Protein AF-0000000075216072 (afdb_homodimer)

pLDDT: mean 97.95, std 1.3, range [86.56, 98.94]

Structure (mmCIF, N/CA/C/O backbone):
data_AF-0000000075216072-model_v1
#
loop_
_entity.id
_entity.type
_entity.pdbx_description
1 polymer '3-hydroxyacyl-CoA dehydrogenase'
#
loop_
_atom_site.group_PDB
_atom_site.id
_atom_site.type_symbol
_atom_site.label_atom_id
_atom_site.label_alt_id
_atom_site.label_comp_id
_atom_site.label_asym_id
_atom_site.label_entity_id
_atom_site.label_seq_id
_atom_site.pdbx_PDB_ins_code
_atom_site.Cartn_x
_atom_site.Cartn_y
_atom_site.Cartn_z
_atom_site.occupancy
_atom_site.B_iso_or_equiv
_atom_site.auth_seq_id
_atom_site.auth_comp_id
_atom_site.auth_asym_id
_atom_site.auth_atom_id
_atom_site.pdbx_PDB_model_num
ATOM 1 N N . MET A 1 1 ? 6.387 24.781 24.609 1 92.75 1 MET A N 1
ATOM 2 C CA . MET A 1 1 ? 5.145 25.109 23.922 1 92.75 1 MET A CA 1
ATOM 3 C C . MET A 1 1 ? 3.943 24.516 24.641 1 92.75 1 MET A C 1
ATOM 5 O O . MET A 1 1 ? 3.855 23.297 24.797 1 92.75 1 MET A O 1
ATOM 9 N N . GLN A 1 2 ? 2.988 25.344 25.047 1 97.19 2 GLN A N 1
ATOM 10 C CA . GLN A 1 2 ? 1.9 24.891 25.891 1 97.19 2 GLN A CA 1
ATOM 11 C C . GLN A 1 2 ? 0.545 25.312 25.344 1 97.19 2 GLN A C 1
ATOM 13 O O . GLN A 1 2 ? -0.431 24.562 25.422 1 97.19 2 GLN A O 1
ATOM 18 N N . ILE A 1 3 ? 0.463 26.484 24.797 1 98.81 3 ILE A N 1
ATOM 19 C CA . ILE A 1 3 ? -0.798 27.016 24.281 1 98.81 3 ILE A CA 1
ATOM 20 C C . ILE A 1 3 ? -0.86 26.828 22.766 1 98.81 3 ILE A C 1
ATOM 22 O O . ILE A 1 3 ? 0.008 27.312 22.031 1 98.81 3 ILE A O 1
ATOM 26 N N . MET A 1 4 ? -1.911 26.141 22.297 1 98.88 4 MET A N 1
ATOM 27 C CA . MET A 1 4 ? -2.119 25.828 20.891 1 9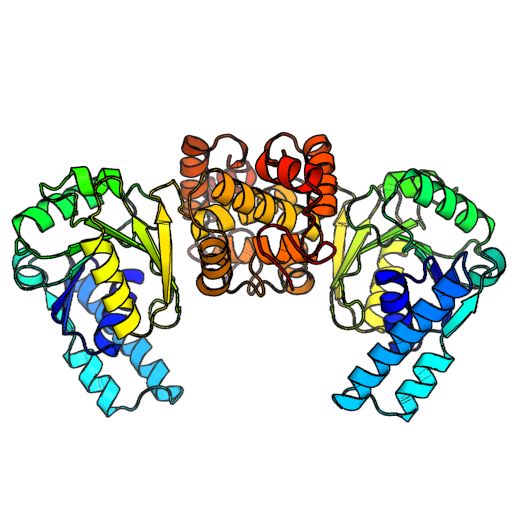8.88 4 MET A CA 1
ATOM 28 C C . MET A 1 4 ? -3.4 26.469 20.375 1 98.88 4 MET A C 1
ATOM 30 O O . MET A 1 4 ? -4.344 26.688 21.141 1 98.88 4 MET A O 1
ATOM 34 N N . ALA A 1 5 ? -3.387 26.781 19.156 1 98.94 5 ALA A N 1
ATOM 35 C CA . ALA A 1 5 ? -4.621 27.141 18.469 1 98.94 5 ALA A CA 1
ATOM 36 C C . ALA A 1 5 ? -4.84 26.25 17.234 1 98.94 5 ALA A C 1
ATOM 38 O O . ALA A 1 5 ? -3.891 25.938 16.516 1 98.94 5 ALA A O 1
ATOM 39 N N . VAL A 1 6 ? -6.039 25.781 17.031 1 98.94 6 VAL A N 1
ATOM 40 C CA . VAL A 1 6 ? -6.438 25.016 15.852 1 98.94 6 VAL A CA 1
ATOM 41 C C . VAL A 1 6 ? -7.5 25.797 15.062 1 98.94 6 VAL A C 1
ATOM 43 O O . VAL A 1 6 ? -8.539 26.156 15.617 1 98.94 6 VAL A O 1
ATOM 46 N N . ILE A 1 7 ? -7.191 26.078 13.82 1 98.94 7 ILE A N 1
ATOM 47 C CA . ILE A 1 7 ? -8.062 26.906 12.992 1 98.94 7 ILE A CA 1
ATOM 48 C C . ILE A 1 7 ? -8.883 26.016 12.055 1 98.94 7 ILE A C 1
ATOM 50 O O . ILE A 1 7 ? -8.359 25.469 11.078 1 98.94 7 ILE A O 1
ATOM 54 N N . GLY A 1 8 ? -10.172 25.953 12.242 1 98.69 8 GLY A N 1
ATOM 55 C CA . GLY A 1 8 ? -11.086 25.031 11.594 1 98.69 8 GLY A CA 1
ATOM 56 C C . GLY A 1 8 ? -11.531 23.891 12.492 1 98.69 8 GLY A C 1
ATOM 57 O O . GLY A 1 8 ? -10.703 23.125 12.992 1 98.69 8 GLY A O 1
ATOM 58 N N . ALA A 1 9 ? -12.852 23.766 12.688 1 98.62 9 ALA A N 1
ATOM 59 C CA . ALA A 1 9 ? -13.375 22.781 13.633 1 98.62 9 ALA A CA 1
ATOM 60 C C . ALA A 1 9 ? -14.016 21.609 12.914 1 98.62 9 ALA A C 1
ATOM 62 O O . ALA A 1 9 ? -14.898 20.938 13.453 1 98.62 9 ALA A O 1
ATOM 63 N N . GLY A 1 10 ? -13.602 21.406 11.656 1 97.19 10 GLY A N 1
ATOM 64 C CA . GLY A 1 10 ? -14.047 20.234 10.93 1 97.19 10 GLY A CA 1
ATOM 65 C C . GLY A 1 10 ? -13.453 18.938 11.453 1 97.19 10 GLY A C 1
ATOM 66 O O . GLY A 1 10 ? -12.984 18.891 12.594 1 97.19 10 GLY A O 1
ATOM 67 N N . LEU A 1 11 ? -13.484 17.922 10.641 1 95.38 11 LEU A N 1
ATOM 68 C CA . LEU A 1 11 ? -13.047 16.578 11.016 1 95.38 11 LEU A CA 1
ATOM 69 C C . LEU A 1 11 ? -11.602 16.594 11.484 1 95.38 11 LEU A C 1
ATOM 71 O O . LEU A 1 11 ? -11.297 16.125 12.594 1 95.38 11 LEU A O 1
ATOM 75 N N . MET A 1 12 ? -10.695 17.141 10.68 1 97.62 12 MET A N 1
ATOM 76 C CA . MET A 1 12 ? -9.281 17.141 11.039 1 97.62 12 MET A CA 1
ATOM 77 C C . MET A 1 12 ? -9.008 18.094 12.195 1 97.62 12 MET A C 1
ATOM 79 O O . MET A 1 12 ? -8.266 17.766 13.125 1 97.6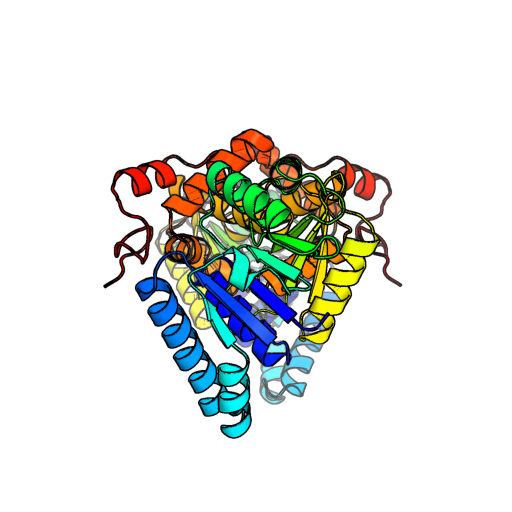2 12 MET A O 1
ATOM 83 N N . GLY A 1 13 ? -9.648 19.25 12.109 1 98.69 13 GLY A N 1
ATOM 84 C CA . GLY A 1 13 ? -9.422 20.234 13.164 1 98.69 13 GLY A CA 1
ATOM 85 C C . GLY A 1 13 ? -9.828 19.734 14.539 1 98.69 13 GLY A C 1
ATOM 86 O O . GLY A 1 13 ? -9.078 19.891 15.508 1 98.69 13 GLY A O 1
ATOM 87 N N . SER A 1 14 ? -11.016 19.141 14.633 1 98.75 14 SER A N 1
ATOM 88 C CA . SER A 1 14 ? -11.484 18.609 15.906 1 98.75 14 SER A CA 1
ATOM 89 C C . SER A 1 14 ? -10.586 17.469 16.406 1 98.75 14 SER A C 1
ATOM 91 O O . SER A 1 14 ? -10.289 17.375 17.594 1 98.75 14 SER A O 1
ATOM 93 N N . GLY A 1 15 ? -10.141 16.625 15.492 1 98.75 15 GLY A N 1
ATOM 94 C CA . GLY A 1 15 ? -9.234 15.547 15.859 1 98.75 15 GLY A CA 1
ATOM 95 C C . GLY A 1 15 ? -7.891 16.047 16.359 1 98.75 15 GLY A C 1
ATOM 96 O O . GLY A 1 15 ? -7.348 15.508 17.328 1 98.75 15 GLY A O 1
ATOM 97 N N . ILE A 1 16 ? -7.355 17.031 15.664 1 98.88 16 ILE A N 1
ATOM 98 C CA . ILE A 1 16 ? -6.082 17.625 16.062 1 98.88 16 ILE A CA 1
ATOM 99 C C . ILE A 1 16 ? -6.215 18.281 17.438 1 98.88 16 ILE A C 1
ATOM 101 O O . ILE A 1 16 ? -5.359 18.094 18.297 1 98.88 16 ILE A O 1
ATOM 105 N N . ALA A 1 17 ? -7.305 19 17.641 1 98.94 17 ALA A N 1
ATOM 106 C CA . ALA A 1 17 ? -7.562 19.641 18.922 1 98.94 17 ALA A CA 1
ATOM 107 C C . ALA A 1 17 ? -7.617 18.594 20.047 1 98.94 17 ALA A C 1
ATOM 109 O O . ALA A 1 17 ? -7.012 18.781 21.109 1 98.94 17 ALA A O 1
ATOM 110 N N . GLN A 1 18 ? -8.344 17.547 19.812 1 98.81 18 GLN A N 1
ATOM 111 C CA . GLN A 1 18 ? -8.43 16.469 20.797 1 98.81 18 GLN A CA 1
ATOM 112 C C . GLN A 1 18 ? -7.047 15.898 21.109 1 98.81 18 GLN A C 1
ATOM 114 O O . GLN A 1 18 ? -6.703 15.703 22.281 1 98.81 18 GLN A O 1
ATOM 119 N N . SER A 1 19 ? -6.262 15.617 20.062 1 98.75 19 SER A N 1
ATOM 120 C CA . SER A 1 19 ? -4.938 15.031 20.234 1 98.75 19 SER A CA 1
ATOM 121 C C . SER A 1 19 ? -4.043 15.914 21.094 1 98.75 19 SER A C 1
ATOM 123 O O . SER A 1 19 ? -3.348 15.422 21.984 1 98.75 19 SER A O 1
ATOM 125 N N . LEU A 1 20 ? -4.07 17.203 20.797 1 98.88 20 LEU A N 1
ATOM 126 C CA . LEU A 1 20 ? -3.277 18.172 21.547 1 98.88 20 LEU A CA 1
ATOM 127 C C . LEU A 1 20 ? -3.717 18.219 23 1 98.88 20 LEU A C 1
ATOM 129 O O . LEU A 1 20 ? -2.879 18.219 23.906 1 98.88 20 LEU A O 1
ATOM 133 N N . ALA A 1 21 ? -4.973 18.25 23.203 1 98.81 21 ALA A N 1
ATOM 134 C CA . ALA A 1 21 ? -5.512 18.281 24.562 1 98.81 21 ALA A CA 1
ATOM 135 C C . ALA A 1 21 ? -5.152 17.016 25.344 1 98.81 21 ALA A C 1
ATOM 137 O O . ALA A 1 21 ? -4.844 17.078 26.531 1 98.81 21 ALA A O 1
ATOM 138 N N . MET A 1 22 ? -5.254 15.906 24.688 1 98.44 22 MET A N 1
ATOM 139 C CA . MET A 1 22 ? -4.855 14.641 25.297 1 98.44 22 MET A CA 1
ATOM 140 C C . MET A 1 22 ? -3.389 14.672 25.703 1 98.44 22 MET A C 1
ATOM 142 O O . MET A 1 22 ? -3 14.023 26.672 1 98.44 22 MET A O 1
ATOM 146 N N . GLY A 1 23 ? -2.633 15.367 24.984 1 98 23 GLY A N 1
ATOM 147 C CA . GLY A 1 23 ? -1.221 15.531 25.297 1 98 23 GLY A CA 1
ATOM 148 C C . GLY A 1 23 ? -0.961 16.547 26.375 1 98 23 GLY A C 1
ATOM 149 O O . GLY A 1 23 ? 0.192 16.859 26.688 1 98 23 GLY A O 1
ATOM 150 N N . GLY A 1 24 ? -1.958 17.156 26.906 1 98.25 24 GLY A N 1
ATOM 151 C CA . GLY A 1 24 ? -1.834 18.062 28.031 1 98.25 24 GLY A CA 1
ATOM 152 C C . GLY A 1 24 ? -1.719 19.516 27.625 1 98.25 24 GLY A C 1
ATOM 153 O O . GLY A 1 24 ? -1.396 20.375 28.453 1 98.25 24 GLY A O 1
ATOM 154 N N . LYS A 1 25 ? -1.979 19.797 26.406 1 98.81 25 LYS A N 1
ATOM 155 C CA . LYS A 1 25 ? -1.862 21.172 25.922 1 98.81 25 LYS A CA 1
ATOM 156 C C . LYS A 1 25 ? -3.182 21.922 26.078 1 98.81 25 LYS A C 1
ATOM 158 O O . LYS A 1 25 ? -4.254 21.312 26.016 1 98.81 25 LYS A O 1
ATOM 163 N N . THR A 1 26 ? -3.074 23.219 26.312 1 98.88 26 THR A N 1
ATOM 164 C CA . THR A 1 26 ? -4.242 24.094 26.219 1 98.88 26 THR A CA 1
ATOM 165 C C . THR A 1 26 ? -4.555 24.438 24.781 1 98.88 26 THR A C 1
ATOM 167 O O . THR A 1 26 ? -3.678 24.891 24.031 1 98.88 26 THR A O 1
ATOM 170 N N . VAL A 1 27 ? -5.844 24.281 24.375 1 98.94 27 VAL A N 1
ATOM 171 C CA . VAL A 1 27 ? -6.164 24.422 22.969 1 98.94 27 VAL A CA 1
ATOM 172 C C . VAL A 1 27 ? -7.273 25.453 22.781 1 98.94 27 VAL A C 1
ATOM 174 O O . VAL A 1 27 ? -8.312 25.375 23.438 1 98.94 27 VAL A O 1
ATOM 177 N N . TYR A 1 28 ? -7.039 26.422 21.969 1 98.94 28 TYR A N 1
ATOM 178 C CA . TYR A 1 28 ? -8.094 27.266 21.422 1 98.94 28 TYR A CA 1
ATOM 179 C C . TYR A 1 28 ? -8.555 26.781 20.062 1 98.94 28 TYR A C 1
ATOM 181 O O . TYR A 1 28 ? -7.793 26.812 19.094 1 98.94 28 TYR A O 1
ATOM 189 N N . LEU A 1 29 ? -9.773 26.297 19.984 1 98.94 29 LEU A N 1
ATOM 190 C CA . LEU A 1 29 ? -10.375 25.828 18.75 1 98.94 29 LEU A CA 1
ATOM 191 C C . LEU A 1 29 ? -11.211 26.938 18.094 1 98.94 29 LEU A C 1
ATOM 193 O O . LEU A 1 29 ? -12.172 27.422 18.703 1 98.94 29 LEU A O 1
ATOM 197 N N . TYR A 1 30 ? -10.844 27.266 16.875 1 98.88 30 TYR A N 1
ATOM 198 C CA . TYR A 1 30 ? -11.492 28.375 16.188 1 98.88 30 TYR A CA 1
ATOM 199 C C . TYR A 1 30 ? -12.289 27.875 14.984 1 98.88 30 TYR A C 1
ATOM 201 O O . TYR A 1 30 ? -11.859 26.969 14.281 1 98.88 30 TYR A O 1
ATOM 209 N N . ASP A 1 31 ? -13.406 28.5 14.758 1 98.75 31 ASP A N 1
ATOM 210 C CA . ASP A 1 31 ? -14.164 28.453 13.516 1 98.75 31 ASP A CA 1
ATOM 211 C C . ASP A 1 31 ? -14.992 29.734 13.336 1 98.75 31 ASP A C 1
ATOM 213 O O . ASP A 1 31 ? -15.297 30.422 14.312 1 98.75 31 ASP A O 1
ATOM 217 N N . VAL A 1 32 ? -15.281 30.016 12.062 1 97.12 32 VAL A N 1
ATOM 218 C CA . VAL A 1 32 ? -16.062 31.203 11.773 1 97.12 32 VAL A CA 1
ATOM 219 C C . VAL A 1 32 ? -17.516 31 12.234 1 97.12 32 VAL A C 1
ATOM 221 O O . VAL A 1 32 ? -18.25 31.969 12.453 1 97.12 32 VAL A O 1
ATOM 224 N N . SER A 1 33 ? -17.875 29.75 12.453 1 96.81 33 SER A N 1
ATOM 225 C CA . SER A 1 33 ? -19.266 29.359 12.742 1 96.81 33 SER A CA 1
ATOM 226 C C . SER A 1 33 ? -19.391 28.734 14.117 1 96.81 33 SER A C 1
ATOM 228 O O . SER A 1 33 ? -18.734 27.719 14.406 1 96.81 33 SER A O 1
ATOM 230 N N . GLU A 1 34 ? -20.359 29.344 14.977 1 97.88 34 GLU A N 1
ATOM 231 C CA . GLU A 1 34 ? -20.641 28.703 16.25 1 97.88 34 GLU A CA 1
ATOM 232 C C . GLU A 1 34 ? -21.172 27.281 16.062 1 97.88 34 GLU A C 1
ATOM 234 O O . GLU A 1 34 ? -20.875 26.391 16.859 1 97.88 34 GLU A O 1
ATOM 239 N N . ALA A 1 35 ? -21.922 27.156 15.023 1 98.25 35 ALA A N 1
ATOM 240 C CA . ALA A 1 35 ? -22.469 25.844 14.719 1 98.25 35 ALA A CA 1
ATOM 241 C C . ALA A 1 35 ? -21.375 24.828 14.414 1 98.25 35 ALA A C 1
ATOM 243 O O . ALA A 1 35 ? -21.453 23.672 14.812 1 98.25 35 ALA A O 1
ATOM 244 N N . ALA A 1 36 ? -20.406 25.266 13.672 1 98.19 36 ALA A N 1
ATOM 245 C CA . ALA A 1 36 ? -19.266 24.406 13.352 1 98.19 36 ALA A CA 1
ATOM 246 C C . ALA A 1 36 ? -18.484 24.031 14.609 1 98.19 36 ALA A C 1
ATOM 248 O O . ALA A 1 36 ? -18.031 22.891 14.75 1 98.19 36 ALA A O 1
ATOM 249 N N . LEU A 1 37 ? -18.328 24.984 15.539 1 98.75 37 LEU A N 1
ATOM 250 C CA . LEU A 1 37 ? -17.641 24.719 16.797 1 98.75 37 LEU A CA 1
ATOM 251 C C . LEU A 1 37 ? -18.406 23.719 17.641 1 98.75 37 LEU A C 1
ATOM 253 O O . LEU A 1 37 ? -17.812 22.812 18.234 1 98.75 37 LEU A O 1
ATOM 257 N N . GLU A 1 38 ? -19.672 23.875 17.672 1 98.62 38 GLU A N 1
ATOM 258 C CA . GLU A 1 38 ? -20.5 22.938 18.438 1 98.62 38 GLU A CA 1
ATOM 259 C C . GLU A 1 38 ? -20.375 21.516 17.875 1 98.62 38 GLU A C 1
ATOM 261 O O . GLU A 1 38 ? -20.25 20.547 18.625 1 98.62 38 GLU A O 1
ATOM 266 N N . LYS A 1 39 ? -20.484 21.484 16.578 1 98.44 39 LYS A N 1
ATOM 267 C CA . LYS A 1 39 ? -20.344 20.188 15.914 1 98.44 39 LYS A CA 1
ATOM 268 C C . LYS A 1 39 ? -18.969 19.578 16.188 1 98.44 39 LYS A C 1
ATOM 270 O O . LYS A 1 39 ? -18.844 18.375 16.438 1 98.44 39 LYS A O 1
ATOM 275 N N . GLY A 1 40 ? -17.922 20.375 16.094 1 98.62 40 GLY A N 1
ATOM 276 C CA . GLY A 1 40 ? -16.562 19.922 16.375 1 98.62 40 GLY A CA 1
ATOM 277 C C . GLY A 1 40 ? -16.406 19.406 17.797 1 98.62 40 GLY A C 1
ATOM 278 O O . GLY A 1 40 ? -15.828 18.344 18.016 1 98.62 40 GLY A O 1
ATOM 279 N N . MET A 1 41 ? -16.953 20.141 18.75 1 98.75 41 MET A N 1
ATOM 280 C CA . MET A 1 41 ? -16.859 19.75 20.156 1 98.75 41 MET A CA 1
ATOM 281 C C . MET A 1 41 ? -17.625 18.469 20.422 1 98.75 41 MET A C 1
ATOM 283 O O . MET A 1 41 ? -17.203 17.625 21.219 1 98.75 41 MET A O 1
ATOM 287 N N . LYS A 1 42 ? -18.75 18.328 19.766 1 98.62 42 LYS A N 1
ATOM 288 C CA . LYS A 1 42 ? -19.516 17.094 19.875 1 98.62 42 LYS A CA 1
ATOM 289 C C . LYS A 1 42 ? -18.719 15.898 19.359 1 98.62 42 LYS A C 1
ATOM 291 O O . LYS A 1 42 ? -18.75 14.82 19.953 1 98.62 42 LYS A O 1
ATOM 296 N N . SER A 1 43 ? -18.078 16.141 18.266 1 98.5 43 SER A N 1
ATOM 297 C CA . SER A 1 43 ? -17.234 15.086 17.703 1 98.5 43 SER A CA 1
ATOM 298 C C . SER A 1 43 ? -16.125 14.695 18.672 1 98.5 43 SER A C 1
ATOM 300 O O . SER A 1 43 ? -15.82 13.508 18.844 1 98.5 43 SER A O 1
ATOM 302 N N . ILE A 1 44 ? -15.508 15.656 19.312 1 98.81 44 ILE A N 1
ATOM 303 C CA . ILE A 1 44 ? -14.445 15.414 20.281 1 98.81 44 ILE A CA 1
ATOM 304 C C . ILE A 1 44 ? -14.992 14.633 21.469 1 98.81 44 ILE A C 1
ATOM 306 O O . ILE A 1 44 ? -14.383 13.656 21.922 1 98.81 44 ILE A O 1
ATOM 310 N N . GLN A 1 45 ? -16.125 15.086 21.938 1 98.5 45 GLN A N 1
ATOM 311 C CA . GLN A 1 45 ? -16.75 14.422 23.062 1 98.5 45 GLN A CA 1
ATOM 312 C C . GLN A 1 45 ? -17.031 12.953 22.766 1 98.5 45 GLN A C 1
ATOM 314 O O . GLN A 1 45 ? -16.781 12.078 23.594 1 98.5 45 GLN A O 1
ATOM 319 N N . LYS A 1 46 ? -17.609 12.766 21.641 1 98.25 46 LYS A N 1
ATOM 320 C CA . LYS A 1 46 ? -17.906 11.398 21.219 1 98.25 46 LYS A CA 1
ATOM 321 C C . LYS A 1 46 ? -16.625 10.562 21.141 1 98.25 46 LYS A C 1
ATOM 323 O O . LYS A 1 46 ? -16.609 9.406 21.562 1 98.25 46 LYS A O 1
ATOM 328 N N . SER A 1 47 ? -15.594 11.094 20.547 1 98.31 47 SER A N 1
ATOM 329 C CA . SER A 1 47 ? -14.312 10.406 20.422 1 98.31 47 SER A CA 1
ATOM 330 C C . SER A 1 47 ? -13.719 10.078 21.781 1 98.31 47 SER A C 1
ATOM 332 O O . SER A 1 47 ? -13.297 8.945 22.031 1 98.31 47 SER A O 1
ATOM 334 N N . VAL A 1 48 ? -13.633 11.039 22.672 1 98.25 48 VAL A N 1
ATOM 335 C CA . VAL A 1 48 ? -13.078 10.867 24.016 1 98.25 48 VAL A CA 1
ATOM 336 C C . VAL A 1 48 ? -13.852 9.773 24.75 1 98.25 48 VAL A C 1
ATOM 338 O O . VAL A 1 48 ? -13.258 8.953 25.453 1 98.25 48 VAL A O 1
ATOM 341 N N . SER A 1 49 ? -15.148 9.766 24.594 1 97.81 49 SER A N 1
ATOM 342 C CA . SER A 1 49 ? -15.992 8.758 25.219 1 97.81 49 SER A CA 1
ATOM 343 C C . SER A 1 49 ? -15.633 7.355 24.734 1 97.81 49 SER A C 1
ATOM 345 O O . SER A 1 49 ? -15.672 6.395 25.5 1 97.81 49 SER A O 1
ATOM 347 N N . ARG A 1 50 ? -15.359 7.262 23.5 1 96.69 50 ARG A N 1
ATOM 348 C CA . ARG A 1 50 ? -14.961 5.98 22.922 1 96.69 50 ARG A CA 1
ATOM 349 C C . ARG A 1 50 ? -13.656 5.488 23.547 1 96.69 50 ARG A C 1
ATOM 351 O O . ARG A 1 50 ? -13.477 4.285 23.75 1 96.69 50 ARG A O 1
ATOM 358 N N . PHE A 1 51 ? -12.727 6.395 23.766 1 97.75 51 PHE A N 1
ATOM 359 C CA . PHE A 1 51 ? -11.469 6.043 24.422 1 97.75 51 PHE A CA 1
ATOM 360 C C . PHE A 1 51 ? -11.711 5.535 25.828 1 97.75 51 PHE A C 1
ATOM 362 O O . PHE A 1 51 ? -11.047 4.602 26.281 1 97.75 51 PHE A O 1
ATOM 369 N N . VAL A 1 52 ? -12.633 6.164 26.531 1 97.31 52 VAL A N 1
ATOM 370 C CA . VAL A 1 52 ? -12.969 5.746 27.891 1 97.31 52 VAL A CA 1
ATOM 371 C C . VAL A 1 52 ? -13.578 4.348 27.859 1 97.31 52 VAL A C 1
ATOM 373 O O . VAL A 1 52 ? -13.18 3.477 28.641 1 97.31 52 VAL A O 1
ATOM 376 N N . LYS A 1 53 ? -14.555 4.129 27.016 1 97 53 LYS A N 1
ATOM 377 C CA . LYS A 1 53 ? -15.227 2.838 26.891 1 97 53 LYS A CA 1
ATOM 378 C C . LYS A 1 53 ? -14.234 1.729 26.562 1 97 53 LYS A C 1
ATOM 380 O O . LYS A 1 53 ? -14.398 0.587 26.984 1 97 53 LYS A O 1
ATOM 385 N N . ALA A 1 54 ? -13.188 2.061 25.812 1 96.19 54 ALA A N 1
ATOM 386 C CA . ALA A 1 54 ? -12.164 1.103 25.391 1 96.19 54 ALA A CA 1
ATOM 387 C C . ALA A 1 54 ? -11.133 0.892 26.5 1 96.19 54 ALA A C 1
ATOM 389 O O . ALA A 1 54 ? -10.195 0.099 26.344 1 96.19 54 ALA A O 1
ATOM 390 N N . GLY A 1 55 ? -11.203 1.635 27.547 1 96.19 55 GLY A N 1
ATOM 391 C CA . GLY A 1 55 ? -10.297 1.495 28.672 1 96.19 55 GLY A CA 1
ATOM 392 C C . GLY A 1 55 ? -8.977 2.205 28.469 1 96.19 55 GLY A C 1
ATOM 393 O O . GLY A 1 55 ? -8.023 1.992 29.219 1 96.19 55 GLY A O 1
ATOM 394 N N . LYS A 1 56 ? -8.914 3.133 27.484 1 94.44 56 LYS A N 1
ATOM 395 C CA . LYS A 1 56 ? -7.676 3.83 27.156 1 94.44 56 LYS A CA 1
ATOM 396 C C . LYS A 1 56 ? -7.559 5.137 27.938 1 94.44 56 LYS A C 1
ATOM 398 O O . LYS A 1 56 ? -6.477 5.715 28.031 1 94.44 56 LYS A O 1
ATOM 403 N N . LEU A 1 57 ? -8.688 5.641 28.375 1 95.25 57 LEU A N 1
ATOM 404 C CA . LEU A 1 57 ? -8.766 6.859 29.172 1 95.25 57 LEU A CA 1
ATOM 405 C C . LEU A 1 57 ? -9.672 6.656 30.375 1 95.25 57 LEU A C 1
ATOM 407 O O . LEU A 1 57 ? -10.695 5.973 30.281 1 95.25 57 LEU A O 1
ATOM 411 N N . GLN A 1 58 ? -9.32 7.234 31.438 1 96.19 58 GLN A N 1
ATOM 412 C CA . GLN A 1 58 ? -10.219 7.297 32.594 1 96.19 58 GLN A CA 1
ATOM 413 C C . GLN A 1 58 ? -11.188 8.469 32.469 1 96.19 58 GLN A C 1
ATOM 415 O O . GLN A 1 58 ? -10.906 9.445 31.766 1 96.19 58 GLN A O 1
ATOM 420 N N . GLU A 1 59 ? -12.289 8.383 33.156 1 95.62 59 GLU A N 1
ATOM 421 C CA . GLU A 1 59 ? -13.328 9.406 33.094 1 95.62 59 GLU A CA 1
ATOM 422 C C . GLU A 1 59 ? -12.797 10.766 33.531 1 95.62 59 GLU A C 1
ATOM 424 O O . GLU A 1 59 ? -13.133 11.789 32.938 1 95.62 59 GLU A O 1
ATOM 429 N N . GLN A 1 60 ? -12.047 10.727 34.562 1 96.19 60 GLN A N 1
ATOM 430 C CA . GLN A 1 60 ? -11.477 11.977 35.062 1 96.19 60 GLN A CA 1
ATOM 431 C C . GLN A 1 60 ? -10.562 12.617 34 1 96.19 60 GLN A C 1
ATOM 433 O O . GLN A 1 60 ? -10.555 13.836 33.844 1 96.19 60 GLN A O 1
ATOM 438 N N . GLU A 1 61 ? -9.789 11.812 33.344 1 96.5 61 GLU A N 1
ATOM 439 C CA . GLU A 1 61 ? -8.914 12.297 32.281 1 96.5 61 GLU A CA 1
ATOM 440 C C . GLU A 1 61 ? -9.727 12.875 31.125 1 96.5 61 GLU A C 1
ATOM 442 O O . GLU A 1 61 ? -9.344 13.883 30.531 1 96.5 61 GLU A O 1
ATOM 447 N N . ALA A 1 62 ? -10.828 12.227 30.844 1 97.12 62 ALA A N 1
ATOM 448 C CA . ALA A 1 62 ? -11.711 12.695 29.781 1 97.12 62 ALA A CA 1
ATOM 449 C C . ALA A 1 62 ? -12.219 14.102 30.078 1 97.12 62 ALA A C 1
ATOM 451 O O . ALA A 1 62 ? -12.234 14.961 29.188 1 97.12 62 ALA A O 1
ATOM 452 N N . THR A 1 63 ? -12.633 14.273 31.266 1 97.5 63 THR A N 1
ATOM 453 C CA . THR A 1 63 ? -13.125 15.578 31.672 1 97.5 63 THR A CA 1
ATOM 454 C C . THR A 1 63 ? -12.023 16.625 31.562 1 97.5 63 THR A C 1
ATOM 456 O O . THR A 1 63 ? -12.273 17.75 31.094 1 97.5 63 THR A O 1
ATOM 459 N N . ALA A 1 64 ? -10.852 16.297 32 1 98.12 64 ALA A N 1
ATOM 460 C CA . ALA A 1 64 ? -9.719 17.203 31.953 1 98.12 64 ALA A CA 1
ATOM 461 C C . ALA A 1 64 ? -9.375 17.578 30.5 1 98.12 64 ALA A C 1
ATOM 463 O O . ALA A 1 64 ? -9.023 18.719 30.219 1 98.12 64 ALA A O 1
ATOM 464 N N . ILE A 1 65 ? -9.445 16.609 29.625 1 98.44 65 ILE A N 1
ATOM 465 C CA . ILE A 1 65 ? -9.148 16.812 28.219 1 98.44 65 ILE A CA 1
ATOM 466 C C . ILE A 1 65 ? -10.109 17.844 27.625 1 98.44 65 ILE A C 1
ATOM 468 O O . ILE A 1 65 ? -9.688 18.797 26.969 1 98.44 65 ILE A O 1
ATOM 472 N N . LEU A 1 66 ? -11.383 17.656 27.859 1 98.56 66 LEU A N 1
ATOM 473 C CA . LEU A 1 66 ? -12.398 18.562 27.312 1 98.56 66 LEU A CA 1
ATOM 474 C C . LEU A 1 66 ? -12.242 19.969 27.891 1 98.56 66 LEU A C 1
ATOM 476 O O . LEU A 1 66 ? -12.469 20.953 27.188 1 98.56 66 LEU A O 1
ATOM 480 N N . ALA A 1 67 ? -11.828 20.016 29.125 1 98.44 67 ALA A N 1
ATOM 481 C CA . ALA A 1 67 ? -11.672 21.297 29.812 1 98.44 67 ALA A CA 1
ATOM 482 C C . ALA A 1 67 ? -10.484 22.078 29.25 1 98.44 67 ALA A C 1
ATOM 484 O O . ALA A 1 67 ? -10.398 23.297 29.422 1 98.44 67 ALA A O 1
ATOM 485 N N . ARG A 1 68 ? -9.555 21.438 28.609 1 98.75 68 ARG A N 1
ATOM 486 C CA . ARG A 1 68 ? -8.375 22.062 28.047 1 98.75 68 ARG A CA 1
ATOM 487 C C . ARG A 1 68 ? -8.688 22.734 26.703 1 98.75 68 ARG A C 1
ATOM 489 O O . ARG A 1 68 ? -7.863 23.469 26.172 1 98.75 68 ARG A O 1
ATOM 496 N N . ILE A 1 69 ? -9.883 22.516 26.156 1 98.88 69 ILE A N 1
ATOM 497 C CA . ILE A 1 69 ? -10.25 23.047 24.844 1 98.88 69 ILE A CA 1
ATOM 498 C C . ILE A 1 69 ? -11.242 24.203 25.016 1 98.88 69 ILE A C 1
ATOM 500 O O . ILE A 1 69 ? -12.312 24.031 25.609 1 98.88 69 ILE A O 1
ATOM 504 N N . GLN A 1 70 ? -10.875 25.328 24.562 1 98.69 70 GLN A N 1
ATOM 505 C CA . GLN A 1 70 ? -11.742 26.5 24.547 1 98.69 70 GLN A CA 1
ATOM 506 C C . GLN A 1 70 ? -12.094 26.891 23.109 1 98.69 70 GLN A C 1
ATOM 508 O O . GLN A 1 70 ? -11.219 26.938 22.234 1 98.69 70 GLN A O 1
ATOM 513 N N . THR A 1 71 ? -13.375 27.156 22.859 1 98.75 71 THR A N 1
ATOM 514 C CA . THR A 1 71 ? -13.812 27.516 21.516 1 98.75 71 THR A CA 1
ATOM 515 C C . THR A 1 71 ? -13.836 29.047 21.344 1 98.75 71 THR A C 1
ATOM 517 O O . THR A 1 71 ? -14.07 29.766 22.312 1 98.75 71 THR A O 1
ATOM 520 N N . GLU A 1 72 ? -13.508 29.484 20.219 1 98.38 72 GLU A N 1
ATOM 521 C CA . GLU A 1 72 ? -13.484 30.906 19.891 1 98.38 72 GLU A CA 1
ATOM 522 C C . GLU A 1 72 ? -13.953 31.172 18.469 1 98.38 72 GLU A C 1
ATOM 524 O O . GLU A 1 72 ? -13.633 30.406 17.562 1 98.38 72 GLU A O 1
ATOM 529 N N . THR A 1 73 ? -14.75 32.25 18.219 1 98.5 73 THR A N 1
ATOM 530 C CA . THR A 1 73 ? -15.141 32.625 16.875 1 98.5 73 THR A CA 1
ATOM 531 C C . THR A 1 73 ? -14.367 33.875 16.422 1 98.5 73 THR A C 1
ATOM 533 O O . THR A 1 73 ? -14.438 34.25 15.258 1 98.5 73 THR A O 1
ATOM 536 N N . ASN A 1 74 ? -13.719 34.469 17.344 1 98.56 74 ASN A N 1
ATOM 537 C CA . ASN A 1 74 ? -12.82 35.562 17.031 1 98.56 74 ASN A CA 1
ATOM 538 C C . ASN A 1 74 ? -11.383 35.094 16.828 1 98.56 74 ASN A C 1
ATOM 540 O O . ASN A 1 74 ? -10.734 34.656 17.781 1 98.56 74 ASN A O 1
ATOM 544 N N . LEU A 1 75 ? -10.891 35.219 15.609 1 98.69 75 LEU A N 1
ATOM 545 C CA . LEU A 1 75 ? -9.602 34.656 15.242 1 98.69 75 LEU A CA 1
ATOM 546 C C . LEU A 1 75 ? -8.477 35.281 16.062 1 98.69 75 LEU A C 1
ATOM 548 O O . LEU A 1 75 ? -7.594 34.594 16.547 1 98.69 75 LEU A O 1
ATOM 552 N N . GLN A 1 76 ? -8.477 36.562 16.234 1 98.69 76 GLN A N 1
ATOM 553 C CA . GLN A 1 76 ? -7.43 37.25 16.984 1 98.69 76 GLN A CA 1
ATOM 554 C C . GLN A 1 76 ? -7.355 36.75 18.422 1 98.69 76 GLN A C 1
ATOM 556 O O . GLN A 1 76 ? -6.266 36.531 18.938 1 98.69 76 GLN A O 1
ATOM 561 N N . GLU A 1 77 ? -8.477 36.594 19.016 1 98.56 77 GLU A N 1
ATOM 562 C CA . GLU A 1 77 ? -8.531 36.094 20.375 1 98.56 77 GLU A CA 1
ATOM 563 C C . GLU A 1 77 ? -8.031 34.656 20.469 1 98.56 77 GLU A C 1
ATOM 565 O O . GLU A 1 77 ? -7.387 34.281 21.453 1 98.56 77 GLU A O 1
ATOM 570 N N . ALA A 1 78 ? -8.328 33.875 19.484 1 98.69 78 ALA A N 1
ATOM 571 C CA . ALA A 1 78 ? -7.961 32.469 19.469 1 98.69 78 ALA A CA 1
ATOM 572 C C . ALA A 1 78 ? -6.449 32.312 19.391 1 98.69 78 ALA A C 1
ATOM 574 O O . ALA A 1 78 ? -5.898 31.344 19.938 1 98.69 78 ALA A O 1
ATOM 575 N N . VAL A 1 79 ? -5.742 33.281 18.719 1 98.75 79 VAL A N 1
ATOM 576 C CA . VAL A 1 79 ? -4.367 32.969 18.359 1 98.75 79 VAL A CA 1
ATOM 577 C C . VAL A 1 79 ? -3.402 33.875 19.125 1 98.75 79 VAL A C 1
ATOM 579 O O . VAL A 1 79 ? -2.195 33.625 19.141 1 98.75 79 VAL A O 1
ATOM 582 N N . LYS A 1 80 ? -3.842 34.844 19.766 1 98.12 80 LYS A N 1
ATOM 583 C CA . LYS A 1 80 ? -3.002 35.938 20.297 1 98.12 80 LYS A CA 1
ATOM 584 C C . LYS A 1 80 ? -1.971 35.375 21.281 1 98.12 80 LYS A C 1
ATOM 586 O O . LYS A 1 80 ? -0.863 35.906 21.391 1 98.12 80 LYS A O 1
ATOM 591 N N . GLU A 1 81 ? -2.291 34.312 22 1 98.12 81 GLU A N 1
ATOM 592 C CA . GLU A 1 81 ? -1.372 33.781 23 1 98.12 81 GLU A CA 1
ATOM 593 C C . GLU A 1 81 ? -0.789 32.438 22.578 1 98.12 81 GLU A C 1
ATOM 595 O O . GLU A 1 81 ? -0.024 31.828 23.312 1 98.12 81 GLU A O 1
ATOM 600 N N . ALA A 1 82 ? -1.115 31.984 21.438 1 98.81 82 ALA A N 1
ATOM 601 C CA . ALA A 1 82 ? -0.756 30.625 21.016 1 98.81 82 ALA A CA 1
ATOM 602 C C . ALA A 1 82 ? 0.736 30.531 20.719 1 98.81 82 ALA A C 1
ATOM 604 O O . ALA A 1 82 ? 1.316 31.438 20.109 1 98.81 82 ALA A O 1
ATOM 605 N N . ASP A 1 83 ? 1.349 29.438 21.172 1 98.88 83 ASP A N 1
ATOM 606 C CA . ASP A 1 83 ? 2.729 29.109 20.812 1 98.88 83 ASP A CA 1
ATOM 607 C C . ASP A 1 83 ? 2.809 28.531 19.406 1 98.88 83 ASP A C 1
ATOM 609 O O . ASP A 1 83 ? 3.773 28.781 18.672 1 98.88 83 ASP A O 1
ATOM 613 N N . VAL A 1 84 ? 1.897 27.719 19.062 1 98.94 84 VAL A N 1
ATOM 614 C CA . VAL A 1 84 ? 1.761 27.094 17.75 1 98.94 84 VAL A CA 1
ATOM 615 C C . VAL A 1 84 ? 0.309 27.188 17.297 1 98.94 84 VAL A C 1
ATOM 617 O O . VAL A 1 84 ? -0.616 26.953 18.078 1 98.94 84 VAL A O 1
ATOM 620 N N . VAL A 1 85 ? 0.136 27.594 16.078 1 98.94 85 VAL A N 1
ATOM 621 C CA . VAL A 1 85 ? -1.163 27.609 15.406 1 98.94 85 VAL A CA 1
ATOM 622 C C . VAL A 1 85 ? -1.194 26.562 14.305 1 98.94 85 VAL A C 1
ATOM 624 O O . VAL A 1 85 ? -0.286 26.5 13.477 1 98.94 85 VAL A O 1
ATOM 627 N N . ILE A 1 86 ? -2.229 25.688 14.305 1 98.94 86 ILE A N 1
ATOM 628 C CA . ILE A 1 86 ? -2.383 24.656 13.289 1 98.94 86 ILE A CA 1
ATOM 629 C C . ILE A 1 86 ? -3.654 24.906 12.477 1 98.94 86 ILE A C 1
ATOM 631 O O . ILE A 1 86 ? -4.762 24.812 13.008 1 98.94 86 ILE A O 1
ATOM 635 N N . GLU A 1 87 ? -3.443 25.25 11.266 1 98.94 87 GLU A N 1
ATOM 636 C CA . GLU A 1 87 ? -4.555 25.531 10.367 1 98.94 87 GLU A CA 1
ATOM 637 C C . GLU A 1 87 ? -5.082 24.266 9.719 1 98.94 87 GLU A C 1
ATOM 639 O O . GLU A 1 87 ? -4.305 23.453 9.203 1 98.94 87 GLU A O 1
ATOM 644 N N . ALA A 1 88 ? -6.391 24.031 9.773 1 98.56 88 ALA A N 1
ATOM 645 C CA . ALA A 1 88 ? -7.055 22.859 9.211 1 98.56 88 ALA A CA 1
ATOM 646 C C . ALA A 1 88 ? -8.32 23.25 8.461 1 98.56 88 ALA A C 1
ATOM 648 O O . ALA A 1 88 ? -9.328 22.547 8.516 1 98.56 88 ALA A O 1
ATOM 649 N N . VAL A 1 89 ? -8.336 24.422 7.824 1 97.81 89 VAL A N 1
ATOM 650 C CA . VAL A 1 89 ? -9.469 24.859 7.008 1 97.81 89 VAL A CA 1
ATOM 651 C C . VAL A 1 89 ? -9.477 24.094 5.684 1 97.81 89 VAL A C 1
ATOM 653 O O . VAL A 1 89 ? -8.555 23.312 5.41 1 97.81 89 VAL A O 1
ATOM 656 N N . PRO A 1 90 ? -10.508 24.203 4.852 1 94.94 90 PRO A N 1
ATOM 657 C CA . PRO A 1 90 ? -10.609 23.438 3.604 1 94.94 90 PRO A CA 1
ATOM 658 C C . PRO A 1 90 ? -9.367 23.578 2.725 1 94.94 90 PRO A C 1
ATOM 660 O O . PRO A 1 90 ? -8.703 24.625 2.752 1 94.94 90 PRO A O 1
ATOM 663 N N . GLU A 1 91 ? -9.141 22.547 1.892 1 94.75 91 GLU A N 1
ATOM 664 C CA . GLU A 1 91 ? -7.949 22.422 1.055 1 94.75 91 GLU A CA 1
ATOM 665 C C . GLU A 1 91 ? -8.047 23.297 -0.184 1 94.75 91 GLU A C 1
ATOM 667 O O . GLU A 1 91 ? -8.164 22.797 -1.305 1 94.75 91 GLU A O 1
ATOM 672 N N . HIS A 1 92 ? -7.938 24.547 0.044 1 95.25 92 HIS A N 1
ATOM 673 C CA . HIS A 1 92 ? -8.031 25.594 -0.966 1 95.25 92 HIS A CA 1
ATOM 674 C C . HIS A 1 92 ? -6.953 26.656 -0.758 1 95.25 92 HIS A C 1
ATOM 676 O O . HIS A 1 92 ? -7.008 27.422 0.206 1 95.25 92 HIS A O 1
ATOM 682 N N . LEU A 1 93 ? -6.051 26.781 -1.712 1 96.06 93 LEU A N 1
ATOM 683 C CA . LEU A 1 93 ? -4.82 27.531 -1.515 1 96.06 93 LEU A CA 1
ATOM 684 C C . LEU A 1 93 ? -5.129 29 -1.251 1 96.06 93 LEU A C 1
ATOM 686 O O . LEU A 1 93 ? -4.609 29.594 -0.297 1 96.06 93 LEU A O 1
ATOM 690 N N . PRO A 1 94 ? -6 29.641 -2.057 1 97.56 94 PRO A N 1
ATOM 691 C CA . PRO A 1 94 ? -6.301 31.047 -1.773 1 97.56 94 PRO A CA 1
ATOM 692 C C . PRO A 1 94 ? -6.871 31.266 -0.373 1 97.56 94 PRO A C 1
ATOM 694 O O . PRO A 1 94 ? -6.523 32.25 0.3 1 97.56 94 PRO A O 1
ATOM 697 N N . LEU A 1 95 ? -7.703 30.359 0.009 1 97.94 95 LEU A N 1
ATOM 698 C CA . LEU A 1 95 ? -8.273 30.453 1.349 1 97.94 95 LEU A CA 1
ATOM 699 C C . LEU A 1 95 ? -7.191 30.312 2.412 1 97.94 95 LEU A C 1
ATOM 701 O O . LEU A 1 95 ? -7.152 31.094 3.369 1 97.94 95 LEU A O 1
ATOM 705 N N . LYS A 1 96 ? -6.316 29.406 2.277 1 98.31 96 LYS A N 1
ATOM 706 C CA . LYS A 1 96 ? -5.25 29.188 3.25 1 98.31 96 LYS A CA 1
ATOM 707 C C . LYS A 1 96 ? -4.301 30.391 3.301 1 98.31 96 LYS A C 1
ATOM 709 O O . LYS A 1 96 ? -3.873 30.797 4.383 1 98.31 96 LYS A O 1
ATOM 714 N N . LYS A 1 97 ? -4.012 30.953 2.189 1 98.62 97 LYS A N 1
ATOM 715 C CA . LYS A 1 97 ? -3.16 32.125 2.158 1 98.62 97 LYS A CA 1
ATOM 716 C C . LYS A 1 97 ? -3.801 33.281 2.92 1 98.62 97 LYS A C 1
ATOM 718 O O . LYS A 1 97 ? -3.123 34 3.672 1 98.62 97 LYS A O 1
ATOM 723 N N . GLN A 1 98 ? -5.074 33.438 2.66 1 98.56 98 GLN A N 1
ATOM 724 C CA . GLN A 1 98 ? -5.797 34.469 3.375 1 98.56 98 GLN A CA 1
ATOM 725 C C . GLN A 1 98 ? -5.738 34.25 4.883 1 98.56 98 GLN A C 1
ATOM 727 O O . GLN A 1 98 ? -5.508 35.188 5.645 1 98.56 98 GLN A O 1
ATOM 732 N N . VAL A 1 99 ? -5.938 33.031 5.281 1 98.75 99 VAL A N 1
ATOM 733 C CA . VAL A 1 99 ? -5.898 32.688 6.699 1 98.75 99 VAL A CA 1
ATOM 734 C C . VAL A 1 99 ? -4.508 32.969 7.262 1 98.75 99 VAL A C 1
ATOM 736 O O . VAL A 1 99 ? -4.379 33.562 8.336 1 98.75 99 VAL A O 1
ATOM 739 N N . PHE A 1 100 ? -3.457 32.656 6.594 1 98.88 100 PHE A N 1
ATOM 740 C CA . PHE A 1 100 ? -2.094 32.781 7.094 1 98.88 100 PHE A CA 1
ATOM 741 C C . PHE A 1 100 ? -1.693 34.25 7.145 1 98.88 100 PHE A C 1
ATOM 743 O O . PHE A 1 100 ? -0.897 34.656 7.996 1 98.88 100 PHE A O 1
ATOM 750 N N . GLU A 1 101 ? -2.24 35.062 6.227 1 98.75 101 GLU A N 1
ATOM 751 C CA . GLU A 1 101 ? -2.039 36.5 6.32 1 98.75 101 GLU A CA 1
ATOM 752 C C . GLU A 1 101 ? -2.6 37.031 7.629 1 98.75 101 GLU A C 1
ATOM 754 O O . GLU A 1 101 ? -1.961 37.875 8.289 1 98.75 101 GLU A O 1
ATOM 759 N N . GLN A 1 102 ? -3.756 36.562 7.953 1 98.81 102 GLN A N 1
ATOM 760 C CA . GLN A 1 102 ? -4.391 37 9.195 1 98.81 102 GLN A CA 1
ATOM 761 C C . GLN A 1 102 ? -3.627 36.469 10.414 1 98.81 102 GLN A C 1
ATOM 763 O O . GLN A 1 102 ? -3.428 37.219 11.383 1 98.81 102 GLN A O 1
ATOM 768 N N . LEU A 1 103 ? -3.211 35.25 10.359 1 98.88 103 LEU A N 1
ATOM 769 C CA . LEU A 1 103 ? -2.445 34.656 11.453 1 98.88 103 LEU A CA 1
ATOM 770 C C . LEU A 1 103 ? -1.153 35.438 11.688 1 98.88 103 LEU A C 1
ATOM 772 O O . LEU A 1 103 ? -0.748 35.656 12.828 1 98.88 103 LEU A O 1
ATOM 776 N N . ASP A 1 104 ? -0.518 35.781 10.602 1 98.62 104 ASP A N 1
ATOM 777 C CA . ASP A 1 104 ? 0.715 36.562 10.68 1 98.62 104 ASP A CA 1
ATOM 778 C C . ASP A 1 104 ? 0.489 37.875 11.422 1 98.62 104 ASP A C 1
ATOM 780 O O . ASP A 1 104 ? 1.36 38.344 12.164 1 98.62 104 ASP A O 1
ATOM 784 N N . ARG A 1 105 ? -0.676 38.438 11.227 1 98.19 105 ARG A N 1
ATOM 785 C CA . ARG A 1 105 ? -1.022 39.719 11.828 1 98.19 105 ARG A CA 1
ATOM 786 C C . ARG A 1 105 ? -1.396 39.562 13.297 1 98.19 105 ARG A C 1
ATOM 788 O O . ARG A 1 105 ? -1.037 40.406 14.133 1 98.19 105 ARG A O 1
ATOM 795 N N . TYR A 1 106 ? -2.084 38.469 13.625 1 98.69 106 TYR A N 1
ATOM 796 C CA . TYR A 1 106 ? -2.768 38.406 14.906 1 98.69 106 TYR A CA 1
ATOM 797 C C . TYR A 1 106 ? -1.943 37.594 15.914 1 98.69 106 TYR A C 1
ATOM 799 O O . TYR A 1 106 ? -2.043 37.844 17.125 1 98.69 106 TYR A O 1
ATOM 807 N N . ALA A 1 107 ? -1.184 36.625 15.516 1 98.62 107 ALA A N 1
ATOM 808 C CA . ALA A 1 107 ? -0.413 35.781 16.422 1 98.62 107 ALA A CA 1
ATOM 809 C C . ALA A 1 107 ? 0.826 36.531 16.938 1 98.62 107 ALA A C 1
ATOM 811 O O . ALA A 1 107 ? 1.306 37.469 16.297 1 98.62 107 ALA A O 1
ATOM 812 N N . LYS A 1 108 ? 1.318 36.125 18.094 1 97.88 108 LYS A N 1
ATOM 813 C CA . LYS A 1 108 ? 2.553 36.75 18.594 1 97.88 108 LYS A CA 1
ATOM 814 C C . LYS A 1 108 ? 3.727 36.438 17.672 1 97.88 108 LYS A C 1
ATOM 816 O O . LYS A 1 108 ? 3.682 35.469 16.906 1 97.88 108 LYS A O 1
ATOM 821 N N . GLN A 1 109 ? 4.707 37.156 17.734 1 96.94 109 GLN A N 1
ATOM 822 C CA . GLN A 1 109 ? 5.812 37.156 16.781 1 96.94 109 GLN A CA 1
ATOM 823 C C . GLN A 1 109 ? 6.547 35.812 16.812 1 96.94 109 GLN A C 1
ATOM 825 O O . GLN A 1 109 ? 7.035 35.344 15.789 1 96.94 109 GLN A O 1
ATOM 830 N N . GLU A 1 110 ? 6.586 35.188 17.922 1 97.12 110 GLU A N 1
ATOM 831 C CA . GLU A 1 110 ? 7.383 33.969 18.078 1 97.12 110 GLU A CA 1
ATOM 832 C C . GLU A 1 110 ? 6.555 32.75 17.781 1 97.12 110 GLU A C 1
ATOM 834 O O . GLU A 1 110 ? 7.078 31.625 17.781 1 97.12 110 GLU A O 1
ATOM 839 N N . ALA A 1 111 ? 5.277 32.906 17.5 1 98.69 111 ALA A N 1
ATOM 840 C CA . ALA A 1 111 ? 4.406 31.766 17.266 1 98.69 111 ALA A CA 1
ATOM 841 C C . ALA A 1 111 ? 4.793 31.047 15.984 1 98.69 111 ALA A C 1
ATOM 843 O O . ALA A 1 111 ? 5.137 31.672 14.984 1 98.69 111 ALA A O 1
ATOM 844 N N . ILE A 1 112 ? 4.762 29.734 16 1 98.88 112 ILE A N 1
ATOM 845 C CA . ILE A 1 112 ? 4.906 28.922 14.805 1 98.88 112 ILE A CA 1
ATOM 846 C C . ILE A 1 112 ? 3.545 28.75 14.133 1 98.88 112 ILE A C 1
ATOM 848 O O . ILE A 1 112 ? 2.541 28.5 14.805 1 98.88 112 ILE A O 1
ATOM 852 N N . LEU A 1 113 ? 3.51 28.969 12.844 1 98.94 113 LEU A N 1
ATOM 853 C CA . LEU A 1 113 ? 2.291 28.812 12.055 1 98.94 113 LEU A CA 1
ATOM 854 C C . LEU A 1 113 ? 2.365 27.562 11.188 1 98.94 113 LEU A C 1
ATOM 856 O O . LEU A 1 113 ? 3.158 27.5 10.25 1 98.94 113 LEU A O 1
ATOM 860 N N . ALA A 1 114 ? 1.502 26.594 11.484 1 98.94 114 ALA A N 1
ATOM 861 C CA . ALA A 1 114 ? 1.527 25.297 10.797 1 98.94 114 ALA A CA 1
ATOM 862 C C . ALA A 1 114 ? 0.26 25.094 9.969 1 98.94 114 ALA A C 1
ATOM 864 O O . ALA A 1 114 ? -0.799 25.641 10.305 1 98.94 114 ALA A O 1
ATOM 865 N N . THR A 1 115 ? 0.375 24.406 8.883 1 98.88 115 THR A N 1
ATOM 866 C CA . THR A 1 115 ? -0.772 24 8.078 1 98.88 115 THR A CA 1
ATOM 867 C C . THR A 1 115 ? -0.891 22.484 8.016 1 98.88 115 THR A C 1
ATOM 869 O O . THR A 1 115 ? 0.115 21.781 7.898 1 98.88 115 THR A O 1
ATOM 872 N N . ASN A 1 116 ? -2.137 21.969 8.094 1 98.56 116 ASN A N 1
ATOM 873 C CA . ASN A 1 116 ? -2.422 20.547 8 1 98.56 116 ASN A CA 1
ATOM 874 C C . ASN A 1 116 ? -2.703 20.125 6.562 1 98.56 116 ASN A C 1
ATOM 876 O O . ASN A 1 116 ? -3.35 19.094 6.328 1 98.56 116 ASN A O 1
ATOM 880 N N . THR A 1 117 ? -2.207 20.875 5.602 1 97.5 117 THR A N 1
ATOM 881 C CA . THR A 1 117 ? -2.412 20.531 4.199 1 97.5 117 THR A CA 1
ATOM 882 C C . THR A 1 117 ? -1.818 19.172 3.883 1 97.5 117 THR A C 1
ATOM 884 O O . THR A 1 117 ? -0.782 18.797 4.438 1 97.5 117 THR A O 1
ATOM 887 N N . SER A 1 118 ? -2.545 18.469 2.963 1 95.12 118 SER A N 1
ATOM 888 C CA . SER A 1 118 ? -2.074 17.141 2.572 1 95.12 118 SER A CA 1
ATOM 889 C C . SER A 1 118 ? -1.328 17.188 1.244 1 95.12 118 SER A C 1
ATOM 891 O O . SER A 1 118 ? -0.685 16.203 0.854 1 95.12 118 SER A O 1
ATOM 893 N N . GLU A 1 119 ? -1.379 18.328 0.546 1 92.62 119 GLU A N 1
ATOM 894 C CA . GLU A 1 119 ? -0.722 18.281 -0.756 1 92.62 119 GLU A CA 1
ATOM 895 C C . GLU A 1 119 ? -0.329 19.688 -1.223 1 92.62 119 GLU A C 1
ATOM 897 O O . GLU A 1 119 ? 0.471 19.828 -2.148 1 92.62 119 GLU A O 1
ATOM 902 N N . LEU A 1 120 ? -0.891 20.734 -0.614 1 94.19 120 LEU A N 1
ATOM 903 C CA . LEU A 1 120 ? -0.648 22.094 -1.094 1 94.19 120 LEU A CA 1
ATOM 904 C C . LEU A 1 120 ? 0.747 22.578 -0.7 1 94.19 120 LEU A C 1
ATOM 906 O O . LEU A 1 120 ? 1.312 22.094 0.289 1 94.19 120 LEU A O 1
ATOM 910 N N . SER A 1 121 ? 1.279 23.516 -1.406 1 96.94 121 SER A N 1
ATOM 911 C CA . SER A 1 121 ? 2.625 24.047 -1.21 1 96.94 121 SER A CA 1
ATOM 912 C C . SER A 1 121 ? 2.727 24.828 0.091 1 96.94 121 SER A C 1
ATOM 914 O O . SER A 1 121 ? 2.119 25.906 0.227 1 96.94 121 SER A O 1
ATOM 916 N N . VAL A 1 122 ? 3.527 24.359 0.942 1 98.56 122 VAL A N 1
ATOM 917 C CA . VAL A 1 122 ? 3.803 25.047 2.195 1 98.56 122 VAL A CA 1
ATOM 918 C C . VAL A 1 122 ? 4.551 26.344 1.909 1 98.56 122 VAL A C 1
ATOM 920 O O . VAL A 1 122 ? 4.305 27.375 2.559 1 98.56 122 VAL A O 1
ATOM 923 N N . THR A 1 123 ? 5.422 26.312 0.949 1 98.62 123 THR A N 1
ATOM 924 C CA . THR A 1 123 ? 6.18 27.484 0.511 1 98.62 123 THR A CA 1
ATOM 925 C C . THR A 1 123 ? 5.242 28.594 0.037 1 98.62 123 THR A C 1
ATOM 927 O O . THR A 1 123 ? 5.426 29.766 0.385 1 98.62 123 THR A O 1
ATOM 930 N N . ALA A 1 124 ? 4.211 28.156 -0.743 1 98.19 124 ALA A N 1
ATOM 931 C CA . ALA A 1 124 ? 3.242 29.141 -1.232 1 98.19 124 ALA A CA 1
ATOM 932 C C . ALA A 1 124 ? 2.453 29.75 -0.079 1 98.19 124 ALA A C 1
ATOM 934 O O . ALA A 1 124 ? 2.203 30.969 -0.066 1 98.19 124 ALA A O 1
ATOM 935 N N . ILE A 1 125 ? 2.113 28.969 0.869 1 98.62 125 ILE A N 1
ATOM 936 C CA . ILE A 1 125 ? 1.378 29.438 2.041 1 98.62 125 ILE A CA 1
ATOM 937 C C . ILE A 1 125 ? 2.258 30.375 2.863 1 98.62 125 ILE A C 1
ATOM 939 O O . ILE A 1 125 ? 1.811 31.438 3.287 1 98.62 125 ILE A O 1
ATOM 943 N N . ALA A 1 126 ? 3.486 30.031 3.045 1 98.75 126 ALA A N 1
ATOM 944 C CA . ALA A 1 126 ? 4.441 30.828 3.818 1 98.75 126 ALA A CA 1
ATOM 945 C C . ALA A 1 126 ? 4.652 32.188 3.189 1 98.75 126 ALA A C 1
ATOM 947 O O . ALA A 1 126 ? 4.867 33.188 3.896 1 98.75 126 ALA A O 1
ATOM 948 N N . ALA A 1 127 ? 4.562 32.281 1.903 1 98.44 127 ALA A N 1
ATOM 949 C CA . ALA A 1 127 ? 4.809 33.5 1.169 1 98.44 127 ALA A CA 1
ATOM 950 C C . ALA A 1 127 ? 3.748 34.562 1.489 1 98.44 127 ALA A C 1
ATOM 952 O O . ALA A 1 127 ? 3.945 35.75 1.23 1 98.44 127 ALA A O 1
ATOM 953 N N . ALA A 1 128 ? 2.676 34.125 2.041 1 98.38 128 ALA A N 1
ATOM 954 C CA . ALA A 1 128 ? 1.604 35.031 2.414 1 98.38 128 ALA A CA 1
ATOM 955 C C . ALA A 1 128 ? 1.899 35.719 3.748 1 98.38 128 ALA A C 1
ATOM 957 O O . ALA A 1 128 ? 1.146 36.594 4.191 1 98.38 128 ALA A O 1
ATOM 958 N N . THR A 1 129 ? 2.963 35.3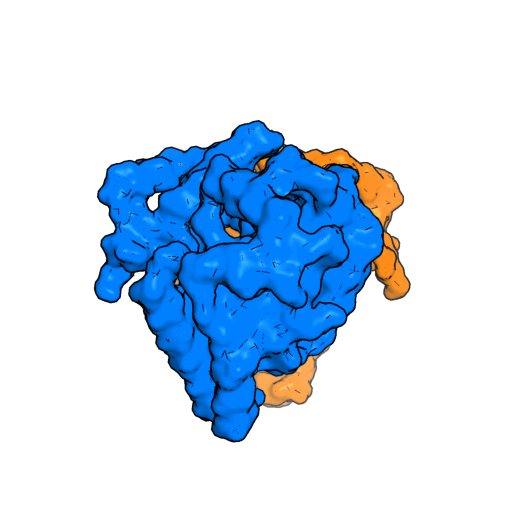44 4.426 1 98.69 129 THR A N 1
ATOM 959 C CA . THR A 1 129 ? 3.33 35.906 5.73 1 98.69 129 THR A CA 1
ATOM 960 C C . THR A 1 129 ? 4.625 36.688 5.637 1 98.69 129 THR A C 1
ATOM 962 O O . THR A 1 129 ? 5.324 36.656 4.625 1 98.69 129 THR A O 1
ATOM 965 N N . LYS A 1 130 ? 4.91 37.406 6.703 1 98.38 130 LYS A N 1
ATOM 966 C CA . LYS A 1 130 ? 6.172 38.125 6.824 1 98.38 130 LYS A CA 1
ATOM 967 C C . LYS A 1 130 ? 7.18 37.344 7.66 1 98.38 130 LYS A C 1
ATOM 969 O O . LYS A 1 130 ? 8.25 37.844 7.992 1 98.38 130 LYS A O 1
ATOM 974 N N . ARG A 1 131 ? 6.887 36.125 8 1 98.38 131 ARG A N 1
ATOM 975 C CA . ARG A 1 131 ? 7.746 35.25 8.82 1 98.38 131 ARG A CA 1
ATOM 976 C C . ARG A 1 131 ? 7.832 33.844 8.242 1 98.38 131 ARG A C 1
ATOM 978 O O . ARG A 1 131 ? 7.57 32.875 8.938 1 98.38 131 ARG A O 1
ATOM 985 N N . PRO A 1 132 ? 8.234 33.688 6.984 1 98.5 132 PRO A N 1
ATOM 986 C CA . PRO A 1 132 ? 8.211 32.375 6.324 1 98.5 132 PRO A CA 1
ATOM 987 C C . PRO A 1 132 ? 9.062 31.344 7.051 1 98.5 132 PRO A C 1
ATOM 989 O O . PRO A 1 132 ? 8.797 30.141 6.945 1 98.5 132 PRO A O 1
ATOM 992 N N . SER A 1 133 ? 10.07 31.719 7.812 1 98.69 133 SER A N 1
ATOM 993 C CA . SER A 1 133 ? 10.93 30.781 8.531 1 98.69 133 SER A CA 1
ATOM 994 C C . SER A 1 133 ? 10.18 30.094 9.672 1 98.69 133 SER A C 1
ATOM 996 O O . SER A 1 133 ? 10.617 29.062 10.18 1 98.69 133 SER A O 1
ATOM 998 N N . GLN A 1 134 ? 9.008 30.672 10.117 1 98.81 134 GLN A N 1
ATOM 999 C CA . GLN A 1 134 ? 8.203 30.125 11.211 1 98.81 134 GLN A CA 1
ATOM 1000 C C . GLN A 1 134 ? 6.953 29.438 10.672 1 98.81 134 GLN A C 1
ATOM 1002 O O . GLN A 1 134 ? 6.031 29.125 11.438 1 98.81 134 GLN A O 1
ATOM 1007 N N . VAL A 1 135 ? 6.848 29.234 9.312 1 98.94 135 VAL A N 1
ATOM 1008 C CA . VAL A 1 135 ? 5.742 28.531 8.68 1 98.94 135 VAL A CA 1
ATOM 1009 C C . VAL A 1 135 ? 6.176 27.109 8.32 1 98.94 135 VAL A C 1
ATOM 1011 O O . VAL A 1 135 ? 7.277 26.906 7.805 1 98.94 135 VAL A O 1
ATOM 1014 N N . ILE A 1 136 ? 5.293 26.141 8.617 1 98.88 136 ILE A N 1
ATOM 1015 C CA . ILE A 1 136 ? 5.68 24.75 8.445 1 98.88 136 ILE A CA 1
ATOM 1016 C C . ILE A 1 136 ? 4.453 23.906 8.102 1 98.88 136 ILE A C 1
ATOM 1018 O O . ILE A 1 136 ? 3.322 24.297 8.398 1 98.88 136 ILE A O 1
ATOM 1022 N N . GLY A 1 137 ? 4.688 22.875 7.309 1 98.81 137 GLY A N 1
ATOM 1023 C CA . GLY A 1 137 ? 3.645 21.875 7.164 1 98.81 137 GLY A CA 1
ATOM 1024 C C . GLY A 1 137 ? 3.605 20.891 8.305 1 98.81 137 GLY A C 1
ATOM 1025 O O . GLY A 1 137 ? 4.648 20.391 8.742 1 98.81 137 GLY A O 1
ATOM 1026 N N . MET A 1 138 ? 2.465 20.609 8.797 1 98.81 138 MET A N 1
ATOM 1027 C CA . MET A 1 138 ? 2.164 19.594 9.789 1 98.81 138 MET A CA 1
ATOM 1028 C C . MET A 1 138 ? 0.992 18.719 9.344 1 98.81 138 MET A C 1
ATOM 1030 O O . MET A 1 138 ? -0.15 18.969 9.734 1 98.81 138 MET A O 1
ATOM 1034 N N . HIS A 1 139 ? 1.324 17.672 8.555 1 98.69 139 HIS A N 1
ATOM 1035 C CA . HIS A 1 139 ? 0.299 16.828 7.941 1 98.69 139 HIS A CA 1
ATOM 1036 C C . HIS A 1 139 ? -0.097 15.688 8.867 1 98.69 139 HIS A C 1
ATOM 1038 O O . HIS A 1 139 ? 0.682 14.75 9.078 1 98.69 139 HIS A O 1
ATOM 1044 N N . TRP A 1 140 ? -1.304 15.836 9.414 1 98.56 140 TRP A N 1
ATOM 1045 C CA . TRP A 1 140 ? -1.889 14.828 10.297 1 98.56 140 TRP A CA 1
ATOM 1046 C C . TRP A 1 140 ? -2.672 13.789 9.5 1 98.56 140 TRP A C 1
ATOM 1048 O O . TRP A 1 140 ? -2.994 14.016 8.328 1 98.56 140 TRP A O 1
ATOM 1058 N N . PHE A 1 141 ? -2.922 12.672 10.094 1 97.69 141 PHE A N 1
ATOM 1059 C CA . PHE A 1 141 ? -3.629 11.594 9.422 1 97.69 141 PHE A CA 1
ATOM 1060 C C . PHE A 1 141 ? -4.902 11.227 10.172 1 97.69 141 PHE A C 1
ATOM 1062 O O . PHE A 1 141 ? -4.91 11.156 11.398 1 97.69 141 PHE A O 1
ATOM 1069 N N . ASN A 1 142 ? -5.988 11.047 9.57 1 95.25 142 ASN A N 1
ATOM 1070 C CA . ASN A 1 142 ? -7.293 10.703 10.133 1 95.25 142 ASN A CA 1
ATOM 1071 C C . ASN A 1 142 ? -7.375 9.219 10.477 1 95.25 142 ASN A C 1
ATOM 1073 O O . ASN A 1 142 ? -7.027 8.359 9.656 1 95.25 142 ASN A O 1
ATOM 1077 N N . PRO A 1 143 ? -7.855 8.945 11.688 1 96.75 143 PRO A N 1
ATOM 1078 C CA . PRO A 1 143 ? -8.273 9.828 12.781 1 96.75 143 PRO A CA 1
ATOM 1079 C C . PRO A 1 143 ? -7.094 10.375 13.586 1 96.75 143 PRO A C 1
ATOM 1081 O O . PRO A 1 143 ? -6.293 9.602 14.109 1 96.75 143 PRO A O 1
ATOM 1084 N N . ALA A 1 144 ? -7.055 11.586 13.727 1 98.06 144 ALA A N 1
ATOM 1085 C CA . ALA A 1 144 ? -5.887 12.273 14.273 1 98.06 144 ALA A CA 1
ATOM 1086 C C . ALA A 1 144 ? -5.535 11.742 15.656 1 98.06 144 ALA A C 1
ATOM 1088 O O . ALA A 1 144 ? -4.359 11.562 15.977 1 98.06 144 ALA A O 1
ATOM 1089 N N . PRO A 1 145 ? -6.555 11.414 16.531 1 97.94 145 PRO A N 1
ATOM 1090 C CA . PRO A 1 145 ? -6.176 10.953 17.859 1 97.94 145 PRO A CA 1
ATOM 1091 C C . PRO A 1 145 ? -5.605 9.539 17.859 1 97.94 145 PRO A C 1
ATOM 1093 O O . PRO A 1 145 ? -4.996 9.117 18.844 1 97.94 145 PRO A O 1
ATOM 1096 N N . VAL A 1 146 ? -5.754 8.828 16.812 1 97.31 146 VAL A N 1
ATOM 1097 C CA . VAL A 1 146 ? -5.375 7.418 16.766 1 97.31 146 VAL A CA 1
ATOM 1098 C C . VAL A 1 146 ? -4.086 7.25 15.969 1 97.31 146 VAL A C 1
ATOM 1100 O O . VAL A 1 146 ? -3.195 6.492 16.359 1 97.31 146 VAL A O 1
ATOM 1103 N N . MET A 1 147 ? -3.975 7.91 14.883 1 97.62 147 MET A N 1
ATOM 1104 C CA . MET A 1 147 ? -2.826 7.754 14 1 97.62 147 MET A CA 1
ATOM 1105 C C . MET A 1 147 ? -1.565 8.328 14.633 1 97.62 147 MET A C 1
ATOM 1107 O O . MET A 1 147 ? -1.614 9.383 15.281 1 97.62 147 MET A O 1
ATOM 1111 N N . LYS A 1 148 ? -0.479 7.727 14.414 1 97.69 148 LYS A N 1
ATOM 1112 C CA . LYS A 1 148 ? 0.75 8.062 15.125 1 97.69 148 LYS A CA 1
ATOM 1113 C C . LYS A 1 148 ? 1.58 9.07 14.336 1 97.69 148 LYS A C 1
ATOM 1115 O O . LYS A 1 148 ? 2.342 9.852 14.922 1 97.69 148 LYS A O 1
ATOM 1120 N N . LEU A 1 149 ? 1.383 9.156 13.078 1 98.56 149 LEU A N 1
ATOM 1121 C CA . LEU A 1 149 ? 2.338 9.859 12.227 1 98.56 149 LEU A CA 1
ATOM 1122 C C . LEU A 1 149 ? 1.928 11.312 12.047 1 98.56 149 LEU A C 1
ATOM 1124 O O . LEU A 1 149 ? 0.75 11.609 11.828 1 98.56 149 LEU A O 1
ATOM 1128 N N . ILE A 1 150 ? 2.859 12.141 12.094 1 98.75 150 ILE A N 1
ATOM 1129 C CA . ILE A 1 150 ? 2.793 13.484 11.539 1 98.75 150 ILE A CA 1
ATOM 1130 C C . ILE A 1 150 ? 3.896 13.672 10.5 1 98.75 150 ILE A C 1
ATOM 1132 O O . ILE A 1 150 ? 5.078 13.469 10.797 1 98.75 150 ILE A O 1
ATOM 1136 N N . GLU A 1 151 ? 3.559 14.023 9.281 1 98.62 151 GLU A N 1
ATOM 1137 C CA . GLU A 1 151 ? 4.531 14.422 8.273 1 98.62 151 GLU A CA 1
ATOM 1138 C C . GLU A 1 151 ? 4.902 15.891 8.406 1 98.62 151 GLU A C 1
ATOM 1140 O O . GLU A 1 151 ? 4.078 16.781 8.148 1 98.62 151 GLU A O 1
ATOM 1145 N N . ILE A 1 152 ? 6.094 16.125 8.875 1 98.88 152 ILE A N 1
ATOM 1146 C CA . ILE A 1 152 ? 6.602 17.484 8.945 1 98.88 152 ILE A CA 1
ATOM 1147 C C . ILE A 1 152 ? 7.141 17.906 7.582 1 98.88 152 ILE A C 1
ATOM 1149 O O . ILE A 1 152 ? 8.086 17.312 7.07 1 98.88 152 ILE A O 1
ATOM 1153 N N . VAL A 1 153 ? 6.539 18.969 6.984 1 98.81 153 VAL A N 1
ATOM 1154 C CA . VAL A 1 153 ? 6.875 19.391 5.633 1 98.81 153 VAL A CA 1
ATOM 1155 C C . VAL A 1 153 ? 7.66 20.703 5.691 1 98.81 153 VAL A C 1
ATOM 1157 O O . VAL A 1 153 ? 7.141 21.734 6.137 1 98.81 153 VAL A O 1
ATOM 1160 N N . LYS A 1 154 ? 8.867 20.688 5.305 1 98.25 154 LYS A N 1
ATOM 1161 C CA . LYS A 1 154 ? 9.734 21.859 5.34 1 98.25 154 LYS A CA 1
ATOM 1162 C C . LYS A 1 154 ? 9.594 22.688 4.07 1 98.25 154 LYS A C 1
ATOM 1164 O O . LYS A 1 154 ? 9.93 22.219 2.977 1 98.25 154 LYS A O 1
ATOM 1169 N N . GLY A 1 155 ? 9.062 23.859 4.195 1 98.19 155 GLY A N 1
ATOM 1170 C CA . GLY A 1 155 ? 9.102 24.797 3.096 1 98.19 155 GLY A CA 1
ATOM 1171 C C . GLY A 1 155 ? 10.492 25.344 2.822 1 98.19 155 GLY A C 1
ATOM 1172 O O . GLY A 1 155 ? 11.43 25.062 3.572 1 98.19 155 GLY A O 1
ATOM 1173 N N . VAL A 1 156 ? 10.633 26.109 1.8 1 98 156 VAL A N 1
ATOM 1174 C CA . VAL A 1 156 ? 11.93 26.578 1.336 1 98 156 VAL A CA 1
ATOM 1175 C C . VAL A 1 156 ? 12.578 27.453 2.408 1 98 156 VAL A C 1
ATOM 1177 O O . VAL A 1 156 ? 13.805 27.422 2.582 1 98 156 VAL A O 1
ATOM 1180 N N . ALA A 1 157 ? 11.766 28.156 3.205 1 98.19 157 ALA A N 1
ATOM 1181 C CA . ALA A 1 157 ? 12.32 29.125 4.148 1 98.19 157 ALA A CA 1
ATOM 1182 C C . ALA A 1 157 ? 12.156 28.656 5.586 1 98.19 157 ALA A C 1
ATOM 1184 O O . ALA A 1 157 ? 12.602 29.328 6.523 1 98.19 157 ALA A O 1
ATOM 1185 N N . THR A 1 158 ? 11.492 27.5 5.773 1 98.75 158 THR A N 1
ATOM 1186 C CA . THR A 1 158 ? 11.273 27.016 7.129 1 98.75 158 THR A CA 1
ATOM 1187 C C . THR A 1 158 ? 12.602 26.828 7.855 1 98.75 158 THR A C 1
ATOM 1189 O O . THR A 1 158 ? 13.531 26.219 7.316 1 98.75 158 THR A O 1
ATOM 1192 N N . SER A 1 159 ? 12.734 27.328 9.055 1 98.75 159 SER A N 1
ATOM 1193 C CA . SER A 1 159 ? 13.992 27.25 9.781 1 98.75 159 SER A CA 1
ATOM 1194 C C . SER A 1 159 ? 14.156 25.906 10.461 1 98.75 159 SER A C 1
ATOM 1196 O O . SER A 1 159 ? 13.172 25.203 10.727 1 98.75 159 SER A O 1
ATOM 1198 N N . GLU A 1 160 ? 15.406 25.562 10.727 1 98.62 160 GLU A N 1
ATOM 1199 C CA . GLU A 1 160 ? 15.695 24.359 11.5 1 98.62 160 GLU A CA 1
ATOM 1200 C C . GLU A 1 160 ? 15.086 24.422 12.891 1 98.62 160 GLU A C 1
ATOM 1202 O O . GLU A 1 160 ? 14.648 23.406 13.445 1 98.62 160 GLU A O 1
ATOM 1207 N N . GLN A 1 161 ? 15.102 25.578 13.438 1 98.62 161 GLN A N 1
ATOM 1208 C CA . GLN A 1 161 ? 14.516 25.797 14.766 1 98.62 161 GLN A CA 1
ATOM 1209 C C . GLN A 1 161 ? 13.031 25.469 14.766 1 98.62 161 GLN A C 1
ATOM 1211 O O . GLN A 1 161 ? 12.523 24.844 15.711 1 98.62 161 GLN A O 1
ATOM 1216 N N . THR A 1 162 ? 12.359 25.922 13.734 1 98.81 162 THR A N 1
ATOM 1217 C CA . THR A 1 162 ? 10.938 25.641 13.594 1 98.81 162 THR A CA 1
ATOM 1218 C C . THR A 1 162 ? 10.703 24.141 13.477 1 98.81 162 THR A C 1
ATOM 1220 O O . THR A 1 162 ? 9.812 23.594 14.133 1 98.81 162 THR A O 1
ATOM 1223 N N . ILE A 1 163 ? 11.492 23.484 12.688 1 98.88 163 ILE A N 1
ATOM 1224 C CA . ILE A 1 163 ? 11.398 22.031 12.492 1 98.88 163 ILE A CA 1
ATOM 1225 C C . ILE A 1 163 ? 11.586 21.312 13.82 1 98.88 163 ILE A C 1
ATOM 1227 O O . ILE A 1 163 ? 10.773 20.469 14.203 1 98.88 163 ILE A O 1
ATOM 1231 N N . GLU A 1 164 ? 12.57 21.656 14.547 1 98.75 164 GLU A N 1
ATOM 1232 C CA . GLU A 1 164 ? 12.883 21.016 15.82 1 98.75 164 GLU A CA 1
ATOM 1233 C C . GLU A 1 164 ? 11.758 21.234 16.828 1 98.75 164 GLU A C 1
ATOM 1235 O O . GLU A 1 164 ? 11.414 20.312 17.594 1 98.75 164 GLU A O 1
ATOM 1240 N N . ALA A 1 165 ? 11.289 22.438 16.859 1 98.75 165 ALA A N 1
ATOM 1241 C CA . ALA A 1 165 ? 10.203 22.766 17.781 1 98.75 165 ALA A CA 1
ATOM 1242 C C . ALA A 1 165 ? 8.977 21.891 17.516 1 98.75 165 ALA A C 1
ATOM 1244 O O . ALA A 1 165 ? 8.359 21.375 18.453 1 98.75 165 ALA A O 1
ATOM 1245 N N . ILE A 1 166 ? 8.648 21.734 16.266 1 98.81 166 ILE A N 1
ATOM 1246 C CA . ILE A 1 166 ? 7.465 20.953 15.914 1 98.81 166 ILE A CA 1
ATOM 1247 C C . ILE A 1 166 ? 7.719 19.469 16.172 1 98.81 166 ILE A C 1
ATOM 1249 O O . ILE A 1 166 ? 6.812 18.75 16.594 1 98.81 166 ILE A O 1
ATOM 1253 N N . GLN A 1 167 ? 8.914 19 15.906 1 98.75 167 GLN A N 1
ATOM 1254 C CA . GLN A 1 167 ? 9.273 17.625 16.25 1 98.75 167 GLN A CA 1
ATOM 1255 C C . GLN A 1 167 ? 9.102 17.375 17.75 1 98.75 167 GLN A C 1
ATOM 1257 O O . GLN A 1 167 ? 8.516 16.359 18.141 1 98.75 167 GLN A O 1
ATOM 1262 N N . GLN A 1 168 ? 9.602 18.281 18.531 1 98.69 168 GLN A N 1
ATOM 1263 C CA . GLN A 1 168 ? 9.5 18.156 19.984 1 98.69 168 GLN A CA 1
ATOM 1264 C C . GLN A 1 168 ? 8.047 18.188 20.438 1 98.69 168 GLN A C 1
ATOM 1266 O O . GLN A 1 168 ? 7.645 17.406 21.297 1 98.69 168 GLN A O 1
ATOM 1271 N N . LEU A 1 169 ? 7.324 19.109 19.906 1 98.75 169 LEU A N 1
ATOM 1272 C CA . LEU A 1 169 ? 5.902 19.172 20.219 1 98.75 169 LEU A CA 1
ATOM 1273 C C . LEU A 1 169 ? 5.211 17.859 19.891 1 98.75 169 LEU A C 1
ATOM 1275 O O . LEU A 1 169 ? 4.457 17.328 20.703 1 98.75 169 LEU A O 1
ATOM 1279 N N . SER A 1 170 ? 5.438 17.359 18.703 1 98.81 170 SER A N 1
ATOM 1280 C CA . SER A 1 170 ? 4.816 16.109 18.25 1 98.81 170 SER A CA 1
ATOM 1281 C C . SER A 1 170 ? 5.156 14.953 19.188 1 98.81 170 SER A C 1
ATOM 1283 O O . SER A 1 170 ? 4.273 14.188 19.578 1 98.81 170 SER A O 1
ATOM 1285 N N . GLU A 1 171 ? 6.387 14.875 19.516 1 98.38 171 GLU A N 1
ATOM 1286 C CA . GLU A 1 171 ? 6.828 13.828 20.438 1 98.38 171 GLU A CA 1
ATOM 1287 C C . GLU A 1 171 ? 6.148 13.961 21.797 1 98.38 171 GLU A C 1
ATOM 1289 O O . GLU A 1 171 ? 5.781 12.961 22.406 1 98.38 171 GLU A O 1
ATOM 1294 N N . SER A 1 172 ? 6.035 15.141 22.297 1 98.25 172 SER A N 1
ATOM 1295 C CA . SER A 1 172 ? 5.473 15.398 23.609 1 98.25 172 SER A CA 1
ATOM 1296 C C . SER A 1 172 ? 4.016 14.953 23.688 1 98.25 172 SER A C 1
ATOM 1298 O O . SER A 1 172 ? 3.484 14.727 24.781 1 98.25 172 SER A O 1
ATOM 1300 N N . ILE A 1 173 ? 3.377 14.805 22.547 1 98.12 173 ILE A N 1
ATOM 1301 C CA . ILE A 1 173 ? 1.977 14.398 22.562 1 98.12 173 ILE A CA 1
ATOM 1302 C C . ILE A 1 173 ? 1.842 12.984 22.016 1 98.12 173 ILE A C 1
ATOM 1304 O O . ILE A 1 173 ? 0.763 12.586 21.562 1 98.12 173 ILE A O 1
ATOM 1308 N N . GLY A 1 174 ? 2.898 12.281 21.891 1 97.94 174 GLY A N 1
ATOM 1309 C CA . GLY A 1 174 ? 2.879 10.852 21.609 1 97.94 174 GLY A CA 1
ATOM 1310 C C . GLY A 1 174 ? 2.893 10.539 20.125 1 97.94 174 GLY A C 1
ATOM 1311 O O . GLY A 1 174 ? 2.527 9.438 19.703 1 97.94 174 GLY A O 1
ATOM 1312 N N . LYS A 1 175 ? 3.238 11.508 19.312 1 98.69 175 LYS A N 1
ATOM 1313 C CA . LYS A 1 175 ? 3.293 11.297 17.875 1 98.69 175 LYS A CA 1
ATOM 1314 C C . LYS A 1 175 ? 4.719 11.008 17.406 1 98.69 175 LYS A C 1
ATOM 1316 O O . LYS A 1 175 ? 5.68 11.312 18.125 1 98.69 175 LYS A O 1
ATOM 1321 N N . GLU A 1 176 ? 4.816 10.344 16.297 1 98.69 176 GLU A N 1
ATOM 1322 C CA . GLU A 1 176 ? 6.062 10.18 15.555 1 98.69 176 GLU A CA 1
ATOM 1323 C C . GLU A 1 176 ? 6.094 11.078 14.328 1 98.69 176 GLU A C 1
ATOM 1325 O O . GLU A 1 176 ? 5.047 11.43 13.781 1 98.69 176 GLU A O 1
ATOM 1330 N N . THR A 1 177 ? 7.316 11.438 13.992 1 98.75 177 THR A N 1
ATOM 1331 C CA . THR A 1 177 ? 7.391 12.391 12.891 1 98.75 177 THR A CA 1
ATOM 1332 C C . THR A 1 177 ? 8.344 11.891 11.805 1 98.75 177 THR A C 1
ATOM 1334 O O . THR A 1 177 ? 9.203 11.055 12.07 1 98.75 177 THR A O 1
ATOM 1337 N N . VAL A 1 178 ? 8.125 12.25 10.602 1 98.75 178 VAL A N 1
ATOM 1338 C CA . VAL A 1 178 ? 9.07 12.172 9.492 1 98.75 178 VAL A CA 1
ATOM 1339 C C . VAL A 1 178 ? 9.273 13.562 8.891 1 98.75 178 VAL A C 1
ATOM 1341 O O . VAL A 1 178 ? 8.398 14.43 8.992 1 98.75 178 VAL A O 1
ATOM 1344 N N . LEU A 1 179 ? 10.43 13.805 8.375 1 98.75 179 LEU A N 1
ATOM 1345 C CA . LEU A 1 179 ? 10.75 15.078 7.73 1 98.75 179 LEU A CA 1
ATOM 1346 C C . LEU A 1 179 ? 10.742 14.93 6.211 1 98.75 179 LEU A C 1
ATOM 1348 O O . LEU A 1 179 ? 11.422 14.055 5.668 1 98.75 179 LEU A O 1
ATOM 1352 N N . VAL A 1 180 ? 9.969 15.766 5.516 1 98.44 180 VAL A N 1
ATOM 1353 C CA . VAL A 1 180 ? 9.82 15.695 4.066 1 98.44 180 VAL A CA 1
ATOM 1354 C C . VAL A 1 180 ? 9.953 17.094 3.459 1 98.44 180 VAL A C 1
ATOM 1356 O O . VAL A 1 180 ? 9.609 18.078 4.102 1 98.44 180 VAL A O 1
ATOM 1359 N N . LYS A 1 181 ? 10.391 17.188 2.234 1 98.06 181 LYS A N 1
ATOM 1360 C CA . LYS A 1 181 ? 10.453 18.453 1.517 1 98.06 181 LYS A CA 1
ATOM 1361 C C . LYS A 1 181 ? 9.078 18.844 0.979 1 98.06 181 LYS A C 1
ATOM 1363 O O . LYS A 1 181 ? 8.227 18 0.739 1 98.06 181 LYS A O 1
ATOM 1368 N N . ASP A 1 182 ? 8.961 20.156 0.848 1 98.06 182 ASP A N 1
ATOM 1369 C CA . ASP A 1 182 ? 7.738 20.703 0.27 1 98.06 182 ASP A CA 1
ATOM 1370 C C . ASP A 1 182 ? 7.656 20.406 -1.226 1 98.06 182 ASP A C 1
ATOM 1372 O O . ASP A 1 182 ? 7.945 21.266 -2.053 1 98.06 182 ASP A O 1
ATOM 1376 N N . MET A 1 183 ? 7.301 19.172 -1.545 1 97.06 183 MET A N 1
ATOM 1377 C CA . MET A 1 183 ? 7 18.719 -2.898 1 97.06 183 MET A CA 1
ATOM 1378 C C . MET A 1 183 ? 5.551 18.266 -3.008 1 97.06 183 MET A C 1
ATOM 1380 O O . MET A 1 183 ? 4.953 17.844 -2.018 1 97.06 183 MET A O 1
ATOM 1384 N N . GLN A 1 184 ? 4.992 18.359 -4.16 1 95.94 184 GLN A N 1
ATOM 1385 C CA . GLN A 1 184 ? 3.574 18.062 -4.344 1 95.94 184 GLN A CA 1
ATOM 1386 C C . GLN A 1 184 ? 3.225 16.672 -3.812 1 95.94 184 GLN A C 1
ATOM 1388 O O . GLN A 1 184 ? 3.777 15.672 -4.27 1 95.94 184 GLN A O 1
ATOM 1393 N N . GLY A 1 185 ? 2.355 16.641 -2.855 1 95.88 185 GLY A N 1
ATOM 1394 C CA . GLY A 1 185 ? 1.857 15.398 -2.303 1 95.88 185 GLY A CA 1
ATOM 1395 C C . GLY A 1 185 ? 2.754 14.82 -1.222 1 95.88 185 GLY A C 1
ATOM 1396 O O . GLY A 1 185 ? 2.447 13.781 -0.641 1 95.88 185 GLY A O 1
ATOM 1397 N N . PHE A 1 186 ? 3.881 15.438 -0.997 1 97.88 186 PHE A N 1
ATOM 1398 C CA . PHE A 1 186 ? 4.816 15 0.03 1 97.88 186 PHE A CA 1
ATOM 1399 C C . PHE A 1 186 ? 5.215 13.539 -0.188 1 97.88 186 PHE A C 1
ATOM 1401 O O . PHE A 1 186 ? 5.664 13.172 -1.275 1 97.88 186 PHE A O 1
ATOM 1408 N N . VAL A 1 187 ? 5.105 12.727 0.891 1 98.38 187 VAL A N 1
ATOM 1409 C CA . VAL A 1 187 ? 5.461 11.32 0.695 1 98.38 187 VAL A CA 1
ATOM 1410 C C . VAL A 1 187 ? 4.199 10.469 0.657 1 98.38 187 VAL A C 1
ATOM 1412 O O . VAL A 1 187 ? 3.943 9.766 -0.327 1 98.38 187 VAL A O 1
ATOM 1415 N N . THR A 1 188 ? 3.348 10.555 1.651 1 98.31 188 THR A N 1
ATOM 1416 C CA . THR A 1 188 ? 2.248 9.609 1.831 1 98.31 188 THR A CA 1
ATOM 1417 C C . THR A 1 188 ? 1.182 9.812 0.76 1 98.31 188 THR A C 1
ATOM 1419 O O . THR A 1 188 ? 0.737 8.852 0.129 1 98.31 188 THR A O 1
ATOM 1422 N N . THR A 1 189 ? 0.813 11.094 0.528 1 98 189 THR A N 1
ATOM 1423 C CA . THR A 1 189 ? -0.236 11.359 -0.449 1 98 189 THR A CA 1
ATOM 1424 C C . THR A 1 189 ? 0.235 11.008 -1.857 1 98 189 THR A C 1
ATOM 1426 O O . THR A 1 189 ? -0.526 10.453 -2.652 1 98 189 THR A O 1
ATOM 1429 N N . ARG A 1 190 ? 1.468 11.367 -2.145 1 98.06 190 ARG A N 1
ATOM 1430 C CA . ARG A 1 190 ? 2.031 11.023 -3.447 1 98.06 190 ARG A CA 1
ATOM 1431 C C . ARG A 1 190 ? 2.078 9.516 -3.643 1 98.06 190 ARG A C 1
ATOM 1433 O O . ARG A 1 190 ? 1.664 9.008 -4.688 1 98.06 190 ARG A O 1
ATOM 1440 N N . ALA A 1 191 ? 2.52 8.789 -2.66 1 98.44 191 ALA A N 1
ATOM 1441 C CA . ALA A 1 191 ? 2.641 7.336 -2.73 1 98.44 191 ALA A CA 1
ATOM 1442 C C . ALA A 1 191 ? 1.273 6.68 -2.914 1 98.44 191 ALA A C 1
ATOM 1444 O O . ALA A 1 191 ? 1.102 5.824 -3.785 1 98.44 191 ALA A O 1
ATOM 1445 N N . ILE A 1 192 ? 0.323 7.059 -2.098 1 98.25 192 ILE A N 1
ATOM 1446 C CA . ILE A 1 192 ? -0.985 6.414 -2.119 1 98.25 192 ILE A CA 1
ATOM 1447 C C . ILE A 1 192 ? -1.718 6.773 -3.41 1 98.25 192 ILE A C 1
ATOM 1449 O O . ILE A 1 192 ? -2.467 5.957 -3.953 1 98.25 192 ILE A O 1
ATOM 1453 N N . ALA A 1 193 ? -1.519 7.992 -3.926 1 98 193 ALA A N 1
ATOM 1454 C CA . ALA A 1 193 ? -2.143 8.398 -5.18 1 98 193 ALA A CA 1
ATOM 1455 C C . ALA A 1 193 ? -1.656 7.535 -6.34 1 98 193 ALA A C 1
ATOM 1457 O O . ALA A 1 193 ? -2.459 7.062 -7.148 1 98 193 ALA A O 1
ATOM 1458 N N . ALA A 1 194 ? -0.325 7.32 -6.418 1 98.12 194 ALA A N 1
ATOM 1459 C CA . ALA A 1 194 ? 0.235 6.484 -7.477 1 98.12 194 ALA A CA 1
ATOM 1460 C C . ALA A 1 194 ? -0.385 5.09 -7.461 1 98.12 194 ALA A C 1
ATOM 1462 O O . ALA A 1 194 ? -0.769 4.562 -8.508 1 98.12 194 ALA A O 1
ATOM 1463 N N . HIS A 1 195 ? -0.491 4.551 -6.301 1 98.38 195 HIS A N 1
ATOM 1464 C CA . HIS A 1 195 ? -1.05 3.219 -6.102 1 98.38 195 HIS A CA 1
ATOM 1465 C C . HIS A 1 195 ? -2.523 3.176 -6.492 1 98.38 195 HIS A C 1
ATOM 1467 O O . HIS A 1 195 ? -2.934 2.324 -7.285 1 98.38 195 HIS A O 1
ATOM 1473 N N . MET A 1 196 ? -3.342 4.098 -6.004 1 98.5 196 MET A N 1
ATOM 1474 C CA . MET A 1 196 ? -4.789 4.094 -6.203 1 98.5 196 MET A CA 1
ATOM 1475 C C . MET A 1 196 ? -5.137 4.383 -7.66 1 98.5 196 MET A C 1
ATOM 1477 O O . MET A 1 196 ? -6.02 3.734 -8.234 1 98.5 196 MET A O 1
ATOM 1481 N N . ILE A 1 197 ? -4.445 5.336 -8.281 1 98.5 197 ILE A N 1
ATOM 1482 C CA . ILE A 1 197 ? -4.707 5.684 -9.672 1 98.5 197 ILE A CA 1
ATOM 1483 C C . ILE A 1 197 ? -4.445 4.473 -10.562 1 98.5 197 ILE A C 1
ATOM 1485 O O . ILE A 1 197 ? -5.227 4.18 -11.469 1 98.5 197 ILE A O 1
ATOM 1489 N N . GLU A 1 198 ? -3.355 3.748 -10.258 1 98.62 198 GLU A N 1
ATOM 1490 C CA . GLU A 1 198 ? -3.043 2.566 -11.055 1 98.62 198 GLU A CA 1
ATOM 1491 C C . GLU A 1 198 ? -4.109 1.488 -10.891 1 98.62 198 GLU A C 1
ATOM 1493 O O . GLU A 1 198 ? -4.48 0.818 -11.859 1 98.62 198 GLU A O 1
ATOM 1498 N N . CYS A 1 199 ? -4.621 1.322 -9.727 1 98.81 199 CYS A N 1
ATOM 1499 C CA . CYS A 1 199 ? -5.668 0.339 -9.477 1 98.81 199 CYS A CA 1
ATOM 1500 C C . CYS A 1 199 ? -6.957 0.726 -10.195 1 98.81 199 CYS A C 1
ATOM 1502 O O . CYS A 1 199 ? -7.668 -0.137 -10.719 1 98.81 199 CYS A O 1
ATOM 1504 N N . ILE A 1 200 ? -7.266 2.012 -10.258 1 98.75 200 ILE A N 1
ATOM 1505 C CA . ILE A 1 200 ? -8.438 2.471 -11 1 98.75 200 ILE A CA 1
ATOM 1506 C C . ILE A 1 200 ? -8.242 2.203 -12.484 1 98.75 200 ILE A C 1
ATOM 1508 O O . ILE A 1 200 ? -9.188 1.844 -13.188 1 98.75 200 ILE A O 1
ATOM 1512 N N . ARG A 1 201 ? -6.988 2.381 -12.992 1 98.5 201 ARG A N 1
ATOM 1513 C CA . ARG A 1 201 ? -6.691 2.057 -14.383 1 98.5 201 ARG A CA 1
ATOM 1514 C C . ARG A 1 201 ? -6.949 0.58 -14.672 1 98.5 201 ARG A C 1
ATOM 1516 O O . ARG A 1 201 ? -7.484 0.23 -15.727 1 98.5 201 ARG A O 1
ATOM 1523 N N . MET A 1 202 ? -6.543 -0.297 -13.75 1 98.56 202 MET A N 1
ATOM 1524 C CA . MET A 1 202 ? -6.777 -1.729 -13.914 1 98.56 202 MET A CA 1
ATOM 1525 C C . MET A 1 202 ? -8.266 -2.025 -14.039 1 98.56 202 MET A C 1
ATOM 1527 O O . MET A 1 202 ? -8.672 -2.838 -14.867 1 98.56 202 MET A O 1
ATOM 1531 N N . TYR A 1 203 ? -9.055 -1.361 -13.195 1 98.81 203 TYR A N 1
ATOM 1532 C CA . TYR A 1 203 ? -10.5 -1.505 -13.258 1 98.81 203 TYR A CA 1
ATOM 1533 C C . TYR A 1 203 ? -11.039 -1.043 -14.609 1 98.81 203 TYR A C 1
ATOM 1535 O O . TYR A 1 203 ? -11.836 -1.738 -15.234 1 98.81 203 TYR A O 1
ATOM 1543 N N . GLU A 1 204 ? -10.602 0.128 -15 1 98.56 204 GLU A N 1
ATOM 1544 C CA . GLU A 1 204 ? -11.023 0.712 -16.266 1 98.56 204 GLU A CA 1
ATOM 1545 C C . GLU A 1 204 ? -10.688 -0.206 -17.438 1 98.56 204 GLU A C 1
ATOM 1547 O O . GLU A 1 204 ? -11.477 -0.336 -18.375 1 98.56 204 GLU A O 1
ATOM 1552 N N . GLU A 1 205 ? -9.531 -0.859 -17.359 1 97.88 205 GLU A N 1
ATOM 1553 C CA . GLU A 1 205 ? -9.047 -1.73 -18.438 1 97.88 205 GLU A CA 1
ATOM 1554 C C . GLU A 1 205 ? -9.727 -3.094 -18.391 1 97.88 205 GLU A C 1
ATOM 1556 O O . GLU A 1 205 ? -9.539 -3.92 -19.281 1 97.88 205 GLU A O 1
ATOM 1561 N N . GLY A 1 206 ? -10.5 -3.344 -17.297 1 98.06 206 GLY A N 1
ATOM 1562 C CA . GLY A 1 206 ? -11.203 -4.605 -17.156 1 98.06 206 GLY A CA 1
ATOM 1563 C C . GLY A 1 206 ? -10.305 -5.75 -16.734 1 98.06 206 GLY A C 1
ATOM 1564 O O . GLY A 1 206 ? -10.594 -6.914 -17.031 1 98.06 206 GLY A O 1
ATOM 1565 N N . VAL A 1 207 ? -9.203 -5.418 -16.125 1 98.12 207 VAL A N 1
ATOM 1566 C CA . VAL A 1 207 ? -8.273 -6.445 -15.672 1 98.12 207 VAL A CA 1
ATOM 1567 C C . VAL A 1 207 ? -8.953 -7.348 -14.648 1 98.12 207 VAL A C 1
ATOM 1569 O O . VAL A 1 207 ? -8.766 -8.562 -14.664 1 98.12 207 VAL A O 1
ATOM 1572 N N . ALA A 1 208 ? -9.703 -6.805 -13.773 1 98.56 208 ALA A N 1
ATOM 1573 C CA . ALA A 1 208 ? -10.477 -7.496 -12.742 1 98.56 208 ALA A CA 1
ATOM 1574 C C . ALA A 1 208 ? -11.617 -6.625 -12.234 1 98.56 208 ALA A C 1
ATOM 1576 O O . ALA A 1 208 ? -11.656 -5.422 -12.5 1 98.56 208 ALA A O 1
ATOM 1577 N N . SER A 1 209 ? -12.578 -7.277 -11.555 1 98.5 209 SER A N 1
ATOM 1578 C CA . SER A 1 209 ? -13.656 -6.52 -10.922 1 98.5 209 SER A CA 1
ATOM 1579 C C . SER A 1 209 ? -13.133 -5.703 -9.742 1 98.5 209 SER A C 1
ATOM 1581 O O . SER A 1 209 ? -12.023 -5.934 -9.266 1 98.5 209 SER A O 1
ATOM 1583 N N . ALA A 1 210 ? -13.961 -4.684 -9.312 1 98.62 210 ALA A N 1
ATOM 1584 C CA . ALA A 1 210 ? -13.594 -3.889 -8.148 1 98.62 210 ALA A CA 1
ATOM 1585 C C . ALA A 1 210 ? -13.352 -4.781 -6.934 1 98.62 210 ALA A C 1
ATOM 1587 O O . ALA A 1 210 ? -12.367 -4.598 -6.211 1 98.62 210 ALA A O 1
ATOM 1588 N N . GLU A 1 211 ? -14.195 -5.75 -6.734 1 98.62 211 GLU A N 1
ATOM 1589 C CA . GLU A 1 211 ? -14.102 -6.676 -5.609 1 98.62 211 GLU A CA 1
ATOM 1590 C C . GLU A 1 211 ? -12.812 -7.492 -5.676 1 98.62 211 GLU A C 1
ATOM 1592 O O . GLU A 1 211 ? -12.133 -7.672 -4.66 1 98.62 211 GLU A O 1
ATOM 1597 N N . HIS A 1 212 ? -12.469 -7.953 -6.848 1 98.81 212 HIS A N 1
ATOM 1598 C CA . HIS A 1 212 ? -11.281 -8.789 -7 1 98.81 212 HIS A CA 1
ATOM 1599 C C . HIS A 1 212 ? -10.008 -7.973 -6.848 1 98.81 212 HIS A C 1
ATOM 1601 O O . HIS A 1 212 ? -9.023 -8.445 -6.27 1 98.81 212 HIS A O 1
ATOM 1607 N N . ILE A 1 213 ? -10.016 -6.727 -7.355 1 98.88 213 ILE A N 1
ATOM 1608 C CA . ILE A 1 213 ? -8.867 -5.852 -7.18 1 98.88 213 ILE A CA 1
ATOM 1609 C C . ILE A 1 213 ? -8.641 -5.586 -5.695 1 98.88 213 ILE A C 1
ATOM 1611 O O . ILE A 1 213 ? -7.527 -5.766 -5.188 1 98.88 213 ILE A O 1
ATOM 1615 N N . ASP A 1 214 ? -9.68 -5.203 -5.004 1 98.88 214 ASP A N 1
ATOM 1616 C CA . ASP A 1 214 ? -9.562 -4.863 -3.588 1 98.88 214 ASP A CA 1
ATOM 1617 C C . ASP A 1 214 ? -9.172 -6.082 -2.76 1 98.88 214 ASP A C 1
ATOM 1619 O O . ASP A 1 214 ? -8.32 -5.984 -1.868 1 98.88 214 ASP A O 1
ATOM 1623 N N . LYS A 1 215 ? -9.773 -7.188 -3.064 1 98.75 215 LYS A N 1
ATOM 1624 C CA . LYS A 1 215 ? -9.445 -8.422 -2.361 1 98.75 215 LYS A CA 1
ATOM 1625 C C . LYS A 1 215 ? -7.988 -8.82 -2.598 1 98.75 215 LYS A C 1
ATOM 1627 O O . LYS A 1 215 ? -7.293 -9.242 -1.669 1 98.75 215 LYS A O 1
ATOM 1632 N N . ALA A 1 216 ? -7.496 -8.711 -3.83 1 98.69 216 ALA A N 1
ATOM 1633 C CA . ALA A 1 216 ? -6.117 -9.0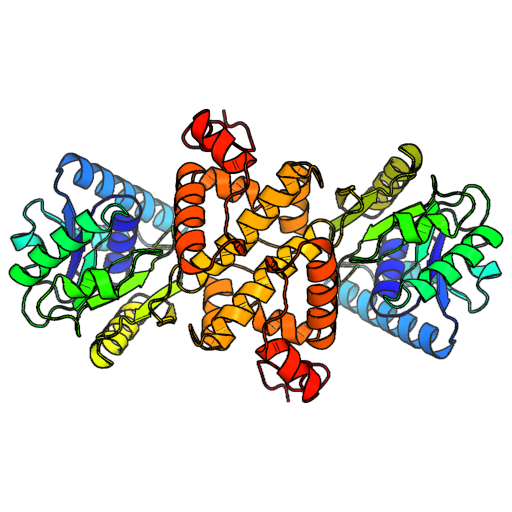47 -4.176 1 98.69 216 ALA A CA 1
ATOM 1634 C C . ALA A 1 216 ? -5.129 -8.211 -3.367 1 98.69 216 ALA A C 1
ATOM 1636 O O . ALA A 1 216 ? -4.137 -8.734 -2.857 1 98.69 216 ALA A O 1
ATOM 1637 N N . ILE A 1 217 ? -5.465 -6.945 -3.215 1 98.62 217 ILE A N 1
ATOM 1638 C CA . ILE A 1 217 ? -4.57 -6.027 -2.521 1 98.62 217 ILE A CA 1
ATOM 1639 C C . ILE A 1 217 ? -4.586 -6.324 -1.024 1 98.62 217 ILE A C 1
ATOM 1641 O O . ILE A 1 217 ? -3.531 -6.359 -0.384 1 98.62 217 ILE A O 1
ATOM 1645 N N . ARG A 1 218 ? -5.754 -6.527 -0.427 1 98.12 218 ARG A N 1
ATOM 1646 C CA . ARG A 1 218 ? -5.871 -6.805 1 1 98.12 218 ARG A CA 1
ATOM 1647 C C . ARG A 1 218 ? -5.168 -8.109 1.362 1 98.12 218 ARG A C 1
ATOM 1649 O O . ARG A 1 218 ? -4.371 -8.156 2.301 1 98.12 218 ARG A O 1
ATOM 1656 N N . LEU A 1 219 ? -5.355 -9.133 0.578 1 97.94 219 LEU A N 1
ATOM 1657 C CA . LEU A 1 219 ? -4.863 -10.461 0.944 1 97.94 219 LEU A CA 1
ATOM 1658 C C . LEU A 1 219 ? -3.445 -10.68 0.426 1 97.94 219 LEU A C 1
ATOM 1660 O O . LEU A 1 219 ? -2.637 -11.344 1.076 1 97.94 219 LEU A O 1
ATOM 1664 N N . GLY A 1 220 ? -3.162 -10.148 -0.772 1 97.38 220 GLY A N 1
ATOM 1665 C CA . GLY A 1 220 ? -1.863 -10.359 -1.39 1 97.38 220 GLY A CA 1
ATOM 1666 C C . GLY A 1 220 ? -0.779 -9.461 -0.827 1 97.38 220 GLY A C 1
ATOM 1667 O O . GLY A 1 220 ? 0.375 -9.875 -0.699 1 97.38 220 GLY A O 1
ATOM 1668 N N . LEU A 1 221 ? -1.21 -8.25 -0.449 1 97.12 221 LEU A N 1
ATOM 1669 C CA . LEU A 1 221 ? -0.232 -7.273 0.018 1 97.12 221 LEU A CA 1
ATOM 1670 C C . LEU A 1 221 ? -0.455 -6.941 1.489 1 97.12 221 LEU A C 1
ATOM 1672 O O . LEU A 1 221 ? 0.33 -6.203 2.09 1 97.12 221 LEU A O 1
ATOM 1676 N N . ASN A 1 222 ? -1.515 -7.445 2.045 1 97.31 222 ASN A N 1
ATOM 1677 C CA . ASN A 1 222 ? -1.88 -7.246 3.443 1 97.31 222 ASN A CA 1
ATOM 1678 C C . ASN A 1 222 ? -2.127 -5.77 3.752 1 97.31 222 ASN A C 1
ATOM 1680 O O . ASN A 1 222 ? -1.765 -5.289 4.824 1 97.31 222 ASN A O 1
ATOM 1684 N N . TYR A 1 223 ? -2.6 -5.008 2.75 1 97.5 223 TYR A N 1
ATOM 1685 C CA . TYR A 1 223 ? -3.01 -3.631 3.012 1 97.5 223 TYR A CA 1
ATOM 1686 C C . TYR A 1 223 ? -4.324 -3.592 3.781 1 97.5 223 TYR A C 1
ATOM 1688 O O . TYR A 1 223 ? -5.168 -4.48 3.629 1 97.5 223 TYR A O 1
ATOM 1696 N N . PRO A 1 224 ? -4.5 -2.658 4.652 1 97.31 224 PRO A N 1
ATOM 1697 C CA . PRO A 1 224 ? -5.633 -2.652 5.582 1 97.31 224 PRO A CA 1
ATOM 1698 C C . PRO A 1 224 ? -6.977 -2.506 4.871 1 97.31 224 PRO A C 1
ATOM 1700 O O . PRO A 1 224 ? -8.008 -2.947 5.395 1 97.31 224 PRO A O 1
ATOM 1703 N N . MET A 1 225 ? -6.992 -1.889 3.686 1 97.44 225 MET A N 1
ATOM 1704 C CA . MET A 1 225 ? -8.211 -1.669 2.92 1 97.44 225 MET A CA 1
ATOM 1705 C C . MET A 1 225 ? -7.938 -1.725 1.421 1 97.44 225 MET A C 1
ATOM 1707 O O . MET A 1 225 ? -6.844 -1.371 0.975 1 97.44 225 MET A O 1
ATOM 1711 N N . GLY A 1 226 ? -8.914 -2.186 0.667 1 98.31 226 GLY A N 1
ATOM 1712 C CA . GLY A 1 226 ? -8.781 -2.164 -0.781 1 98.31 226 GLY A CA 1
ATOM 1713 C C . GLY A 1 226 ? -8.711 -0.76 -1.353 1 98.31 226 GLY A C 1
ATOM 1714 O O . GLY A 1 226 ? -9.367 0.155 -0.848 1 98.31 226 GLY A O 1
ATOM 1715 N N . PRO A 1 227 ? -7.988 -0.558 -2.416 1 98.69 227 PRO A N 1
ATOM 1716 C CA . PRO A 1 227 ? -7.766 0.783 -2.963 1 98.69 227 PRO A CA 1
ATOM 1717 C C . PRO A 1 227 ? -9.047 1.426 -3.49 1 98.69 227 PRO A C 1
ATOM 1719 O O . PRO A 1 227 ? -9.211 2.645 -3.396 1 98.69 227 PRO A O 1
ATOM 1722 N N . LEU A 1 228 ? -9.938 0.614 -4.109 1 98.81 228 LEU A N 1
ATOM 1723 C CA . LEU A 1 228 ? -11.164 1.185 -4.664 1 98.81 228 LEU A CA 1
ATOM 1724 C C . LEU A 1 228 ? -12.164 1.507 -3.557 1 98.81 228 LEU A C 1
ATOM 1726 O O . LEU A 1 228 ? -12.867 2.514 -3.627 1 98.81 228 LEU A O 1
ATOM 1730 N N . GLU A 1 229 ? -12.188 0.652 -2.6 1 98.5 229 GLU A N 1
ATOM 1731 C CA . GLU A 1 229 ? -12.977 0.953 -1.406 1 98.5 229 GLU A CA 1
ATOM 1732 C C . GLU A 1 229 ? -12.453 2.203 -0.705 1 98.5 229 GLU A C 1
ATOM 1734 O O . GLU A 1 229 ? -13.234 3.041 -0.254 1 98.5 229 GLU A O 1
ATOM 1739 N N . LEU A 1 230 ? -11.18 2.314 -0.59 1 98.06 230 LEU A N 1
ATOM 1740 C CA . LEU A 1 230 ? -10.555 3.482 0.025 1 98.06 230 LEU A CA 1
ATOM 1741 C C . LEU A 1 230 ? -10.875 4.746 -0.763 1 98.06 230 LEU A C 1
ATOM 1743 O O . LEU A 1 230 ? -11.156 5.797 -0.176 1 98.06 230 LEU A O 1
ATOM 1747 N N . ALA A 1 231 ? -10.781 4.645 -2.039 1 98.31 231 ALA A N 1
ATOM 1748 C CA . ALA A 1 231 ? -11.125 5.781 -2.891 1 98.31 231 ALA A CA 1
ATOM 1749 C C . ALA A 1 231 ? -12.555 6.246 -2.633 1 98.31 231 ALA A C 1
ATOM 1751 O O . ALA A 1 231 ? -12.82 7.449 -2.555 1 98.31 231 ALA A O 1
ATOM 1752 N N . ASP A 1 232 ? -13.477 5.27 -2.496 1 98.44 232 ASP A N 1
ATOM 1753 C CA . ASP A 1 232 ? -14.867 5.586 -2.188 1 98.44 232 ASP A CA 1
ATOM 1754 C C . ASP A 1 232 ? -14.984 6.246 -0.815 1 98.44 232 ASP A C 1
ATOM 1756 O O . ASP A 1 232 ? -15.844 7.105 -0.608 1 98.44 232 ASP A O 1
ATOM 1760 N N . LEU A 1 233 ? -14.188 5.824 0.101 1 97.19 233 LEU A N 1
ATOM 1761 C CA . LEU A 1 233 ? -14.211 6.379 1.451 1 97.19 233 LEU A CA 1
ATOM 1762 C C . LEU A 1 233 ? -13.695 7.812 1.46 1 97.19 233 LEU A C 1
ATOM 1764 O O . LEU A 1 233 ? -14.289 8.68 2.107 1 97.19 233 LEU A O 1
ATOM 1768 N N . VAL A 1 234 ? -12.594 8.102 0.769 1 95.38 234 VAL A N 1
ATOM 1769 C CA . VAL A 1 234 ? -11.969 9.422 0.697 1 95.38 234 VAL A CA 1
ATOM 1770 C C . VAL A 1 234 ? -12.859 10.367 -0.108 1 95.38 234 VAL A C 1
ATOM 1772 O O . VAL A 1 234 ? -12.969 11.555 0.219 1 95.38 234 VAL A O 1
ATOM 1775 N N . GLY A 1 235 ? -13.555 9.852 -1.07 1 97.5 235 GLY A N 1
ATOM 1776 C CA . GLY A 1 235 ? -14.328 10.633 -2.023 1 97.5 235 GLY A CA 1
ATOM 1777 C C . GLY A 1 235 ? -13.664 10.734 -3.385 1 97.5 235 GLY A C 1
ATOM 1778 O O . GLY A 1 235 ? -12.531 11.203 -3.496 1 97.5 235 GLY A O 1
ATOM 1779 N N . LEU A 1 236 ? -14.398 10.383 -4.406 1 98.62 236 LEU A N 1
ATOM 1780 C CA . LEU A 1 236 ? -13.828 10.305 -5.746 1 98.62 236 LEU A CA 1
ATOM 1781 C C . LEU A 1 236 ? -13.555 11.703 -6.301 1 98.62 236 LEU A C 1
ATOM 1783 O O . LEU A 1 236 ? -12.664 11.883 -7.133 1 98.62 236 LEU A O 1
ATOM 1787 N N . ASP A 1 237 ? -14.312 12.664 -5.836 1 97.75 237 ASP A N 1
ATOM 1788 C CA . ASP A 1 237 ? -14.008 14.047 -6.199 1 97.75 237 ASP A CA 1
ATOM 1789 C C . ASP A 1 237 ? -12.664 14.484 -5.609 1 97.75 237 ASP A C 1
ATOM 1791 O O . ASP A 1 237 ? -11.891 15.18 -6.266 1 97.75 237 ASP A O 1
ATOM 1795 N N . THR A 1 238 ? -12.383 14.125 -4.41 1 95.94 238 THR A N 1
ATOM 1796 C CA . THR A 1 238 ? -11.094 14.398 -3.783 1 95.94 238 THR A CA 1
ATOM 1797 C C . THR A 1 238 ? -9.969 13.703 -4.539 1 95.94 238 THR A C 1
ATOM 1799 O O . THR A 1 238 ? -8.922 14.312 -4.805 1 95.94 238 THR A O 1
ATOM 1802 N N . MET A 1 239 ? -10.188 12.422 -4.938 1 97.56 239 MET A N 1
ATOM 1803 C CA . MET A 1 239 ? -9.188 11.672 -5.695 1 97.56 239 MET A CA 1
ATOM 1804 C C . MET A 1 239 ? -8.906 12.344 -7.035 1 97.56 239 MET A C 1
ATOM 1806 O O . MET A 1 239 ? -7.758 12.414 -7.473 1 97.56 239 MET A O 1
ATOM 1810 N N . LEU A 1 240 ? -9.977 12.781 -7.648 1 98.06 240 LEU A N 1
ATOM 1811 C CA . LEU A 1 240 ? -9.812 13.484 -8.914 1 98.06 240 LEU A CA 1
ATOM 1812 C C . LEU A 1 240 ? -8.992 14.758 -8.727 1 98.06 240 LEU A C 1
ATOM 1814 O O . LEU A 1 240 ? -8.078 15.039 -9.508 1 98.06 240 LEU A O 1
ATOM 1818 N N . PHE A 1 241 ? -9.328 15.516 -7.742 1 95.88 241 PHE A N 1
ATOM 1819 C CA . PHE A 1 241 ? -8.625 16.75 -7.418 1 95.88 241 PHE A CA 1
ATOM 1820 C C . PHE A 1 241 ? -7.141 16.484 -7.195 1 95.88 241 PHE A C 1
ATOM 1822 O O . PHE A 1 241 ? -6.293 17.172 -7.762 1 95.88 241 PHE A O 1
ATOM 1829 N N . VAL A 1 242 ? -6.812 15.5 -6.406 1 96.38 242 VAL A N 1
ATOM 1830 C CA . VAL A 1 242 ? -5.434 15.125 -6.113 1 96.38 242 VAL A CA 1
ATOM 1831 C C . VAL A 1 242 ? -4.727 14.703 -7.398 1 96.38 242 VAL A C 1
ATOM 1833 O O . VAL A 1 242 ? -3.604 15.141 -7.668 1 96.38 242 VAL A O 1
ATOM 1836 N N . SER A 1 243 ? -5.363 13.844 -8.18 1 97.88 243 SER A N 1
ATOM 1837 C CA . SER A 1 243 ? -4.789 13.328 -9.422 1 97.88 243 SER A CA 1
ATOM 1838 C C . SER A 1 243 ? -4.461 14.461 -10.391 1 97.88 243 SER A C 1
ATOM 1840 O O . SER A 1 243 ? -3.387 14.477 -10.992 1 97.88 243 SER A O 1
ATOM 1842 N N . GLU A 1 244 ? -5.363 15.383 -10.508 1 97.06 244 GLU A N 1
ATOM 1843 C CA . GLU A 1 244 ? -5.16 16.516 -11.406 1 97.06 244 GLU A CA 1
ATOM 1844 C C . GLU A 1 244 ? -3.994 17.375 -10.945 1 97.06 244 GLU A C 1
ATOM 1846 O O . GLU A 1 244 ? -3.158 17.797 -11.75 1 97.06 244 GLU A O 1
ATOM 1851 N N . ASN A 1 245 ? -3.945 17.672 -9.68 1 95.25 245 ASN A N 1
ATOM 1852 C CA . ASN A 1 245 ? -2.844 18.469 -9.148 1 95.25 245 ASN A CA 1
ATOM 1853 C C . ASN A 1 245 ? -1.507 17.75 -9.297 1 95.25 245 ASN A C 1
ATOM 1855 O O . ASN A 1 245 ? -0.493 18.375 -9.617 1 95.25 245 ASN A O 1
ATOM 1859 N N . MET A 1 246 ? -1.496 16.469 -9.094 1 96.88 246 MET A N 1
ATOM 1860 C CA . MET A 1 246 ? -0.283 15.664 -9.266 1 96.88 246 MET A CA 1
ATOM 1861 C C . MET A 1 246 ? 0.143 15.641 -10.734 1 96.88 246 MET A C 1
ATOM 1863 O O . MET A 1 246 ? 1.337 15.609 -11.039 1 96.88 246 MET A O 1
ATOM 1867 N N . THR A 1 247 ? -0.832 15.57 -11.648 1 97.69 247 THR A N 1
ATOM 1868 C CA . THR A 1 247 ? -0.539 15.602 -13.078 1 97.69 247 THR A CA 1
ATOM 1869 C C . THR A 1 247 ? 0.187 16.891 -13.453 1 97.69 247 THR A C 1
ATOM 1871 O O . THR A 1 247 ? 1.143 16.859 -14.234 1 97.69 247 THR A O 1
ATOM 1874 N N . GLU A 1 248 ? -0.29 17.922 -12.898 1 96.12 248 GLU A N 1
ATOM 1875 C CA . GLU A 1 248 ? 0.359 19.203 -13.156 1 96.12 248 GLU A CA 1
ATOM 1876 C C . GLU A 1 248 ? 1.811 19.188 -12.688 1 96.12 248 GLU A C 1
ATOM 1878 O O . GLU A 1 248 ? 2.689 19.734 -13.352 1 96.12 248 GLU A O 1
ATOM 1883 N N . ALA A 1 249 ? 2.061 18.578 -11.586 1 95.62 249 ALA A N 1
ATOM 1884 C CA . ALA A 1 249 ? 3.383 18.578 -10.969 1 95.62 249 ALA A CA 1
ATOM 1885 C C . ALA A 1 249 ? 4.293 17.531 -11.594 1 95.62 249 ALA A C 1
ATOM 1887 O O . ALA A 1 249 ? 5.488 17.766 -11.781 1 95.62 249 ALA A O 1
ATOM 1888 N N . TYR A 1 250 ? 3.76 16.312 -11.875 1 96.44 250 TYR A N 1
ATOM 1889 C CA . TYR A 1 250 ? 4.625 15.18 -12.18 1 96.44 250 TYR A CA 1
ATOM 1890 C C . TYR A 1 250 ? 4.297 14.602 -13.555 1 96.44 250 TYR A C 1
ATOM 1892 O O . TYR A 1 250 ? 4.961 13.664 -14.008 1 96.44 250 TYR A O 1
ATOM 1900 N N . GLY A 1 251 ? 3.26 15.039 -14.172 1 96 251 GLY A N 1
ATOM 1901 C CA . GLY A 1 251 ? 2.955 14.641 -15.531 1 96 251 GLY A CA 1
ATOM 1902 C C . GLY A 1 251 ? 1.99 13.469 -15.609 1 96 251 GLY A C 1
ATOM 1903 O O . GLY A 1 251 ? 1.214 13.242 -14.68 1 96 251 GLY A O 1
ATOM 1904 N N . ASP A 1 252 ? 2.025 12.758 -16.641 1 94.25 252 ASP A N 1
ATOM 1905 C CA . ASP A 1 252 ? 0.961 11.867 -17.094 1 94.25 252 ASP A CA 1
ATOM 1906 C C . ASP A 1 252 ? 0.878 10.625 -16.203 1 94.25 252 ASP A C 1
ATOM 1908 O O . ASP A 1 252 ? -0.135 9.93 -16.203 1 94.25 252 ASP A O 1
ATOM 1912 N N . ARG A 1 253 ? 1.898 10.359 -15.555 1 94.69 253 ARG A N 1
ATOM 1913 C CA . ARG A 1 253 ? 1.845 9.148 -14.742 1 94.69 253 ARG A CA 1
ATOM 1914 C C . ARG A 1 253 ? 0.761 9.258 -13.672 1 94.69 253 ARG A C 1
ATOM 1916 O O . ARG A 1 253 ? 0.265 8.25 -13.172 1 94.69 253 ARG A O 1
ATOM 1923 N N . PHE A 1 254 ? 0.282 10.531 -13.398 1 97.94 254 PHE A N 1
ATOM 1924 C CA . PHE A 1 254 ? -0.764 10.727 -12.406 1 97.94 254 PHE A CA 1
ATOM 1925 C C . PHE A 1 254 ? -2.078 11.117 -13.07 1 97.94 254 PHE A C 1
ATOM 1927 O O . PHE A 1 254 ? -3.061 11.414 -12.383 1 97.94 254 PHE A O 1
ATOM 1934 N N . ARG A 1 255 ? -2.119 11.172 -14.398 1 97.75 255 ARG A N 1
ATOM 1935 C CA . ARG A 1 255 ? -3.334 11.578 -15.094 1 97.75 255 ARG A CA 1
ATOM 1936 C C . ARG A 1 255 ? -4.512 10.695 -14.711 1 97.75 255 ARG A C 1
ATOM 1938 O O . ARG A 1 255 ? -4.41 9.469 -14.766 1 97.75 255 ARG A O 1
ATOM 1945 N N . PRO A 1 256 ? -5.594 11.312 -14.297 1 98.25 256 PRO A N 1
ATOM 1946 C CA . PRO A 1 256 ? -6.734 10.5 -13.867 1 98.25 256 PRO A CA 1
ATOM 1947 C C . PRO A 1 256 ? -7.312 9.648 -15 1 98.25 256 PRO A C 1
ATOM 1949 O O . PRO A 1 256 ? -7.465 10.133 -16.125 1 98.25 256 PRO A O 1
ATOM 1952 N N . PRO A 1 257 ? -7.594 8.391 -14.727 1 98.25 257 PRO A N 1
ATOM 1953 C CA . PRO A 1 257 ? -8.328 7.582 -15.703 1 98.25 257 PRO A CA 1
ATOM 1954 C C . PRO A 1 257 ? -9.695 8.172 -16.047 1 98.25 257 PRO A C 1
ATOM 1956 O O . PRO A 1 257 ? -10.273 8.906 -15.25 1 98.25 257 PRO A O 1
ATOM 1959 N N . GLN A 1 258 ? -10.234 7.824 -17.203 1 98.31 258 GLN A N 1
ATOM 1960 C CA . GLN A 1 258 ? -11.523 8.344 -17.641 1 98.31 258 GLN A CA 1
ATOM 1961 C C . GLN A 1 258 ? -12.648 7.91 -16.703 1 98.31 258 GLN A C 1
ATOM 1963 O O . GLN A 1 258 ? -13.57 8.68 -16.438 1 98.31 258 GLN A O 1
ATOM 1968 N N . THR A 1 259 ? -12.523 6.738 -16.219 1 98.56 259 THR A N 1
ATOM 1969 C CA . THR A 1 259 ? -13.539 6.195 -15.328 1 98.56 259 THR A CA 1
ATOM 1970 C C . THR A 1 259 ? -13.695 7.07 -14.094 1 98.56 259 THR A C 1
ATOM 1972 O O . THR A 1 259 ? -14.812 7.316 -13.633 1 98.56 259 THR A O 1
ATOM 1975 N N . LEU A 1 260 ? -12.609 7.516 -13.5 1 98.69 260 LEU A N 1
ATOM 1976 C CA . LEU A 1 260 ? -12.656 8.391 -12.328 1 98.69 260 LEU A CA 1
ATOM 1977 C C . LEU A 1 260 ? -13.398 9.688 -12.656 1 98.69 260 LEU A C 1
ATOM 1979 O O . LEU A 1 260 ? -14.289 10.102 -11.906 1 98.69 260 LEU A O 1
ATOM 1983 N N . ARG A 1 261 ? -13.094 10.305 -13.781 1 98.5 261 ARG A N 1
ATOM 1984 C CA . ARG A 1 261 ? -13.742 11.539 -14.219 1 98.5 261 ARG A CA 1
ATOM 1985 C C . ARG A 1 261 ? -15.242 11.328 -14.422 1 98.5 261 ARG A C 1
ATOM 1987 O O . ARG A 1 261 ? -16.047 12.156 -14.008 1 98.5 261 ARG A O 1
ATOM 1994 N N . LYS A 1 262 ? -15.562 10.258 -15.07 1 98.56 262 LYS A N 1
ATOM 1995 C CA . LYS A 1 262 ? -16.953 9.977 -15.406 1 98.56 262 LYS A CA 1
ATOM 1996 C C . LYS A 1 262 ? -17.781 9.727 -14.148 1 98.56 262 LYS A C 1
ATOM 1998 O O . LYS A 1 262 ? -18.938 10.141 -14.07 1 98.56 262 LYS A O 1
ATOM 2003 N N . LEU A 1 263 ? -17.234 8.961 -13.211 1 98.62 263 LEU A N 1
ATOM 2004 C CA . LEU A 1 263 ? -17.938 8.734 -11.953 1 98.62 263 LEU A CA 1
ATOM 2005 C C . LEU A 1 263 ? -18.203 10.055 -11.234 1 98.62 263 LEU A C 1
ATOM 2007 O O . LEU A 1 263 ? -19.312 10.281 -10.734 1 98.62 263 LEU A O 1
ATOM 2011 N N . VAL A 1 264 ? -17.219 10.961 -11.18 1 98.56 264 VAL A N 1
ATOM 2012 C CA . VAL A 1 264 ? -17.359 12.258 -10.531 1 98.56 264 VAL A CA 1
ATOM 2013 C C . VAL A 1 264 ? -18.406 13.086 -11.266 1 98.56 264 VAL A C 1
ATOM 2015 O O . VAL A 1 264 ? -19.266 13.719 -10.633 1 98.56 264 VAL A O 1
ATOM 2018 N N . GLU A 1 265 ? -18.406 13.07 -12.586 1 98.25 265 GLU A N 1
ATOM 2019 C CA . GLU A 1 265 ? -19.375 13.789 -13.406 1 98.25 265 GLU A CA 1
ATOM 2020 C C . GLU A 1 265 ? -20.797 13.312 -13.117 1 98.25 265 GLU A C 1
ATOM 2022 O O . GLU A 1 265 ? -21.734 14.109 -13.109 1 98.25 265 GLU A O 1
ATOM 2027 N N . ALA A 1 266 ? -20.938 12.055 -12.852 1 98.38 266 ALA A N 1
ATOM 2028 C CA . ALA A 1 266 ? -22.234 11.438 -12.625 1 98.38 266 ALA A CA 1
ATOM 2029 C C . ALA A 1 266 ? -22.719 11.68 -11.195 1 98.38 266 ALA A C 1
ATOM 2031 O O . ALA A 1 266 ? -23.844 11.32 -10.844 1 98.38 266 ALA A O 1
ATOM 2032 N N . GLY A 1 267 ? -21.844 12.234 -10.406 1 98.06 267 GLY A N 1
ATOM 2033 C CA . GLY A 1 267 ? -22.188 12.477 -9.016 1 98.06 267 GLY A CA 1
ATOM 2034 C C . GLY A 1 267 ? -22.016 11.258 -8.133 1 98.06 267 GLY A C 1
ATOM 2035 O O . GLY A 1 267 ? -22.547 11.211 -7.02 1 98.06 267 GLY A O 1
ATOM 2036 N N . HIS A 1 268 ? -21.391 10.188 -8.625 1 98.38 268 HIS A N 1
ATOM 2037 C CA . HIS A 1 268 ? -21.031 9.016 -7.844 1 98.38 268 HIS A CA 1
ATOM 2038 C C . HIS A 1 268 ? -19.688 9.211 -7.137 1 98.38 268 HIS A C 1
ATOM 2040 O O . HIS A 1 268 ? -18.656 8.781 -7.637 1 98.38 268 HIS A O 1
ATOM 2046 N N . LEU A 1 269 ? -19.719 9.719 -5.965 1 98.38 269 LEU A N 1
ATOM 2047 C CA . LEU A 1 269 ? -18.516 10.211 -5.301 1 98.38 269 LEU A CA 1
ATOM 2048 C C . LEU A 1 269 ? -18.047 9.227 -4.227 1 98.38 269 LEU A C 1
ATOM 2050 O O . LEU A 1 269 ? -17.062 9.492 -3.533 1 98.38 269 LEU A O 1
ATOM 2054 N N . GLY A 1 270 ? -18.688 8.086 -4.07 1 98.38 270 GLY A N 1
ATOM 2055 C CA . GLY A 1 270 ? -18.344 7.094 -3.068 1 98.38 270 GLY A CA 1
ATOM 2056 C C . GLY A 1 270 ? -19.344 7.02 -1.928 1 98.38 270 GLY A C 1
ATOM 2057 O O . GLY A 1 270 ? -20.547 7.129 -2.145 1 98.38 270 GLY A O 1
ATOM 2058 N N . ARG A 1 271 ? -18.953 6.82 -0.783 1 97.81 271 ARG A N 1
ATOM 2059 C CA . ARG A 1 271 ? -19.812 6.609 0.383 1 97.81 271 ARG A CA 1
ATOM 2060 C C . ARG A 1 271 ? -20.688 7.828 0.648 1 97.81 271 ARG A C 1
ATOM 2062 O O . ARG A 1 271 ? -21.859 7.688 0.993 1 97.81 271 ARG A O 1
ATOM 2069 N N . LYS A 1 272 ? -20.125 9.055 0.473 1 96 272 LYS A N 1
ATOM 2070 C CA . LYS A 1 272 ? -20.812 10.281 0.85 1 96 272 LYS A CA 1
ATOM 2071 C C . LYS A 1 272 ? -22.047 10.508 -0.031 1 96 272 LYS A C 1
ATOM 2073 O O . LYS A 1 272 ? -22.953 11.242 0.348 1 96 272 LYS A O 1
ATOM 2078 N N . THR A 1 273 ? -22.094 9.867 -1.214 1 97.81 273 THR A N 1
ATOM 2079 C CA . THR A 1 273 ? -23.25 9.992 -2.09 1 97.81 273 THR A CA 1
ATOM 2080 C C . THR A 1 273 ? -23.953 8.648 -2.254 1 97.81 273 THR A C 1
ATOM 2082 O O . THR A 1 273 ? -24.875 8.516 -3.051 1 97.81 273 THR A O 1
ATOM 2085 N N . GLY A 1 274 ? -23.438 7.637 -1.603 1 98 274 GLY A N 1
ATOM 2086 C CA . GLY A 1 274 ? -24.062 6.324 -1.597 1 98 274 GLY A CA 1
ATOM 2087 C C . GLY A 1 274 ? -23.641 5.453 -2.764 1 98 274 GLY A C 1
ATOM 2088 O O . GLY A 1 274 ? -24.094 4.316 -2.893 1 98 274 GLY A O 1
ATOM 2089 N N . LYS A 1 275 ? -22.828 6.023 -3.65 1 98.12 275 LYS A N 1
ATOM 2090 C CA . LYS A 1 275 ? -22.422 5.227 -4.805 1 98.12 275 LYS A CA 1
ATOM 2091 C C . LYS A 1 275 ? -21.062 5.684 -5.344 1 98.12 275 LYS A C 1
ATOM 2093 O O . LYS A 1 275 ? -20.781 6.883 -5.402 1 98.12 275 LYS A O 1
ATOM 2098 N N . GLY A 1 276 ? -20.203 4.816 -5.742 1 98.38 276 GLY A N 1
ATOM 2099 C CA . GLY A 1 276 ? -18.938 4.953 -6.441 1 98.38 276 GLY A CA 1
ATOM 2100 C C . GLY A 1 276 ? -18.516 3.697 -7.18 1 98.38 276 GLY A C 1
ATOM 2101 O O . GLY A 1 276 ? -19.25 3.195 -8.031 1 98.38 276 GLY A O 1
ATOM 2102 N N . PHE A 1 277 ? -17.406 3.09 -6.746 1 98.69 277 PHE A N 1
ATOM 2103 C CA . PHE A 1 277 ? -17.047 1.772 -7.27 1 98.69 277 PHE A CA 1
ATOM 2104 C C . PHE A 1 277 ? -17.969 0.701 -6.684 1 98.69 277 PHE A C 1
ATOM 2106 O O . PHE A 1 277 ? -18.188 -0.34 -7.305 1 98.69 277 PHE A O 1
ATOM 2113 N N . TYR A 1 278 ? -18.422 1.05 -5.496 1 98.38 278 TYR A N 1
ATOM 2114 C CA . TYR A 1 278 ? -19.391 0.208 -4.805 1 98.38 278 TYR A CA 1
ATOM 2115 C C . TYR A 1 278 ? -20.688 0.968 -4.547 1 98.38 278 TYR A C 1
ATOM 2117 O O . TYR A 1 278 ? -20.766 2.176 -4.785 1 98.38 278 TYR A O 1
ATOM 2125 N N . THR A 1 279 ? -21.703 0.255 -4.148 1 97.94 279 THR A N 1
ATOM 2126 C CA . THR A 1 279 ? -22.953 0.868 -3.719 1 97.94 279 THR A CA 1
ATOM 2127 C C . THR A 1 279 ? -23.109 0.789 -2.201 1 97.94 279 THR A C 1
ATOM 2129 O O . THR A 1 279 ? -22.844 -0.256 -1.601 1 97.94 279 THR A O 1
ATOM 2132 N N . TYR A 1 280 ? -23.5 1.94 -1.704 1 96.12 280 TYR A N 1
ATOM 2133 C CA . TYR A 1 280 ? -23.625 2.041 -0.254 1 96.12 280 TYR A CA 1
ATOM 2134 C C . TYR A 1 280 ? -25.047 2.373 0.153 1 96.12 280 TYR A C 1
ATOM 2136 O O . TYR A 1 280 ? -25.719 3.172 -0.506 1 96.12 280 TYR A O 1
ATOM 2144 N N . GLU A 1 281 ? -25.688 1.487 0.976 1 87.56 281 GLU A N 1
ATOM 2145 C CA . GLU A 1 281 ? -27.031 1.741 1.477 1 87.56 281 GLU A CA 1
ATOM 2146 C C . GLU A 1 281 ? -27 2.666 2.689 1 87.56 281 GLU A C 1
ATOM 2148 O O . GLU A 1 281 ? -26.031 2.67 3.453 1 87.56 281 GLU A O 1
ATOM 2153 N N . MET B 1 1 ? -9.766 -33.5 -7.789 1 92.75 1 MET B N 1
ATOM 2154 C CA . MET B 1 1 ? -8.328 -33.375 -8.008 1 92.75 1 MET B CA 1
ATOM 2155 C C . MET B 1 1 ? -7.547 -33.75 -6.758 1 92.75 1 MET B C 1
ATOM 2157 O O . MET B 1 1 ? -7.723 -33.156 -5.699 1 92.75 1 MET B O 1
ATOM 2161 N N . GLN B 1 2 ? -6.652 -34.719 -6.875 1 97.06 2 GLN B N 1
ATOM 2162 C CA . GLN B 1 2 ? -5.996 -35.281 -5.691 1 97.06 2 GLN B CA 1
ATOM 2163 C C . GLN B 1 2 ? -4.484 -35.344 -5.879 1 97.06 2 GLN B C 1
ATOM 2165 O O . GLN B 1 2 ? -3.725 -35.094 -4.938 1 97.06 2 GLN B O 1
ATOM 2170 N N . ILE B 1 3 ? -4.035 -35.656 -7.062 1 98.81 3 ILE B N 1
ATOM 2171 C CA . ILE B 1 3 ? -2.607 -35.781 -7.332 1 98.81 3 ILE B CA 1
ATOM 2172 C C . ILE B 1 3 ? -2.084 -34.5 -7.996 1 98.81 3 ILE B C 1
ATOM 2174 O O . ILE B 1 3 ? -2.574 -34.094 -9.055 1 98.81 3 ILE B O 1
ATOM 2178 N N . MET B 1 4 ? -1.062 -33.906 -7.375 1 98.88 4 MET B N 1
ATOM 2179 C CA . MET B 1 4 ? -0.458 -32.656 -7.844 1 98.88 4 MET B CA 1
ATOM 2180 C C . MET B 1 4 ? 1.009 -32.875 -8.203 1 98.88 4 MET B C 1
ATOM 2182 O O . MET B 1 4 ? 1.675 -33.75 -7.637 1 98.88 4 MET B O 1
ATOM 2186 N N . ALA B 1 5 ? 1.443 -32.125 -9.109 1 98.94 5 ALA B N 1
ATOM 2187 C CA . ALA B 1 5 ? 2.879 -32 -9.359 1 98.94 5 ALA B CA 1
ATOM 2188 C C . ALA B 1 5 ? 3.336 -30.562 -9.281 1 98.94 5 ALA B C 1
ATOM 2190 O O . ALA B 1 5 ? 2.641 -29.656 -9.75 1 98.94 5 ALA B O 1
ATOM 2191 N N . VAL B 1 6 ? 4.453 -30.297 -8.648 1 98.94 6 VAL B N 1
ATOM 2192 C CA . VAL B 1 6 ? 5.082 -28.984 -8.57 1 98.94 6 VAL B CA 1
ATOM 2193 C C . VAL B 1 6 ? 6.453 -29.031 -9.242 1 98.94 6 VAL B C 1
ATOM 2195 O O . VAL B 1 6 ? 7.301 -29.844 -8.883 1 98.94 6 VAL B O 1
ATOM 2198 N N . ILE B 1 7 ? 6.621 -28.188 -10.242 1 98.94 7 ILE B N 1
ATOM 2199 C CA . ILE B 1 7 ? 7.836 -28.203 -11.055 1 98.94 7 ILE B CA 1
ATOM 2200 C C . ILE B 1 7 ? 8.758 -27.078 -10.609 1 98.94 7 ILE B C 1
ATOM 2202 O O . ILE B 1 7 ? 8.5 -25.906 -10.898 1 98.94 7 ILE B O 1
ATOM 2206 N N . GLY B 1 8 ? 9.898 -27.391 -10.055 1 98.69 8 GLY B N 1
ATOM 2207 C CA . GLY B 1 8 ? 10.805 -26.469 -9.398 1 98.69 8 GLY B CA 1
ATOM 2208 C C . GLY B 1 8 ? 10.742 -26.531 -7.887 1 98.69 8 GLY B C 1
ATOM 2209 O O . GLY B 1 8 ? 9.688 -26.297 -7.293 1 98.69 8 GLY B O 1
ATOM 2210 N N . ALA B 1 9 ? 11.875 -26.828 -7.242 1 98.62 9 ALA B N 1
ATOM 2211 C CA . ALA B 1 9 ? 11.891 -27.031 -5.797 1 98.62 9 ALA B CA 1
ATOM 2212 C C . ALA B 1 9 ? 12.531 -25.859 -5.074 1 98.62 9 ALA B C 1
ATOM 2214 O O . ALA B 1 9 ? 13.07 -26.016 -3.975 1 98.62 9 ALA B O 1
ATOM 2215 N N . GLY B 1 10 ? 12.523 -24.703 -5.746 1 97.19 10 GLY B N 1
ATOM 2216 C CA . GLY B 1 10 ? 12.992 -23.484 -5.098 1 97.19 10 GLY B CA 1
ATOM 2217 C C . GLY B 1 10 ? 12.062 -23 -4.008 1 97.19 10 GLY B C 1
ATOM 2218 O O . GLY B 1 10 ? 11.242 -23.766 -3.494 1 97.19 10 GLY B O 1
ATOM 2219 N N . LEU B 1 11 ? 12.188 -21.734 -3.654 1 95.31 11 LEU B N 1
ATOM 2220 C CA . LEU B 1 11 ? 11.445 -21.125 -2.561 1 95.31 11 LEU B CA 1
ATOM 2221 C C . LEU B 1 11 ? 9.945 -21.266 -2.781 1 95.31 11 LEU B C 1
ATOM 2223 O O . LEU B 1 11 ? 9.227 -21.781 -1.92 1 95.31 11 LEU B O 1
ATOM 2227 N N . MET B 1 12 ? 9.453 -20.828 -3.939 1 97.56 12 MET B N 1
ATOM 2228 C CA . MET B 1 12 ? 8.016 -20.875 -4.207 1 97.56 12 MET B CA 1
ATOM 2229 C C . MET B 1 12 ? 7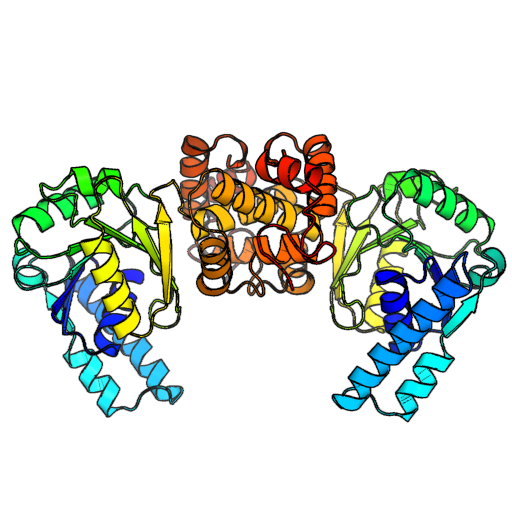.547 -22.312 -4.395 1 97.56 12 MET B C 1
ATOM 2231 O O . MET B 1 12 ? 6.5 -22.703 -3.867 1 97.56 12 MET B O 1
ATOM 2235 N N . GLY B 1 13 ? 8.359 -23.078 -5.137 1 98.69 13 GLY B N 1
ATOM 2236 C CA . GLY B 1 13 ? 7.961 -24.453 -5.387 1 98.69 13 GLY B CA 1
ATOM 2237 C C . GLY B 1 13 ? 7.809 -25.266 -4.113 1 98.69 13 GLY B C 1
ATOM 2238 O O . GLY B 1 13 ? 6.824 -25.984 -3.947 1 98.69 13 GLY B O 1
ATOM 2239 N N . SER B 1 14 ? 8.781 -25.156 -3.217 1 98.75 14 SER B N 1
ATOM 2240 C CA . SER B 1 14 ? 8.711 -25.891 -1.953 1 98.75 14 SER B CA 1
ATOM 2241 C C . SER B 1 14 ? 7.531 -25.422 -1.107 1 98.75 14 SER B C 1
ATOM 2243 O O . SER B 1 14 ? 6.848 -26.234 -0.484 1 98.75 14 SER B O 1
ATOM 2245 N N . GLY B 1 15 ? 7.281 -24.125 -1.087 1 98.75 15 GLY B N 1
ATOM 2246 C CA . GLY B 1 15 ? 6.141 -23.609 -0.353 1 98.75 15 GLY B CA 1
ATOM 2247 C C . GLY B 1 15 ? 4.809 -24.078 -0.899 1 98.75 15 GLY B C 1
ATOM 2248 O O . GLY B 1 15 ? 3.898 -24.406 -0.134 1 98.75 15 GLY B O 1
ATOM 2249 N N . ILE B 1 16 ? 4.699 -24.062 -2.227 1 98.88 16 ILE B N 1
ATOM 2250 C CA . ILE B 1 16 ? 3.48 -24.516 -2.885 1 98.88 16 ILE B CA 1
ATOM 2251 C C . ILE B 1 16 ? 3.26 -26 -2.59 1 98.88 16 ILE B C 1
ATOM 2253 O O . ILE B 1 16 ? 2.148 -26.422 -2.246 1 98.88 16 ILE B O 1
ATOM 2257 N N . ALA B 1 17 ? 4.324 -26.781 -2.68 1 98.94 17 ALA B N 1
ATOM 2258 C CA . ALA B 1 17 ? 4.242 -28.203 -2.377 1 98.94 17 ALA B CA 1
ATOM 2259 C C . ALA B 1 17 ? 3.758 -28.438 -0.949 1 98.94 17 ALA B C 1
ATOM 2261 O O . ALA B 1 17 ? 2.879 -29.266 -0.713 1 98.94 17 ALA B O 1
ATOM 2262 N N . GLN B 1 18 ? 4.344 -27.734 -0.023 1 98.81 18 GLN B N 1
ATOM 2263 C CA . GLN B 1 18 ? 3.926 -27.828 1.372 1 98.81 18 GLN B CA 1
ATOM 2264 C C . GLN B 1 18 ? 2.443 -27.5 1.528 1 98.81 18 GLN B C 1
ATOM 2266 O O . GLN B 1 18 ? 1.712 -28.219 2.211 1 98.81 18 GLN B O 1
ATOM 2271 N N . SER B 1 19 ? 2.006 -26.391 0.917 1 98.75 19 SER B N 1
ATOM 2272 C CA . SER B 1 19 ? 0.621 -25.938 1.029 1 98.75 19 SER B CA 1
ATOM 2273 C C . SER B 1 19 ? -0.347 -27.016 0.525 1 98.75 19 SER B C 1
ATOM 2275 O O . SER B 1 19 ? -1.363 -27.281 1.167 1 98.75 19 SER B O 1
ATOM 2277 N N . LEU B 1 20 ? -0.014 -27.578 -0.629 1 98.88 20 LEU B N 1
ATOM 2278 C CA . LEU B 1 20 ? -0.845 -28.625 -1.216 1 98.88 20 LEU B CA 1
ATOM 2279 C C . LEU B 1 20 ? -0.904 -29.844 -0.306 1 98.88 20 LEU B C 1
ATOM 2281 O O . LEU B 1 20 ? -1.979 -30.406 -0.081 1 98.88 20 LEU B O 1
ATOM 2285 N N . ALA B 1 21 ? 0.204 -30.219 0.201 1 98.81 21 ALA B N 1
ATOM 2286 C CA . ALA B 1 21 ? 0.271 -31.375 1.091 1 98.81 21 ALA B CA 1
ATOM 2287 C C . ALA B 1 21 ? -0.521 -31.125 2.371 1 98.81 21 ALA B C 1
ATOM 2289 O O . ALA B 1 21 ? -1.193 -32.031 2.877 1 98.81 21 ALA B O 1
ATOM 2290 N N . MET B 1 22 ? -0.392 -29.969 2.9 1 98.44 22 MET B N 1
ATOM 2291 C CA . MET B 1 22 ? -1.166 -29.578 4.078 1 98.44 22 MET B CA 1
ATOM 2292 C C . MET B 1 22 ? -2.662 -29.672 3.801 1 98.44 22 MET B C 1
ATOM 2294 O O . MET B 1 22 ? -3.447 -29.969 4.707 1 98.44 22 MET B O 1
ATOM 2298 N N . GLY B 1 23 ? -3.021 -29.438 2.623 1 97.94 23 GLY B N 1
ATOM 2299 C CA . GLY B 1 23 ? -4.41 -29.547 2.209 1 97.94 23 GLY B CA 1
AT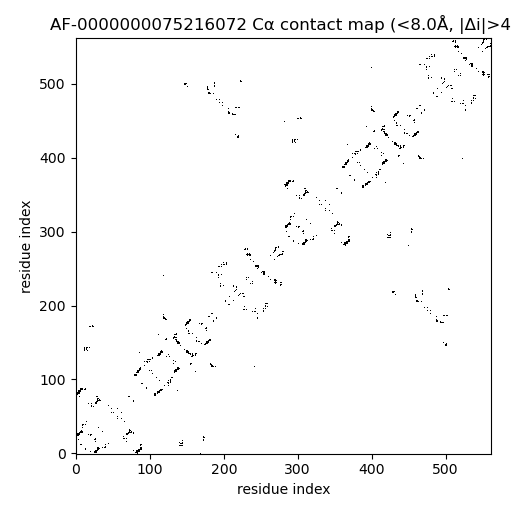OM 2300 C C . GLY B 1 23 ? -4.844 -30.969 1.93 1 97.94 23 GLY B C 1
ATOM 2301 O O . GLY B 1 23 ? -5.969 -31.203 1.488 1 97.94 23 GLY B O 1
ATOM 2302 N N . GLY B 1 24 ? -3.982 -31.906 2.076 1 98.25 24 GLY B N 1
ATOM 2303 C CA . GLY B 1 24 ? -4.32 -33.312 1.96 1 98.25 24 GLY B CA 1
ATOM 2304 C C . GLY B 1 24 ? -4.062 -33.875 0.577 1 98.25 24 GLY B C 1
ATOM 2305 O O . GLY B 1 24 ? -4.496 -35 0.263 1 98.25 24 GLY B O 1
ATOM 2306 N N . LYS B 1 25 ? -3.379 -33.156 -0.23 1 98.81 25 LYS B N 1
ATOM 2307 C CA . LYS B 1 25 ? -3.107 -33.625 -1.59 1 98.81 25 LYS B CA 1
ATOM 2308 C C . LYS B 1 25 ? -1.808 -34.406 -1.652 1 98.81 25 LYS B C 1
ATOM 2310 O O . LYS B 1 25 ? -0.883 -34.156 -0.876 1 98.81 25 LYS B O 1
ATOM 2315 N N . THR B 1 26 ? -1.766 -35.375 -2.561 1 98.88 26 THR B N 1
ATOM 2316 C CA . THR B 1 26 ? -0.511 -36.031 -2.893 1 98.88 26 THR B CA 1
ATOM 2317 C C . THR B 1 26 ? 0.314 -35.188 -3.854 1 98.88 26 THR B C 1
ATOM 2319 O O . THR B 1 26 ? -0.188 -34.75 -4.891 1 98.88 26 THR B O 1
ATOM 2322 N N . VAL B 1 27 ? 1.608 -35 -3.527 1 98.94 27 VAL B N 1
ATOM 2323 C CA . VAL B 1 27 ? 2.393 -34.031 -4.301 1 98.94 27 VAL B CA 1
ATOM 2324 C C . VAL B 1 27 ? 3.654 -34.719 -4.832 1 98.94 27 VAL B C 1
ATOM 2326 O O . VAL B 1 27 ? 4.391 -35.344 -4.078 1 98.94 27 VAL B O 1
ATOM 2329 N N . TYR B 1 28 ? 3.855 -34.656 -6.09 1 98.94 28 TYR B N 1
ATOM 2330 C CA . TYR B 1 28 ? 5.148 -34.938 -6.695 1 98.94 28 TYR B CA 1
ATOM 2331 C C . TYR B 1 28 ? 5.949 -33.656 -6.918 1 98.94 28 TYR B C 1
ATOM 2333 O O . TYR B 1 28 ? 5.562 -32.812 -7.719 1 98.94 28 TYR B O 1
ATOM 2341 N N . LEU B 1 29 ? 7.031 -33.5 -6.199 1 98.94 29 LEU B N 1
ATOM 2342 C CA . LEU B 1 29 ? 7.922 -32.344 -6.328 1 98.94 29 LEU B CA 1
ATOM 2343 C C . LEU B 1 29 ? 9.094 -32.688 -7.254 1 98.94 29 LEU B C 1
ATOM 2345 O O . LEU B 1 29 ? 9.867 -33.594 -6.98 1 98.94 29 LEU B O 1
ATOM 2349 N N . TYR B 1 30 ? 9.203 -31.875 -8.297 1 98.88 30 TYR B N 1
ATOM 2350 C CA . TYR B 1 30 ? 10.211 -32.125 -9.312 1 98.88 30 TYR B CA 1
ATOM 2351 C C . TYR B 1 30 ? 11.266 -31.047 -9.328 1 98.88 30 TYR B C 1
ATOM 2353 O O . TYR B 1 30 ? 10.945 -29.859 -9.148 1 98.88 30 TYR B O 1
ATOM 2361 N N . ASP B 1 31 ? 12.477 -31.438 -9.578 1 98.75 31 ASP B N 1
ATOM 2362 C CA . ASP B 1 31 ? 13.594 -30.578 -9.984 1 98.75 31 ASP B CA 1
ATOM 2363 C C . ASP B 1 31 ? 14.625 -31.359 -10.781 1 98.75 31 ASP B C 1
ATOM 2365 O O . ASP B 1 31 ? 14.695 -32.594 -10.68 1 98.75 31 ASP B O 1
ATOM 2369 N N . VAL B 1 32 ? 15.359 -30.609 -11.602 1 97.12 32 VAL B N 1
ATOM 2370 C CA . VAL B 1 32 ? 16.375 -31.266 -12.414 1 97.12 32 VAL B CA 1
ATOM 2371 C C . VAL B 1 32 ? 17.531 -31.719 -11.531 1 97.12 32 VAL B C 1
ATOM 2373 O O . VAL B 1 32 ? 18.312 -32.594 -11.922 1 97.12 32 VAL B O 1
ATOM 2376 N N . SER B 1 33 ? 17.609 -31.172 -10.336 1 96.81 33 SER B N 1
ATOM 2377 C CA . SER B 1 33 ? 18.734 -31.375 -9.438 1 96.81 33 SER B CA 1
ATOM 2378 C C . SER B 1 33 ? 18.297 -32.062 -8.148 1 96.81 33 SER B C 1
ATOM 2380 O O . SER B 1 33 ? 17.438 -31.547 -7.426 1 96.81 33 SER B O 1
ATOM 2382 N N . GLU B 1 34 ? 19 -33.25 -7.828 1 97.88 34 GLU B N 1
ATOM 2383 C CA . GLU B 1 34 ? 18.75 -33.906 -6.543 1 97.88 34 GLU B CA 1
ATOM 2384 C C . GLU B 1 34 ? 19.078 -32.969 -5.387 1 97.88 34 GLU B C 1
ATOM 2386 O O . GLU B 1 34 ? 18.391 -32.969 -4.359 1 97.88 34 GLU B O 1
ATOM 2391 N N . ALA B 1 35 ? 20.109 -32.219 -5.605 1 98.25 35 ALA B N 1
ATOM 2392 C CA . ALA B 1 35 ? 20.516 -31.25 -4.578 1 98.25 35 ALA B CA 1
ATOM 2393 C C . ALA B 1 35 ? 19.422 -30.219 -4.332 1 98.25 35 ALA B C 1
ATOM 2395 O O . ALA B 1 35 ? 19.188 -29.812 -3.191 1 98.25 35 ALA B O 1
ATOM 2396 N N . ALA B 1 36 ? 18.828 -29.75 -5.395 1 98.19 36 ALA B N 1
ATOM 2397 C CA . ALA B 1 36 ? 17.734 -28.781 -5.277 1 98.19 36 ALA B CA 1
ATOM 2398 C C . ALA B 1 36 ? 16.547 -29.391 -4.551 1 98.19 36 ALA B C 1
ATOM 2400 O O . ALA B 1 36 ? 15.891 -28.719 -3.748 1 98.19 36 ALA B O 1
ATOM 2401 N N . LEU B 1 37 ? 16.25 -30.672 -4.816 1 98.75 37 LEU B N 1
ATOM 2402 C CA . LEU B 1 37 ? 15.148 -31.359 -4.156 1 98.75 37 LEU B CA 1
ATOM 2403 C C . LEU B 1 37 ? 15.422 -31.516 -2.662 1 98.75 37 LEU B C 1
ATOM 2405 O O . LEU B 1 37 ? 14.523 -31.312 -1.841 1 98.75 37 LEU B O 1
ATOM 2409 N N . GLU B 1 38 ? 16.609 -31.844 -2.355 1 98.56 38 GLU B N 1
ATOM 2410 C CA . GLU B 1 38 ? 16.984 -31.984 -0.951 1 98.56 38 GLU B CA 1
ATOM 2411 C C . GLU B 1 38 ? 16.828 -30.656 -0.208 1 98.56 38 GLU B C 1
ATOM 2413 O O . GLU B 1 38 ? 16.297 -30.625 0.903 1 98.56 38 GLU B O 1
ATOM 2418 N N . LYS B 1 39 ? 17.344 -29.656 -0.862 1 98.44 39 LYS B N 1
ATOM 2419 C CA . LYS B 1 39 ? 17.203 -28.328 -0.272 1 98.44 39 LYS B CA 1
ATOM 2420 C C . LYS B 1 39 ? 15.742 -27.938 -0.103 1 98.44 39 LYS B C 1
ATOM 2422 O O . LYS B 1 39 ? 15.359 -27.375 0.923 1 98.44 39 LYS B O 1
ATOM 2427 N N . GLY B 1 40 ? 14.93 -28.188 -1.113 1 98.62 40 GLY B N 1
ATOM 2428 C CA . GLY B 1 40 ? 13.508 -27.906 -1.045 1 98.62 40 GLY B CA 1
ATOM 2429 C C . GLY B 1 40 ? 12.805 -28.656 0.075 1 98.62 40 GLY B C 1
ATOM 2430 O O . GLY B 1 40 ? 12.023 -28.062 0.827 1 98.62 40 GLY B O 1
ATOM 2431 N N . MET B 1 41 ? 13.125 -29.938 0.217 1 98.75 41 MET B N 1
ATOM 2432 C CA . MET B 1 41 ? 12.508 -30.75 1.259 1 98.75 41 MET B CA 1
ATOM 2433 C C . MET B 1 41 ? 12.938 -30.281 2.645 1 98.75 41 MET B C 1
ATOM 2435 O O . MET B 1 41 ? 12.148 -30.312 3.588 1 98.75 41 MET B O 1
ATOM 2439 N N . LYS B 1 42 ? 14.18 -29.875 2.748 1 98.62 42 LYS B N 1
ATOM 2440 C CA . LYS B 1 42 ? 14.648 -29.328 4.016 1 98.62 42 LYS B CA 1
ATOM 2441 C C . LYS B 1 42 ? 13.883 -28.062 4.391 1 98.62 42 LYS B C 1
ATOM 2443 O O . LYS B 1 42 ? 13.547 -27.844 5.559 1 98.62 42 LYS B O 1
ATOM 2448 N N . SER B 1 43 ? 13.68 -27.266 3.396 1 98.5 43 SER B N 1
ATOM 2449 C CA . SER B 1 43 ? 12.914 -26.047 3.619 1 98.5 43 SER B CA 1
ATOM 2450 C C . SER B 1 43 ? 11.5 -26.359 4.09 1 98.5 43 SER B C 1
ATOM 2452 O O . SER B 1 43 ? 10.977 -25.703 4.992 1 98.5 43 SER B O 1
ATOM 2454 N N . ILE B 1 44 ? 10.867 -27.359 3.506 1 98.81 44 ILE B N 1
ATOM 2455 C CA . ILE B 1 44 ? 9.523 -27.766 3.873 1 98.81 44 ILE B CA 1
ATOM 2456 C C . ILE B 1 44 ? 9.516 -28.297 5.305 1 98.81 44 ILE B C 1
ATOM 2458 O O . ILE B 1 44 ? 8.648 -27.938 6.105 1 98.81 44 ILE B O 1
ATOM 2462 N N . GLN B 1 45 ? 10.492 -29.109 5.586 1 98.5 45 GLN B N 1
ATOM 2463 C CA . GLN B 1 45 ? 10.594 -29.672 6.922 1 98.5 45 GLN B CA 1
ATOM 2464 C C . GLN B 1 45 ? 10.719 -28.578 7.98 1 98.5 45 GLN B C 1
ATOM 2466 O O . GLN B 1 45 ? 10.062 -28.641 9.023 1 98.5 45 GLN B O 1
ATOM 2471 N N . LYS B 1 46 ? 11.609 -27.688 7.688 1 98.19 46 LYS B N 1
ATOM 2472 C CA . LYS B 1 46 ? 11.797 -26.562 8.602 1 98.19 46 LYS B CA 1
ATOM 2473 C C . LYS B 1 46 ? 10.5 -25.781 8.789 1 98.19 46 LYS B C 1
ATOM 2475 O O . LYS B 1 46 ? 10.156 -25.406 9.906 1 98.19 46 LYS B O 1
ATOM 2480 N N . SER B 1 47 ? 9.812 -25.5 7.723 1 98.25 47 SER B N 1
ATOM 2481 C CA . SER B 1 47 ? 8.555 -24.766 7.766 1 98.25 47 SER B CA 1
ATOM 2482 C C . SER B 1 47 ? 7.504 -25.516 8.57 1 98.25 47 SER B C 1
ATOM 2484 O O . SER B 1 47 ? 6.844 -24.938 9.438 1 98.25 47 SER B O 1
ATOM 2486 N N . VAL B 1 48 ? 7.285 -26.766 8.297 1 98.19 48 VAL B N 1
ATOM 2487 C CA . VAL B 1 48 ? 6.305 -27.609 8.984 1 98.19 48 VAL B CA 1
ATOM 2488 C C . VAL B 1 48 ? 6.602 -27.641 10.477 1 98.19 48 VAL B C 1
ATOM 2490 O O . VAL B 1 48 ? 5.688 -27.562 11.305 1 98.19 48 VAL B O 1
ATOM 2493 N N . SER B 1 49 ? 7.848 -27.719 10.82 1 97.75 49 SER B N 1
ATOM 2494 C CA . SER B 1 49 ? 8.266 -27.719 12.219 1 97.75 49 SER B CA 1
ATOM 2495 C C . SER B 1 49 ? 7.867 -26.422 12.914 1 97.75 49 SER B C 1
ATOM 2497 O O . SER B 1 49 ? 7.5 -26.422 14.086 1 97.75 49 SER B O 1
ATOM 2499 N N . ARG B 1 50 ? 8.008 -25.359 12.211 1 96.62 50 ARG B N 1
ATOM 2500 C CA . ARG B 1 50 ? 7.617 -24.062 12.758 1 96.62 50 ARG B CA 1
ATOM 2501 C C . ARG B 1 50 ? 6.121 -24.016 13.055 1 96.62 50 ARG B C 1
ATOM 2503 O O . ARG B 1 50 ? 5.695 -23.406 14.031 1 96.62 50 ARG B O 1
ATOM 2510 N N . PHE B 1 51 ? 5.328 -24.609 12.18 1 97.75 51 PHE B N 1
ATOM 2511 C CA . PHE B 1 51 ? 3.889 -24.672 12.398 1 97.75 51 PHE B CA 1
ATOM 2512 C C . PHE B 1 51 ? 3.568 -25.5 13.641 1 97.75 51 PHE B C 1
ATOM 2514 O O . PHE B 1 51 ? 2.654 -25.156 14.398 1 97.75 51 PHE B O 1
ATOM 2521 N N . VAL B 1 52 ? 4.301 -26.562 13.844 1 97.19 52 VAL B N 1
ATOM 2522 C CA . VAL B 1 52 ? 4.102 -27.406 15.023 1 97.19 52 VAL B CA 1
ATOM 2523 C C . VAL B 1 52 ? 4.453 -26.625 16.281 1 97.19 52 VAL B C 1
ATOM 2525 O O . VAL B 1 52 ? 3.684 -26.625 17.25 1 97.19 52 VAL B O 1
ATOM 2528 N N . LYS B 1 53 ? 5.59 -26 16.312 1 97 53 LYS B N 1
ATOM 2529 C CA . LYS B 1 53 ? 6.051 -25.219 17.453 1 97 53 LYS B CA 1
ATOM 2530 C C . LYS B 1 53 ? 5.062 -24.109 17.797 1 97 53 LYS B C 1
ATOM 2532 O O . LYS B 1 53 ? 4.887 -23.766 18.969 1 97 53 LYS B O 1
ATOM 2537 N N . ALA B 1 54 ? 4.398 -23.578 16.781 1 96.25 54 ALA B N 1
ATOM 2538 C CA . ALA B 1 54 ? 3.43 -22.5 16.953 1 96.25 54 ALA B CA 1
ATOM 2539 C C . ALA B 1 54 ? 2.072 -23.047 17.391 1 96.25 54 ALA B C 1
ATOM 2541 O O . ALA B 1 54 ? 1.128 -22.281 17.609 1 96.25 54 ALA B O 1
ATOM 2542 N N . GLY B 1 55 ? 1.91 -24.312 17.438 1 96.12 55 GLY B N 1
ATOM 2543 C CA . GLY B 1 55 ? 0.672 -24.953 17.859 1 96.12 55 GLY B CA 1
ATOM 2544 C C . GLY B 1 55 ? -0.378 -25.016 16.766 1 96.12 55 GLY B C 1
ATOM 2545 O O . GLY B 1 55 ? -1.546 -25.297 17.031 1 96.12 55 GLY B O 1
ATOM 2546 N N . LYS B 1 56 ? 0.047 -24.828 15.492 1 94.38 56 LYS B N 1
ATOM 2547 C CA . LYS B 1 56 ? -0.888 -24.797 14.367 1 94.38 56 LYS B CA 1
ATOM 2548 C C . LYS B 1 56 ? -1.037 -26.188 13.742 1 94.38 56 LYS B C 1
ATOM 2550 O O . LYS B 1 56 ? -1.984 -26.438 13 1 94.38 56 LYS B O 1
ATOM 2555 N N . LEU B 1 57 ? -0.049 -27 13.953 1 95 57 LEU B N 1
ATOM 2556 C CA . LEU B 1 57 ? -0.041 -28.391 13.477 1 95 57 LEU B CA 1
ATOM 2557 C C . LEU B 1 57 ? 0.379 -29.344 14.578 1 95 57 LEU B C 1
ATOM 2559 O O . LEU B 1 57 ? 1.261 -29.031 15.383 1 95 57 LEU B O 1
ATOM 2563 N N . GLN B 1 58 ? -0.202 -30.469 14.633 1 95.62 58 GLN B N 1
ATOM 2564 C CA . GLN B 1 58 ? 0.271 -31.531 15.5 1 95.62 58 GLN B CA 1
ATOM 2565 C C . GLN B 1 58 ? 1.405 -32.312 14.844 1 95.62 58 GLN B C 1
ATOM 2567 O O . GLN B 1 58 ? 1.521 -32.344 13.617 1 95.62 58 GLN B O 1
ATOM 2572 N N . GLU B 1 59 ? 2.18 -33 15.609 1 95.38 59 GLU B N 1
ATOM 2573 C CA . GLU B 1 59 ? 3.334 -33.75 15.125 1 95.38 59 GLU B CA 1
ATOM 2574 C C . GLU B 1 59 ? 2.91 -34.812 14.133 1 95.38 59 GLU B C 1
ATOM 2576 O O . GLU B 1 59 ? 3.582 -35.031 13.125 1 95.38 59 GLU B O 1
ATOM 2581 N N . GLN B 1 60 ? 1.87 -35.5 14.5 1 96.12 60 GLN B N 1
ATOM 2582 C CA . GLN B 1 60 ? 1.382 -36.531 13.617 1 96.12 60 GLN B CA 1
ATOM 2583 C C . GLN B 1 60 ? 0.977 -35.969 12.258 1 96.12 60 GLN B C 1
ATOM 2585 O O . GLN B 1 60 ? 1.223 -36.594 11.227 1 96.12 60 GLN B O 1
ATOM 2590 N N . GLU B 1 61 ? 0.342 -34.875 12.266 1 96.44 61 GLU B N 1
ATOM 2591 C CA . GLU B 1 61 ? -0.043 -34.188 11.031 1 96.44 61 GLU B CA 1
ATOM 2592 C C . GLU B 1 61 ? 1.184 -33.781 10.219 1 96.44 61 GLU B C 1
ATOM 2594 O O . GLU B 1 61 ? 1.183 -33.906 8.984 1 96.44 61 GLU B O 1
ATOM 2599 N N . ALA B 1 62 ? 2.199 -33.344 10.922 1 97.06 62 ALA B N 1
ATOM 2600 C CA . ALA B 1 62 ? 3.445 -32.969 10.266 1 97.06 62 ALA B CA 1
ATOM 2601 C C . ALA B 1 62 ? 4.059 -34.125 9.508 1 97.06 62 ALA B C 1
ATOM 2603 O O . ALA B 1 62 ? 4.496 -33.969 8.367 1 97.06 62 ALA B O 1
ATOM 2604 N N . THR B 1 63 ? 4.062 -35.219 10.148 1 97.44 63 THR B N 1
ATOM 2605 C CA . THR B 1 63 ? 4.602 -36.438 9.523 1 97.44 63 THR B CA 1
ATOM 2606 C C . THR B 1 63 ? 3.785 -36.812 8.297 1 97.44 63 THR B C 1
ATOM 2608 O O . THR B 1 63 ? 4.348 -37.188 7.258 1 97.44 63 THR B O 1
ATOM 2611 N N . ALA B 1 64 ? 2.5 -36.75 8.422 1 98.12 64 ALA B N 1
ATOM 2612 C CA . ALA B 1 64 ? 1.609 -37.094 7.316 1 98.12 64 ALA B CA 1
ATOM 2613 C C . ALA B 1 64 ? 1.82 -36.156 6.137 1 98.12 64 ALA B C 1
ATOM 2615 O O . ALA B 1 64 ? 1.777 -36.562 4.977 1 98.12 64 ALA B O 1
ATOM 2616 N N . ILE B 1 65 ? 2.01 -34.875 6.43 1 98.44 65 ILE B N 1
ATOM 2617 C CA . ILE B 1 65 ? 2.227 -33.875 5.398 1 98.44 65 ILE B CA 1
ATOM 2618 C C . ILE B 1 65 ? 3.482 -34.219 4.598 1 98.44 65 ILE B C 1
ATOM 2620 O O . ILE B 1 65 ? 3.455 -34.219 3.365 1 98.44 65 ILE B O 1
ATOM 2624 N N . LEU B 1 66 ? 4.562 -34.5 5.277 1 98.5 66 LEU B N 1
ATOM 2625 C CA . LEU B 1 66 ? 5.828 -34.812 4.617 1 98.5 66 LEU B CA 1
ATOM 2626 C C . LEU B 1 66 ? 5.719 -36.094 3.803 1 98.5 66 LEU B C 1
ATOM 2628 O O . LEU B 1 66 ? 6.312 -36.188 2.727 1 98.5 66 LEU B O 1
ATOM 2632 N N . ALA B 1 67 ? 4.934 -37 4.297 1 98.44 67 ALA B N 1
ATOM 2633 C CA . ALA B 1 67 ? 4.773 -38.281 3.635 1 98.44 67 ALA B CA 1
ATOM 2634 C C . ALA B 1 67 ? 3.975 -38.125 2.342 1 98.44 67 ALA B C 1
ATOM 2636 O O . ALA B 1 67 ? 4.043 -39 1.466 1 98.44 67 ALA B O 1
ATOM 2637 N N . ARG B 1 68 ? 3.221 -37.094 2.195 1 98.75 68 ARG B N 1
ATOM 2638 C CA . ARG B 1 68 ? 2.4 -36.875 1.009 1 98.75 68 ARG B CA 1
ATOM 2639 C C . ARG B 1 68 ? 3.238 -36.281 -0.132 1 98.75 68 ARG B C 1
ATOM 2641 O O . ARG B 1 68 ? 2.766 -36.188 -1.267 1 98.75 68 ARG B O 1
ATOM 2648 N N . ILE B 1 69 ? 4.5 -35.938 0.123 1 98.88 69 ILE B N 1
ATOM 2649 C CA . ILE B 1 69 ? 5.359 -35.312 -0.882 1 98.88 69 ILE B CA 1
ATOM 2650 C C . ILE B 1 69 ? 6.41 -36.312 -1.353 1 98.88 69 ILE B C 1
ATOM 2652 O O . ILE B 1 69 ? 7.18 -36.844 -0.546 1 98.88 69 ILE B O 1
ATOM 2656 N N . GLN B 1 70 ? 6.402 -36.594 -2.58 1 98.69 70 GLN B N 1
ATOM 2657 C CA . GLN B 1 70 ? 7.406 -37.438 -3.215 1 98.69 70 GLN B CA 1
ATOM 2658 C C . GLN B 1 70 ? 8.266 -36.656 -4.188 1 98.69 70 GLN B C 1
ATOM 2660 O O . GLN B 1 70 ? 7.742 -35.875 -4.992 1 98.69 70 GLN B O 1
ATOM 2665 N N . THR B 1 71 ? 9.57 -36.844 -4.117 1 98.75 71 THR B N 1
ATOM 2666 C CA . THR B 1 71 ? 10.477 -36.094 -4.988 1 98.75 71 THR B CA 1
ATOM 2667 C C . THR B 1 71 ? 10.805 -36.906 -6.242 1 98.75 71 THR B C 1
ATOM 2669 O O . THR B 1 71 ? 10.836 -38.156 -6.199 1 98.75 71 THR B O 1
ATOM 2672 N N . GLU B 1 72 ? 10.945 -36.25 -7.301 1 98.38 72 GLU B N 1
ATOM 2673 C CA . GLU B 1 72 ? 11.258 -36.875 -8.578 1 98.38 72 GLU B CA 1
ATOM 2674 C C . GLU B 1 72 ? 12.211 -36.031 -9.398 1 98.38 72 GLU B C 1
ATOM 2676 O O . GLU B 1 72 ? 12.086 -34.781 -9.414 1 98.38 72 GLU B O 1
ATOM 2681 N N . THR B 1 73 ? 13.195 -36.625 -10.117 1 98.5 73 THR B N 1
ATOM 2682 C CA . THR B 1 73 ? 14.07 -35.906 -11.031 1 98.5 73 THR B CA 1
ATOM 2683 C C . THR B 1 73 ? 13.703 -36.188 -12.477 1 98.5 73 THR B C 1
ATOM 2685 O O . THR B 1 73 ? 14.227 -35.562 -13.398 1 98.5 73 THR B O 1
ATOM 2688 N N . ASN B 1 74 ? 12.883 -37.125 -12.641 1 98.5 74 ASN B N 1
ATOM 2689 C CA . ASN B 1 74 ? 12.328 -37.438 -13.961 1 98.5 74 ASN B CA 1
ATOM 2690 C C . ASN B 1 74 ? 10.984 -36.75 -14.164 1 98.5 74 ASN B C 1
ATOM 2692 O O . ASN B 1 74 ? 10 -37.094 -13.516 1 98.5 74 ASN B O 1
ATOM 2696 N N . LEU B 1 75 ? 10.953 -35.812 -15.102 1 98.69 75 LEU B N 1
ATOM 2697 C CA . LEU B 1 75 ? 9.773 -34.969 -15.297 1 98.69 75 LEU B CA 1
ATOM 2698 C C . LEU B 1 75 ? 8.562 -35.812 -15.688 1 98.69 75 LEU B C 1
ATOM 2700 O O . LEU B 1 75 ? 7.469 -35.625 -15.164 1 98.69 75 LEU B O 1
ATOM 2704 N N . GLN B 1 76 ? 8.719 -36.75 -16.594 1 98.69 76 GLN B N 1
ATOM 2705 C CA . GLN B 1 76 ? 7.613 -37.562 -17.047 1 98.69 76 GLN B CA 1
ATOM 2706 C C . GLN B 1 76 ? 6.992 -38.344 -15.891 1 98.69 76 GLN B C 1
ATOM 2708 O O . GLN B 1 76 ? 5.766 -38.438 -15.781 1 98.69 76 GLN B O 1
ATOM 2713 N N . GLU B 1 77 ? 7.816 -38.875 -15.07 1 98.56 77 GLU B N 1
ATOM 2714 C CA . GLU B 1 77 ? 7.34 -39.656 -13.922 1 98.56 77 GLU B CA 1
ATOM 2715 C C . GLU B 1 77 ? 6.613 -38.75 -12.93 1 98.56 77 GLU B C 1
ATOM 2717 O O . GLU B 1 77 ? 5.629 -39.156 -12.312 1 98.56 77 GLU B O 1
ATOM 2722 N N . ALA B 1 78 ? 7.09 -37.562 -12.789 1 98.69 78 ALA B N 1
ATOM 2723 C CA . ALA B 1 78 ? 6.516 -36.625 -11.82 1 98.69 78 ALA B CA 1
ATOM 2724 C C . ALA B 1 78 ? 5.105 -36.219 -12.227 1 98.69 78 ALA B C 1
ATOM 2726 O O . ALA B 1 78 ? 4.258 -35.938 -11.375 1 98.69 78 ALA B O 1
ATOM 2727 N N . VAL B 1 79 ? 4.832 -36.188 -13.586 1 98.75 79 VAL B N 1
ATOM 2728 C CA . VAL B 1 79 ? 3.617 -35.469 -13.984 1 98.75 79 VAL B CA 1
ATOM 2729 C C . VAL B 1 79 ? 2.617 -36.469 -14.578 1 98.75 79 VAL B C 1
ATOM 2731 O O . VAL B 1 79 ? 1.448 -36.125 -14.789 1 98.75 79 VAL B O 1
ATOM 2734 N N . LYS B 1 80 ? 2.979 -37.656 -14.844 1 98.12 80 LYS B N 1
ATOM 2735 C CA . LYS B 1 80 ? 2.197 -38.594 -15.648 1 98.12 80 LYS B CA 1
ATOM 2736 C C . LYS B 1 80 ? 0.825 -38.812 -15.031 1 98.12 80 LYS B C 1
ATOM 2738 O O . LYS B 1 80 ? -0.154 -39.062 -15.75 1 98.12 80 LYS B O 1
ATOM 2743 N N . GLU B 1 81 ? 0.709 -38.781 -13.719 1 98.12 81 GLU B N 1
ATOM 2744 C CA . GLU B 1 81 ? -0.562 -39.062 -13.07 1 98.12 81 GLU B CA 1
ATOM 2745 C C . GLU B 1 81 ? -1.179 -37.812 -12.461 1 98.12 81 GLU B C 1
ATOM 2747 O O . GLU B 1 81 ? -2.229 -37.875 -11.812 1 98.12 81 GLU B O 1
ATOM 2752 N N . ALA B 1 82 ? -0.583 -36.719 -12.602 1 98.81 82 ALA B N 1
ATOM 2753 C CA . ALA B 1 82 ? -0.994 -35.5 -11.914 1 98.81 82 ALA B CA 1
ATOM 2754 C C . ALA B 1 82 ? -2.299 -34.969 -12.492 1 98.81 82 ALA B C 1
ATOM 2756 O O . ALA B 1 82 ? -2.494 -34.969 -13.703 1 98.81 82 ALA B O 1
ATOM 2757 N N . ASP B 1 83 ? -3.195 -34.531 -11.594 1 98.81 83 ASP B N 1
ATOM 2758 C CA . ASP B 1 83 ? -4.414 -33.844 -11.992 1 98.81 83 ASP B CA 1
ATOM 2759 C C . ASP B 1 83 ? -4.121 -32.375 -12.344 1 98.81 83 ASP B C 1
ATOM 2761 O O . ASP B 1 83 ? -4.738 -31.812 -13.258 1 98.81 83 ASP B O 1
ATOM 2765 N N . VAL B 1 84 ? -3.305 -31.766 -11.609 1 98.94 84 VAL B N 1
ATOM 2766 C CA . VAL B 1 84 ? -2.85 -30.391 -11.805 1 98.94 84 VAL B CA 1
ATOM 2767 C C . VAL B 1 84 ? -1.331 -30.328 -11.656 1 98.94 84 VAL B C 1
ATOM 2769 O O . VAL B 1 84 ? -0.763 -30.938 -10.75 1 98.94 84 VAL B O 1
ATOM 2772 N N . VAL B 1 85 ? -0.701 -29.672 -12.578 1 98.94 85 VAL B N 1
ATOM 2773 C CA . VAL B 1 85 ? 0.728 -29.391 -12.531 1 98.94 85 VAL B CA 1
ATOM 2774 C C . VAL B 1 85 ? 0.946 -27.891 -12.312 1 98.94 85 VAL B C 1
ATOM 2776 O O . VAL B 1 85 ? 0.359 -27.062 -13.016 1 98.94 85 VAL B O 1
ATOM 2779 N N . ILE B 1 86 ? 1.777 -27.531 -11.312 1 98.94 86 ILE B N 1
ATOM 2780 C CA . ILE B 1 86 ? 2.084 -26.125 -11.031 1 98.94 86 ILE B CA 1
ATOM 2781 C C . ILE B 1 86 ? 3.572 -25.875 -11.25 1 98.94 86 ILE B C 1
ATOM 2783 O O . ILE B 1 86 ? 4.414 -26.391 -10.516 1 98.94 86 ILE B O 1
ATOM 2787 N N . GLU B 1 87 ? 3.828 -25.125 -12.242 1 98.94 87 GLU B N 1
ATOM 2788 C CA . GLU B 1 87 ? 5.203 -24.781 -12.594 1 98.94 87 GLU B CA 1
ATOM 2789 C C . GLU B 1 87 ? 5.695 -23.578 -11.781 1 98.94 87 GLU B C 1
ATOM 2791 O O . GLU B 1 87 ? 5.012 -22.562 -11.695 1 98.94 87 GLU B O 1
ATOM 2796 N N . ALA B 1 88 ? 6.863 -23.703 -11.156 1 98.56 88 ALA B N 1
ATOM 2797 C CA . ALA B 1 88 ? 7.477 -22.656 -10.344 1 98.56 88 ALA B CA 1
ATOM 2798 C C . ALA B 1 88 ? 8.969 -22.531 -10.648 1 98.56 88 ALA B C 1
ATOM 2800 O O . ALA B 1 88 ? 9.773 -22.297 -9.742 1 98.56 88 ALA B O 1
ATOM 2801 N N . VAL B 1 89 ? 9.383 -22.75 -11.891 1 97.81 89 VAL B N 1
ATOM 2802 C CA . VAL B 1 89 ? 10.773 -22.562 -12.297 1 97.81 89 VAL B CA 1
ATOM 2803 C C . VAL B 1 89 ? 11.078 -21.078 -12.43 1 97.81 89 VAL B C 1
ATOM 2805 O O . VAL B 1 89 ? 10.195 -20.234 -12.281 1 97.81 89 VAL B O 1
ATOM 2808 N N . PRO B 1 90 ? 12.336 -20.688 -12.641 1 94.94 90 PRO B N 1
ATOM 2809 C CA . PRO B 1 90 ? 12.711 -19.266 -12.703 1 94.94 90 PRO B CA 1
ATOM 2810 C C . PRO B 1 90 ? 11.867 -18.484 -13.703 1 94.94 90 PRO B C 1
ATOM 2812 O O . PRO B 1 90 ? 11.406 -19.031 -14.703 1 94.94 90 PRO B O 1
ATOM 2815 N N . GLU B 1 91 ? 11.766 -17.156 -13.43 1 94.69 91 GLU B N 1
ATOM 2816 C CA . GLU B 1 91 ? 10.906 -16.25 -14.172 1 94.69 91 GLU B CA 1
ATOM 2817 C C . GLU B 1 91 ? 11.547 -15.844 -15.5 1 94.69 91 GLU B C 1
ATOM 2819 O O . GLU B 1 91 ? 11.945 -14.695 -15.688 1 94.69 91 GLU B O 1
ATOM 2824 N N . HIS B 1 92 ? 11.578 -16.766 -16.375 1 95.12 92 HIS B N 1
ATOM 2825 C CA . HIS B 1 92 ? 12.156 -16.641 -17.703 1 95.12 92 HIS B CA 1
ATOM 2826 C C . HIS B 1 92 ? 11.266 -17.281 -18.75 1 95.12 92 HIS B C 1
ATOM 2828 O O . HIS B 1 92 ? 11.125 -18.516 -18.797 1 95.12 92 HIS B O 1
ATOM 2834 N N . LEU B 1 93 ? 10.75 -16.484 -19.672 1 96 93 LEU B N 1
ATOM 2835 C CA . LEU B 1 93 ? 9.664 -16.906 -20.547 1 96 93 LEU B CA 1
ATOM 2836 C C . LEU B 1 93 ? 10.109 -18.062 -21.438 1 96 93 LEU B C 1
ATOM 2838 O O . LEU B 1 93 ? 9.406 -19.078 -21.531 1 96 93 LEU B O 1
ATOM 2842 N N . PRO B 1 94 ? 11.281 -17.984 -22.078 1 97.56 94 PRO B N 1
ATOM 2843 C CA . PRO B 1 94 ? 11.695 -19.109 -22.906 1 97.56 94 PRO B CA 1
ATOM 2844 C C . PRO B 1 94 ? 11.805 -20.422 -22.109 1 97.56 94 PRO B C 1
ATOM 2846 O O . PRO B 1 94 ? 11.414 -21.484 -22.609 1 97.56 94 PRO B O 1
ATOM 2849 N N . LEU B 1 95 ? 12.312 -20.281 -20.938 1 97.94 95 LEU B N 1
ATOM 2850 C CA . LEU B 1 95 ? 12.422 -21.469 -20.078 1 97.94 95 LEU B CA 1
ATOM 2851 C C . LEU B 1 95 ? 11.039 -22.016 -19.75 1 97.94 95 LEU B C 1
ATOM 2853 O O . LEU B 1 95 ? 10.82 -23.234 -19.844 1 97.94 95 LEU B O 1
ATOM 2857 N N . LYS B 1 96 ? 10.117 -21.234 -19.422 1 98.31 96 LYS B N 1
ATOM 2858 C CA . LYS B 1 96 ? 8.773 -21.672 -19.062 1 98.31 96 LYS B CA 1
ATOM 2859 C C . LYS B 1 96 ? 8.07 -22.297 -20.266 1 98.31 96 LYS B C 1
ATOM 2861 O O . LYS B 1 96 ? 7.391 -23.312 -20.141 1 98.31 96 LYS B O 1
ATOM 2866 N N . LYS B 1 97 ? 8.25 -21.734 -21.406 1 98.62 97 LYS B N 1
ATOM 2867 C CA . LYS B 1 97 ? 7.664 -22.297 -22.609 1 98.62 97 LYS B CA 1
ATOM 2868 C C . LYS B 1 97 ? 8.195 -23.703 -22.875 1 98.62 97 LYS B C 1
ATOM 2870 O O . LYS B 1 97 ? 7.438 -24.609 -23.234 1 98.62 97 LYS B O 1
ATOM 2875 N N . GLN B 1 98 ? 9.5 -23.797 -22.703 1 98.56 98 GLN B N 1
ATOM 2876 C CA . GLN B 1 98 ? 10.109 -25.109 -22.891 1 98.56 98 GLN B CA 1
ATOM 2877 C C . GLN B 1 98 ? 9.523 -26.125 -21.906 1 98.56 98 GLN B C 1
ATOM 2879 O O . GLN B 1 98 ? 9.211 -27.25 -22.297 1 98.56 98 GLN B O 1
ATOM 2884 N N . VAL B 1 99 ? 9.375 -25.719 -20.688 1 98.75 99 VAL B N 1
ATOM 2885 C CA . VAL B 1 99 ? 8.82 -26.578 -19.656 1 98.75 99 VAL B CA 1
ATOM 2886 C C . VAL B 1 99 ? 7.387 -26.969 -20.016 1 98.75 99 VAL B C 1
ATOM 2888 O O . VAL B 1 99 ? 7.012 -28.141 -19.938 1 98.75 99 VAL B O 1
ATOM 2891 N N . PHE B 1 100 ? 6.57 -26.078 -20.484 1 98.88 100 PHE B N 1
ATOM 2892 C CA . PHE B 1 100 ? 5.16 -26.328 -20.766 1 98.88 100 PHE B CA 1
ATOM 2893 C C . PHE B 1 100 ? 5.012 -27.203 -22 1 98.88 100 PHE B C 1
ATOM 2895 O O . PHE B 1 100 ? 4.059 -27.984 -22.109 1 98.88 100 PHE B O 1
ATOM 2902 N N . GLU B 1 101 ? 5.953 -27.062 -22.938 1 98.75 101 GLU B N 1
ATOM 2903 C CA . GLU B 1 101 ? 5.965 -28 -24.062 1 98.75 101 GLU B CA 1
ATOM 2904 C C . GLU B 1 101 ? 6.148 -29.438 -23.578 1 98.75 101 GLU B C 1
ATOM 2906 O O . GLU B 1 101 ? 5.473 -30.344 -24.062 1 98.75 101 GLU B O 1
ATOM 2911 N N . GLN B 1 102 ? 7.051 -29.594 -22.672 1 98.81 102 GLN B N 1
ATOM 2912 C CA . GLN B 1 102 ? 7.301 -30.922 -22.109 1 98.81 102 GLN B CA 1
ATOM 2913 C C . GLN B 1 102 ? 6.109 -31.406 -21.281 1 98.81 102 GLN B C 1
ATOM 2915 O O . GLN B 1 102 ? 5.723 -32.562 -21.375 1 98.81 102 GLN B O 1
ATOM 2920 N N . LEU B 1 103 ? 5.539 -30.531 -20.5 1 98.88 103 LEU B N 1
ATOM 2921 C CA . LEU B 1 103 ? 4.371 -30.891 -19.703 1 98.88 103 LEU B CA 1
ATOM 2922 C C . LEU B 1 103 ? 3.219 -31.344 -20.594 1 98.88 103 LEU B C 1
ATOM 2924 O O . LEU B 1 103 ? 2.502 -32.281 -20.266 1 98.88 103 LEU B O 1
ATOM 2928 N N . ASP B 1 104 ? 3.035 -30.609 -21.672 1 98.62 104 ASP B N 1
ATOM 2929 C CA . ASP B 1 104 ? 1.987 -30.953 -22.625 1 98.62 104 ASP B CA 1
ATOM 2930 C C . ASP B 1 104 ? 2.17 -32.375 -23.156 1 98.62 104 ASP B C 1
ATOM 2932 O O . ASP B 1 104 ? 1.19 -33.094 -23.406 1 98.62 104 ASP B O 1
ATOM 2936 N N . ARG B 1 105 ? 3.416 -32.75 -23.328 1 98.19 105 ARG B N 1
ATOM 2937 C CA . ARG B 1 105 ? 3.752 -34.062 -23.875 1 98.19 105 ARG B CA 1
ATOM 2938 C C . ARG B 1 105 ? 3.588 -35.156 -22.812 1 98.19 105 ARG B C 1
ATOM 2940 O O . ARG B 1 105 ? 3.115 -36.25 -23.109 1 98.19 105 ARG B O 1
ATOM 2947 N N . TYR B 1 106 ? 3.949 -34.844 -21.562 1 98.69 106 TYR B N 1
ATOM 2948 C CA . TYR B 1 106 ? 4.148 -35.906 -20.578 1 98.69 106 TYR B CA 1
ATOM 2949 C C . TYR B 1 106 ? 2.924 -36.062 -19.688 1 98.69 106 TYR B C 1
ATOM 2951 O O . TYR B 1 106 ? 2.654 -37.156 -19.172 1 98.69 106 TYR B O 1
ATOM 2959 N N . ALA B 1 107 ? 2.188 -35.031 -19.406 1 98.56 107 ALA B N 1
ATOM 2960 C CA . ALA B 1 107 ? 1.033 -35.094 -18.516 1 98.56 107 ALA B CA 1
ATOM 2961 C C . ALA B 1 107 ? -0.168 -35.719 -19.203 1 98.56 107 ALA B C 1
ATOM 2963 O O . ALA B 1 107 ? -0.257 -35.719 -20.438 1 98.56 107 ALA B O 1
ATOM 2964 N N . LYS B 1 108 ? -1.071 -36.312 -18.438 1 97.81 108 LYS B N 1
ATOM 2965 C CA . LYS B 1 108 ? -2.285 -36.844 -19.031 1 97.81 108 LYS B CA 1
ATOM 2966 C C . LYS B 1 108 ? -3.131 -35.75 -19.672 1 97.81 108 LYS B C 1
ATOM 2968 O O . LYS B 1 108 ? -2.996 -34.562 -19.328 1 97.81 108 LYS B O 1
ATOM 2973 N N . GLN B 1 109 ? -3.943 -36.094 -20.547 1 96.88 109 GLN B N 1
ATOM 2974 C CA . GLN B 1 109 ? -4.664 -35.156 -21.406 1 96.88 109 GLN B CA 1
ATOM 2975 C C . GLN B 1 109 ? -5.574 -34.25 -20.594 1 96.88 109 GLN B C 1
ATOM 2977 O O . GLN B 1 109 ? -5.77 -33.094 -20.953 1 96.88 109 GLN B O 1
ATOM 2982 N N . GLU B 1 110 ? -6.082 -34.719 -19.516 1 97.06 110 GLU B N 1
ATOM 2983 C CA . GLU B 1 110 ? -7.07 -33.969 -18.75 1 97.06 110 GLU B CA 1
ATOM 2984 C C . GLU B 1 110 ? -6.398 -33.094 -17.688 1 97.06 110 GLU B C 1
ATOM 2986 O O . GLU B 1 110 ? -7.062 -32.344 -17 1 97.06 110 GLU B O 1
ATOM 2991 N N . ALA B 1 111 ? -5.082 -33.219 -17.562 1 98.62 111 ALA B N 1
ATOM 2992 C CA . ALA B 1 111 ? -4.379 -32.469 -16.531 1 98.62 111 ALA B CA 1
ATOM 2993 C C . ALA B 1 111 ? -4.438 -30.969 -16.797 1 98.62 111 ALA B C 1
ATOM 2995 O O . ALA B 1 111 ? -4.328 -30.531 -17.938 1 98.62 111 ALA B O 1
ATOM 2996 N N . ILE B 1 112 ? -4.629 -30.188 -15.766 1 98.88 112 ILE B N 1
ATOM 2997 C CA . ILE B 1 112 ? -4.504 -28.734 -15.844 1 98.88 112 ILE B CA 1
ATOM 2998 C C . ILE B 1 112 ? -3.045 -28.328 -15.641 1 98.88 112 ILE B C 1
ATOM 3000 O O . ILE B 1 112 ? -2.367 -28.859 -14.758 1 98.88 112 ILE B O 1
ATOM 3004 N N . LEU B 1 113 ? -2.555 -27.484 -16.516 1 98.94 113 LEU B N 1
ATOM 3005 C CA . LEU B 1 113 ? -1.189 -26.984 -16.422 1 98.94 113 LEU B CA 1
ATOM 3006 C C . LEU B 1 113 ? -1.177 -25.531 -15.953 1 98.94 113 LEU B C 1
ATOM 3008 O O . LEU B 1 113 ? -1.617 -24.625 -16.688 1 98.94 113 LEU B O 1
ATOM 3012 N N . ALA B 1 114 ? -0.625 -25.312 -14.758 1 98.94 114 ALA B N 1
ATOM 3013 C CA . ALA B 1 114 ? -0.633 -23.984 -14.156 1 98.94 114 ALA B CA 1
ATOM 3014 C C . ALA B 1 114 ? 0.783 -23.422 -14.031 1 98.94 114 ALA B C 1
ATOM 3016 O O . ALA B 1 114 ? 1.747 -24.188 -13.922 1 98.94 114 ALA B O 1
ATOM 3017 N N . THR B 1 115 ? 0.918 -22.125 -14.125 1 98.88 115 THR B N 1
ATOM 3018 C CA . THR B 1 115 ? 2.186 -21.438 -13.883 1 98.88 115 THR B CA 1
ATOM 3019 C C . THR B 1 115 ? 2.066 -20.484 -12.703 1 98.88 115 THR B C 1
ATOM 3021 O O . THR B 1 115 ? 1.056 -19.797 -12.562 1 98.88 115 THR B O 1
ATOM 3024 N N . ASN B 1 116 ? 3.121 -20.422 -11.883 1 98.56 116 ASN B N 1
ATOM 3025 C CA . ASN B 1 116 ? 3.184 -19.531 -10.742 1 98.56 116 ASN B CA 1
ATOM 3026 C C . ASN B 1 116 ? 3.848 -18.203 -11.109 1 98.56 116 ASN B C 1
ATOM 3028 O O . ASN B 1 116 ? 4.379 -17.5 -10.242 1 98.56 116 ASN B O 1
ATOM 3032 N N . THR B 1 117 ? 3.818 -17.844 -12.383 1 97.44 117 THR B N 1
ATOM 3033 C CA . THR B 1 117 ? 4.41 -16.594 -12.82 1 97.44 117 THR B CA 1
ATOM 3034 C C . THR B 1 117 ? 3.74 -15.406 -12.125 1 97.44 117 THR B C 1
ATOM 3036 O O . THR B 1 117 ? 2.537 -15.438 -11.859 1 97.44 117 THR B O 1
ATOM 3039 N N . SER B 1 118 ? 4.605 -14.383 -11.867 1 95.12 118 SER B N 1
ATOM 3040 C CA . SER B 1 118 ? 4.082 -13.188 -11.211 1 95.12 118 SER B CA 1
ATOM 3041 C C . SER B 1 118 ? 3.836 -12.07 -12.219 1 95.12 118 SER B C 1
ATOM 3043 O O . SER B 1 118 ? 3.215 -11.055 -11.883 1 95.12 118 SER B O 1
ATOM 3045 N N . GLU B 1 119 ? 4.293 -12.242 -13.461 1 92.69 119 GLU B N 1
ATOM 3046 C CA . GLU B 1 119 ? 4.105 -11.109 -14.359 1 92.69 119 GLU B CA 1
ATOM 3047 C C . GLU B 1 119 ? 4.117 -11.555 -15.82 1 92.69 119 GLU B C 1
ATOM 3049 O O . GLU B 1 119 ? 3.707 -10.805 -16.703 1 92.69 119 GLU B O 1
ATOM 3054 N N . LEU B 1 120 ? 4.617 -12.766 -16.109 1 94.25 120 LEU B N 1
ATOM 3055 C CA . LEU B 1 120 ? 4.77 -13.203 -17.5 1 94.25 120 LEU B CA 1
ATOM 3056 C C . LEU B 1 120 ? 3.418 -13.57 -18.109 1 94.25 120 LEU B C 1
ATOM 3058 O O . LEU B 1 120 ? 2.492 -13.945 -17.375 1 94.25 120 LEU B O 1
ATOM 3062 N N . SER B 1 121 ? 3.311 -13.523 -19.391 1 96.94 121 SER B N 1
ATOM 3063 C CA . SER B 1 121 ? 2.078 -13.781 -20.141 1 96.94 121 SER B CA 1
ATOM 3064 C C . SER B 1 121 ? 1.685 -15.25 -20.062 1 96.94 121 SER B C 1
ATOM 3066 O O . SER B 1 121 ? 2.379 -16.109 -20.609 1 96.94 121 SER B O 1
ATOM 3068 N N . VAL B 1 122 ? 0.581 -15.477 -19.484 1 98.56 122 VAL B N 1
ATOM 3069 C CA . VAL B 1 122 ? 0.025 -16.828 -19.422 1 98.56 122 VAL B CA 1
ATOM 3070 C C . VAL B 1 122 ? -0.365 -17.281 -20.828 1 98.56 122 VAL B C 1
ATOM 3072 O O . VAL B 1 122 ? -0.185 -18.453 -21.172 1 98.56 122 VAL B O 1
ATOM 3075 N N . THR B 1 123 ? -0.873 -16.391 -21.609 1 98.62 123 THR B N 1
ATOM 3076 C CA . THR B 1 123 ? -1.244 -16.641 -23 1 98.62 123 THR B CA 1
ATOM 3077 C C . THR B 1 123 ? -0.036 -17.109 -23.812 1 98.62 123 THR B C 1
ATOM 3079 O O . THR B 1 123 ? -0.129 -18.078 -24.578 1 98.62 123 THR B O 1
ATOM 3082 N N . ALA B 1 124 ? 1.099 -16.422 -23.562 1 98.19 124 ALA B N 1
ATOM 3083 C CA . ALA B 1 124 ? 2.32 -16.797 -24.266 1 98.19 124 ALA B CA 1
ATOM 3084 C C . ALA B 1 124 ? 2.775 -18.203 -23.844 1 98.19 124 ALA B C 1
ATOM 3086 O O . ALA B 1 124 ? 3.197 -19 -24.688 1 98.19 124 ALA B O 1
ATOM 3087 N N . ILE B 1 125 ? 2.666 -18.5 -22.609 1 98.62 125 ILE B N 1
ATOM 3088 C CA . ILE B 1 125 ? 3.041 -19.812 -22.094 1 98.62 125 ILE B CA 1
ATOM 3089 C C . ILE B 1 125 ? 2.105 -20.875 -22.656 1 98.62 125 ILE B C 1
ATOM 3091 O O . ILE B 1 125 ? 2.557 -21.938 -23.094 1 98.62 125 ILE B O 1
ATOM 3095 N N . ALA B 1 126 ? 0.846 -20.609 -22.688 1 98.75 126 ALA B N 1
ATOM 3096 C CA . ALA B 1 126 ? -0.168 -21.531 -23.188 1 98.75 126 ALA B CA 1
ATOM 3097 C C . ALA B 1 126 ? 0.066 -21.859 -24.656 1 98.75 126 ALA B C 1
ATOM 3099 O O . ALA B 1 126 ? -0.21 -22.984 -25.094 1 98.75 126 ALA B O 1
ATOM 3100 N N . ALA B 1 127 ? 0.579 -20.922 -25.391 1 98.44 127 ALA B N 1
ATOM 3101 C CA . ALA B 1 127 ? 0.792 -21.094 -26.828 1 98.44 127 ALA B CA 1
ATOM 3102 C C . ALA B 1 127 ? 1.849 -22.156 -27.109 1 98.44 127 ALA B C 1
ATOM 3104 O O . ALA B 1 127 ? 1.946 -22.656 -28.234 1 98.44 127 ALA B O 1
ATOM 3105 N N . ALA B 1 128 ? 2.588 -22.469 -26.109 1 98.38 128 ALA B N 1
ATOM 3106 C CA . ALA B 1 128 ? 3.617 -23.5 -26.266 1 98.38 128 ALA B CA 1
ATOM 3107 C C . ALA B 1 128 ? 3.016 -24.906 -26.156 1 98.38 128 ALA B C 1
ATOM 3109 O O . ALA B 1 128 ? 3.717 -25.906 -26.328 1 98.38 128 ALA B O 1
ATOM 3110 N N . THR B 1 129 ? 1.741 -25.031 -25.859 1 98.69 129 THR B N 1
ATOM 3111 C CA . THR B 1 129 ? 1.062 -26.312 -25.672 1 98.69 129 THR B CA 1
ATOM 3112 C C . THR B 1 129 ? 0.02 -26.516 -26.766 1 98.69 129 THR B C 1
ATOM 3114 O O . THR B 1 129 ? -0.314 -25.594 -27.516 1 98.69 129 THR B O 1
ATOM 3117 N N . LYS B 1 130 ? -0.475 -27.734 -26.828 1 98.38 130 LYS B N 1
ATOM 3118 C CA . LYS B 1 130 ? -1.572 -28.062 -27.734 1 98.38 130 LYS B CA 1
ATOM 3119 C C . LYS B 1 130 ? -2.91 -28.062 -27 1 98.38 130 LYS B C 1
ATOM 3121 O O . LYS B 1 130 ? -3.932 -28.453 -27.562 1 98.38 130 LYS B O 1
ATOM 3126 N N . ARG B 1 131 ? -2.947 -27.625 -25.766 1 98.38 131 ARG B N 1
ATOM 3127 C CA . ARG B 1 131 ? -4.152 -27.594 -24.938 1 98.38 131 ARG B CA 1
ATOM 3128 C C . ARG B 1 131 ? -4.273 -26.25 -24.203 1 98.38 131 ARG B C 1
ATOM 3130 O O . ARG B 1 131 ? -4.414 -26.234 -22.984 1 98.38 131 ARG B O 1
ATOM 3137 N N . PRO B 1 132 ? -4.266 -25.109 -24.906 1 98.5 132 PRO B N 1
ATOM 3138 C CA . PRO B 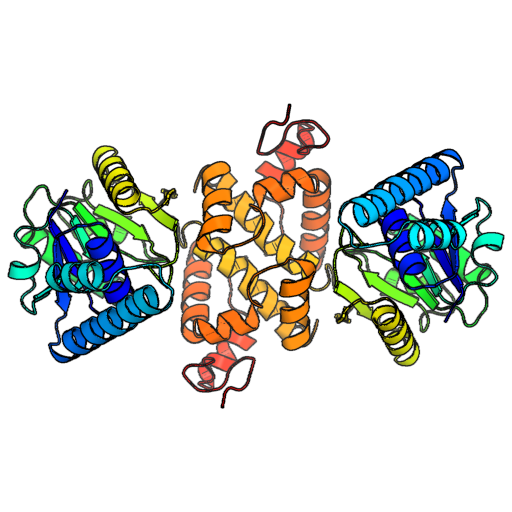1 132 ? -4.242 -23.797 -24.25 1 98.5 132 PRO B CA 1
ATOM 3139 C C . PRO B 1 132 ? -5.438 -23.578 -23.328 1 98.5 132 PRO B C 1
ATOM 3141 O O . PRO B 1 132 ? -5.352 -22.797 -22.375 1 98.5 132 PRO B O 1
ATOM 3144 N N . SER B 1 133 ? -6.57 -24.234 -23.531 1 98.69 133 SER B N 1
ATOM 3145 C CA . SER B 1 133 ? -7.758 -24.078 -22.703 1 98.69 133 SER B CA 1
ATOM 3146 C C . SER B 1 133 ? -7.543 -24.641 -21.297 1 98.69 133 SER B C 1
ATOM 3148 O O . SER B 1 133 ? -8.289 -24.328 -20.375 1 98.69 133 SER B O 1
ATOM 3150 N N . GLN B 1 134 ? -6.504 -25.531 -21.109 1 98.81 134 GLN B N 1
ATOM 3151 C CA . GLN B 1 134 ? -6.199 -26.172 -19.828 1 98.81 134 GLN B CA 1
ATOM 3152 C C . GLN B 1 134 ? -4.977 -25.531 -19.172 1 98.81 134 GLN B C 1
ATOM 3154 O O . GLN B 1 134 ? -4.418 -26.078 -18.219 1 98.81 134 GLN B O 1
ATOM 3159 N N . VAL B 1 135 ? -4.469 -24.391 -19.734 1 98.94 135 VAL B N 1
ATOM 3160 C CA . VAL B 1 135 ? -3.344 -23.641 -19.172 1 98.94 135 VAL B CA 1
ATOM 3161 C C . VAL B 1 135 ? -3.859 -22.422 -18.422 1 98.94 135 VAL B C 1
ATOM 3163 O O . VAL B 1 135 ? -4.742 -21.719 -18.906 1 98.94 135 VAL B O 1
ATOM 3166 N N . ILE B 1 136 ? -3.293 -22.203 -17.219 1 98.88 136 ILE B N 1
ATOM 3167 C CA . ILE B 1 136 ? -3.824 -21.141 -16.375 1 98.88 136 ILE B CA 1
ATOM 3168 C C . ILE B 1 136 ? -2.705 -20.562 -15.516 1 98.88 136 ILE B C 1
ATOM 3170 O O . ILE B 1 136 ? -1.688 -21.219 -15.281 1 98.88 136 ILE B O 1
ATOM 3174 N N . GLY B 1 137 ? -2.822 -19.281 -15.242 1 98.81 137 GLY B N 1
ATOM 3175 C CA . GLY B 1 137 ? -1.963 -18.719 -14.219 1 98.81 137 GLY B CA 1
ATOM 3176 C C . GLY B 1 137 ? -2.465 -18.984 -12.805 1 98.81 137 GLY B C 1
ATOM 3177 O O . GLY B 1 137 ? -3.658 -18.859 -12.531 1 98.81 137 GLY B O 1
ATOM 3178 N N . MET B 1 138 ? -1.613 -19.375 -11.961 1 98.81 138 MET B N 1
ATOM 3179 C CA . MET B 1 138 ? -1.825 -19.562 -10.531 1 98.81 138 MET B CA 1
ATOM 3180 C C . MET B 1 138 ? -0.728 -18.875 -9.727 1 98.81 138 MET B C 1
ATOM 3182 O O . MET B 1 138 ? 0.25 -19.5 -9.328 1 98.81 138 MET B O 1
ATOM 3186 N N . HIS B 1 139 ? -0.951 -17.562 -9.445 1 98.69 139 HIS B N 1
ATOM 3187 C CA . HIS B 1 139 ? 0.066 -16.734 -8.805 1 98.69 139 HIS B CA 1
ATOM 3188 C C . HIS B 1 139 ? -0.052 -16.812 -7.285 1 98.69 139 HIS B C 1
ATOM 3190 O O . HIS B 1 139 ? -0.994 -16.266 -6.707 1 98.69 139 HIS B O 1
ATOM 3196 N N . TRP B 1 140 ? 0.917 -17.516 -6.707 1 98.56 140 TRP B N 1
ATOM 3197 C CA . TRP B 1 140 ? 1.009 -17.672 -5.258 1 98.56 140 TRP B CA 1
ATOM 3198 C C . TRP B 1 140 ? 1.833 -16.547 -4.641 1 98.56 140 TRP B C 1
ATOM 3200 O O . TRP B 1 140 ? 2.549 -15.836 -5.348 1 98.56 140 TRP B O 1
ATOM 3210 N N . PHE B 1 141 ? 1.694 -16.359 -3.375 1 97.62 141 PHE B N 1
ATOM 3211 C CA . PHE B 1 141 ? 2.398 -15.297 -2.682 1 97.62 141 PHE B CA 1
ATOM 3212 C C . PHE B 1 141 ? 3.283 -15.852 -1.575 1 97.62 141 PHE B C 1
ATOM 3214 O O . PHE B 1 141 ? 2.875 -16.766 -0.846 1 97.62 141 PHE B O 1
ATOM 3221 N N . ASN B 1 142 ? 4.461 -15.438 -1.401 1 95.25 142 ASN B N 1
ATOM 3222 C CA . ASN B 1 142 ? 5.434 -15.875 -0.403 1 95.25 142 ASN B CA 1
ATOM 3223 C C . ASN B 1 142 ? 5.16 -15.234 0.958 1 95.25 142 ASN B C 1
ATOM 3225 O O . ASN B 1 142 ? 4.965 -14.023 1.054 1 95.25 142 ASN B O 1
ATOM 3229 N N . PRO B 1 143 ? 5.168 -16.094 1.985 1 96.69 143 PRO B N 1
ATOM 3230 C CA . PRO B 1 143 ? 5.344 -17.547 2.043 1 96.69 143 PRO B CA 1
ATOM 3231 C C . PRO B 1 143 ? 4.074 -18.297 1.678 1 96.69 143 PRO B C 1
ATOM 3233 O O . PRO B 1 143 ? 3.029 -18.109 2.305 1 96.69 143 PRO B O 1
ATOM 3236 N N . ALA B 1 144 ? 4.176 -19.156 0.797 1 98 144 ALA B N 1
ATOM 3237 C CA . ALA B 1 144 ? 3.023 -19.812 0.188 1 98 144 ALA B CA 1
ATOM 3238 C C . ALA B 1 144 ? 2.156 -20.484 1.245 1 98 144 ALA B C 1
ATOM 3240 O O . ALA B 1 144 ? 0.926 -20.438 1.177 1 98 144 ALA B O 1
ATOM 3241 N N . PRO B 1 145 ? 2.768 -21.109 2.307 1 97.88 145 PRO B N 1
ATOM 3242 C CA . PRO B 1 145 ? 1.906 -21.797 3.273 1 97.88 145 PRO B CA 1
ATOM 3243 C C . PRO B 1 145 ? 1.143 -20.828 4.172 1 97.88 145 PRO B C 1
ATOM 3245 O O . PRO B 1 145 ? 0.185 -21.219 4.844 1 97.88 145 PRO B O 1
ATOM 3248 N N . VAL B 1 146 ? 1.501 -19.609 4.195 1 97.25 146 VAL B N 1
ATOM 3249 C CA . VAL B 1 146 ? 0.935 -18.641 5.133 1 97.25 146 VAL B CA 1
ATOM 3250 C C . VAL B 1 146 ? -0.03 -17.703 4.402 1 97.25 146 VAL B C 1
ATOM 3252 O O . VAL B 1 146 ? -1.111 -17.406 4.91 1 97.25 146 VAL B O 1
ATOM 3255 N N . MET B 1 147 ? 0.339 -17.266 3.262 1 97.56 147 MET B N 1
ATOM 3256 C CA . MET B 1 147 ? -0.467 -16.312 2.52 1 97.56 147 MET B CA 1
ATOM 3257 C C . MET B 1 147 ? -1.755 -16.953 2.014 1 97.56 147 MET B C 1
ATOM 3259 O O . MET B 1 147 ? -1.749 -18.094 1.577 1 97.56 147 MET B O 1
ATOM 3263 N N . LYS B 1 148 ? -2.789 -16.219 2 1 97.62 148 LYS B N 1
ATOM 3264 C CA . LYS B 1 148 ? -4.109 -16.781 1.733 1 97.62 148 LYS B CA 1
ATOM 3265 C C . LYS B 1 148 ? -4.469 -16.656 0.255 1 97.62 148 LYS B C 1
ATOM 3267 O O . LYS B 1 148 ? -5.254 -17.453 -0.264 1 97.62 148 LYS B O 1
ATOM 3272 N N . LEU B 1 149 ? -3.861 -15.773 -0.435 1 98.56 149 LEU B N 1
ATOM 3273 C CA . LEU B 1 149 ? -4.363 -15.406 -1.754 1 98.56 149 LEU B CA 1
ATOM 3274 C C . LEU B 1 149 ? -3.686 -16.219 -2.846 1 98.56 149 LEU B C 1
ATOM 3276 O O . LEU B 1 149 ? -2.469 -16.438 -2.809 1 98.56 149 LEU B O 1
ATOM 3280 N N . ILE B 1 150 ? -4.43 -16.625 -3.762 1 98.75 150 ILE B N 1
ATOM 3281 C CA . ILE B 1 150 ? -3.969 -17.031 -5.082 1 98.75 150 ILE B CA 1
ATOM 3282 C C . ILE B 1 150 ? -4.629 -16.172 -6.152 1 98.75 150 ILE B C 1
ATOM 3284 O O . ILE B 1 150 ? -5.859 -16.094 -6.219 1 98.75 150 ILE B O 1
ATOM 3288 N N . GLU B 1 151 ? -3.861 -15.508 -6.969 1 98.62 151 GLU B N 1
ATOM 3289 C CA . GLU B 1 151 ? -4.375 -14.812 -8.148 1 98.62 151 GLU B CA 1
ATOM 3290 C C . GLU B 1 151 ? -4.52 -15.758 -9.328 1 98.62 151 GLU B C 1
ATOM 3292 O O . GLU B 1 151 ? -3.525 -16.234 -9.875 1 98.62 151 GLU B O 1
ATOM 3297 N N . ILE B 1 152 ? -5.742 -16.062 -9.641 1 98.88 152 ILE B N 1
ATOM 3298 C CA . ILE B 1 152 ? -6.016 -16.875 -10.82 1 98.88 152 ILE B CA 1
ATOM 3299 C C . ILE B 1 152 ? -6.004 -16 -12.07 1 98.88 152 ILE B C 1
ATOM 3301 O O . ILE B 1 152 ? -6.812 -15.078 -12.195 1 98.88 152 ILE B O 1
ATOM 3305 N N . VAL B 1 153 ? -5.078 -16.297 -13.008 1 98.81 153 VAL B N 1
ATOM 3306 C CA . VAL B 1 153 ? -4.875 -15.477 -14.195 1 98.81 153 VAL B CA 1
ATOM 3307 C C . VAL B 1 153 ? -5.414 -16.203 -15.422 1 98.81 153 VAL B C 1
ATOM 3309 O O . VAL B 1 153 ? -4.902 -17.25 -15.805 1 98.81 153 VAL B O 1
ATOM 3312 N N . LYS B 1 154 ? -6.402 -15.68 -16.016 1 98.25 154 LYS B N 1
ATOM 3313 C CA . LYS B 1 154 ? -7.043 -16.281 -17.172 1 98.25 154 LYS B CA 1
ATOM 3314 C C . LYS B 1 154 ? -6.355 -15.852 -18.469 1 98.25 154 LYS B C 1
ATOM 3316 O O . LYS B 1 154 ? -6.375 -14.672 -18.812 1 98.25 154 LYS B O 1
ATOM 3321 N N . GLY B 1 155 ? -5.719 -16.766 -19.125 1 98.19 155 GLY B N 1
ATOM 3322 C CA . GLY B 1 155 ? -5.242 -16.5 -20.469 1 98.19 155 GLY B CA 1
ATOM 3323 C C . GLY B 1 155 ? -6.359 -16.391 -21.5 1 98.19 155 GLY B C 1
ATOM 3324 O O . GLY B 1 155 ? -7.523 -16.656 -21.172 1 98.19 155 GLY B O 1
ATOM 3325 N N . VAL B 1 156 ? -6.035 -16.062 -22.688 1 98 156 VAL B N 1
ATOM 3326 C CA . VAL B 1 156 ? -7.023 -15.781 -23.719 1 98 156 VAL B CA 1
ATOM 3327 C C . VAL B 1 156 ? -7.832 -17.047 -24.016 1 98 156 VAL B C 1
ATOM 3329 O O . VAL B 1 156 ? -9.031 -16.969 -24.297 1 98 156 VAL B O 1
ATOM 3332 N N . ALA B 1 157 ? -7.207 -18.219 -23.875 1 98.25 157 ALA B N 1
ATOM 3333 C CA . ALA B 1 157 ? -7.871 -19.453 -24.281 1 98.25 157 ALA B CA 1
ATOM 3334 C C . ALA B 1 157 ? -8.266 -20.297 -23.078 1 98.25 157 ALA B C 1
ATOM 3336 O O . ALA B 1 157 ? -8.875 -21.359 -23.219 1 98.25 157 ALA B O 1
ATOM 3337 N N . THR B 1 158 ? -7.895 -19.828 -21.875 1 98.81 158 THR B N 1
ATOM 3338 C CA . THR B 1 158 ? -8.219 -20.609 -20.672 1 98.81 158 THR B CA 1
ATOM 3339 C C . THR B 1 158 ? -9.719 -20.844 -20.578 1 98.81 158 THR B C 1
ATOM 3341 O O . THR B 1 158 ? -10.508 -19.891 -20.703 1 98.81 158 THR B O 1
ATOM 3344 N N . SER B 1 159 ? -10.148 -22.047 -20.344 1 98.75 159 SER B N 1
ATOM 3345 C CA . SER B 1 159 ? -11.578 -22.359 -20.297 1 98.75 159 SER B CA 1
ATOM 3346 C C . SER B 1 159 ? -12.172 -22.016 -18.938 1 98.75 159 SER B C 1
ATOM 3348 O O . SER B 1 159 ? -11.453 -21.953 -17.938 1 98.75 159 SER B O 1
ATOM 3350 N N . GLU B 1 160 ? -13.477 -21.812 -18.938 1 98.62 160 GLU B N 1
ATOM 3351 C CA . GLU B 1 160 ? -14.195 -21.609 -17.688 1 98.62 160 GLU B CA 1
ATOM 3352 C C . GLU B 1 160 ? -14.07 -22.828 -16.781 1 98.62 160 GLU B C 1
ATOM 3354 O O . GLU B 1 160 ? -14.016 -22.703 -15.555 1 98.62 160 GLU B O 1
ATOM 3359 N N . GLN B 1 161 ? -14.078 -23.969 -17.375 1 98.62 161 GLN B N 1
ATOM 3360 C CA . GLN B 1 161 ? -13.938 -25.203 -16.609 1 98.62 161 GLN B CA 1
ATOM 3361 C C . GLN B 1 161 ? -12.609 -25.25 -15.867 1 98.62 161 GLN B C 1
ATOM 3363 O O . GLN B 1 161 ? -12.547 -25.688 -14.719 1 98.62 161 GLN B O 1
ATOM 3368 N N . THR B 1 162 ? -11.57 -24.859 -16.562 1 98.81 162 THR B N 1
ATOM 3369 C CA . THR B 1 162 ? -10.25 -24.797 -15.953 1 98.81 162 THR B CA 1
ATOM 3370 C C . THR B 1 162 ? -10.227 -23.812 -14.789 1 98.81 162 THR B C 1
ATOM 3372 O O . THR B 1 162 ? -9.711 -24.125 -13.719 1 98.81 162 THR B O 1
ATOM 3375 N N . ILE B 1 163 ? -10.82 -22.672 -14.977 1 98.88 163 ILE B N 1
ATOM 3376 C CA . ILE B 1 163 ? -10.898 -21.656 -13.945 1 98.88 163 ILE B CA 1
ATOM 3377 C C . ILE B 1 163 ? -11.625 -22.203 -12.719 1 98.88 163 ILE B C 1
ATOM 3379 O O . ILE B 1 163 ? -11.133 -22.109 -11.594 1 98.88 163 ILE B O 1
ATOM 3383 N N . GLU B 1 164 ? -12.719 -22.797 -12.906 1 98.75 164 GLU B N 1
ATOM 3384 C CA . GLU B 1 164 ? -13.531 -23.344 -11.82 1 98.75 164 GLU B CA 1
ATOM 3385 C C . GLU B 1 164 ? -12.781 -24.438 -11.07 1 98.75 164 GLU B C 1
ATOM 3387 O O . GLU B 1 164 ? -12.852 -24.516 -9.836 1 98.75 164 GLU B O 1
ATOM 3392 N N . ALA B 1 165 ? -12.164 -25.266 -11.82 1 98.75 165 ALA B N 1
ATOM 3393 C CA . ALA B 1 165 ? -11.406 -26.359 -11.211 1 98.75 165 ALA B CA 1
ATOM 3394 C C . ALA B 1 165 ? -10.328 -25.828 -10.281 1 98.75 165 ALA B C 1
ATOM 3396 O O . ALA B 1 165 ? -10.141 -26.328 -9.172 1 98.75 165 ALA B O 1
ATOM 3397 N N . ILE B 1 166 ? -9.633 -24.812 -10.734 1 98.81 166 ILE B N 1
ATOM 3398 C CA . ILE B 1 166 ? -8.539 -24.25 -9.953 1 98.81 166 ILE B CA 1
ATOM 3399 C C . ILE B 1 166 ? -9.102 -23.5 -8.75 1 98.81 166 ILE B C 1
ATOM 3401 O O . ILE B 1 166 ? -8.516 -23.516 -7.664 1 98.81 166 ILE B O 1
ATOM 3405 N N . GLN B 1 167 ? -10.203 -22.812 -8.93 1 98.75 167 GLN B N 1
ATOM 3406 C CA . GLN B 1 167 ? -10.875 -22.172 -7.801 1 98.75 167 GLN B CA 1
ATOM 3407 C C . GLN B 1 167 ? -11.242 -23.188 -6.73 1 98.75 167 GLN B C 1
ATOM 3409 O O . GLN B 1 167 ? -11 -22.969 -5.543 1 98.75 167 GLN B O 1
ATOM 3414 N N . GLN B 1 168 ? -11.82 -24.281 -7.156 1 98.69 168 GLN B N 1
ATOM 3415 C CA . GLN B 1 168 ? -12.219 -25.328 -6.234 1 98.69 168 GLN B CA 1
ATOM 3416 C C . GLN B 1 168 ? -11.008 -25.938 -5.531 1 98.69 168 GLN B C 1
ATOM 3418 O O . GLN B 1 168 ? -11.039 -26.188 -4.324 1 98.69 168 GLN B O 1
ATOM 3423 N N . LEU B 1 169 ? -10.016 -26.219 -6.293 1 98.75 169 LEU B N 1
ATOM 3424 C CA . LEU B 1 169 ? -8.781 -26.734 -5.699 1 98.75 169 LEU B CA 1
ATOM 3425 C C . LEU B 1 169 ? -8.25 -25.766 -4.641 1 98.75 169 LEU B C 1
ATOM 3427 O O . LEU B 1 169 ? -7.902 -26.188 -3.535 1 98.75 169 LEU B O 1
ATOM 3431 N N . SER B 1 170 ? -8.156 -24.5 -4.988 1 98.81 170 SER B N 1
ATOM 3432 C CA . SER B 1 170 ? -7.633 -23.484 -4.078 1 98.81 170 SER B CA 1
ATOM 3433 C C . SER B 1 170 ? -8.445 -23.438 -2.787 1 98.81 170 SER B C 1
ATOM 3435 O O . SER B 1 170 ? -7.875 -23.422 -1.692 1 98.81 170 SER B O 1
ATOM 3437 N N . GLU B 1 171 ? -9.703 -23.453 -2.947 1 98.38 171 GLU B N 1
ATOM 3438 C CA . GLU B 1 171 ? -10.586 -23.438 -1.783 1 98.38 171 GLU B CA 1
ATOM 3439 C C . GLU B 1 171 ? -10.375 -24.672 -0.918 1 98.38 171 GLU B C 1
ATOM 3441 O O . GLU B 1 171 ? -10.398 -24.594 0.312 1 98.38 171 GLU B O 1
ATOM 3446 N N . SER B 1 172 ? -10.242 -25.812 -1.516 1 98.25 172 SER B N 1
ATOM 3447 C CA . SER B 1 172 ? -10.109 -27.078 -0.805 1 98.25 172 SER B CA 1
ATOM 3448 C C . SER B 1 172 ? -8.844 -27.094 0.052 1 98.25 172 SER B C 1
ATOM 3450 O O . SER B 1 172 ? -8.742 -27.891 0.995 1 98.25 172 SER B O 1
ATOM 3452 N N . ILE B 1 173 ? -7.902 -26.234 -0.248 1 98.12 173 ILE B N 1
ATOM 3453 C CA . ILE B 1 173 ? -6.668 -26.219 0.532 1 98.12 173 ILE B CA 1
ATOM 3454 C C . ILE B 1 173 ? -6.59 -24.953 1.369 1 98.12 173 ILE B C 1
ATOM 3456 O O . ILE B 1 173 ? -5.504 -24.531 1.786 1 98.12 173 ILE B O 1
ATOM 3460 N N . GLY B 1 174 ? -7.648 -24.25 1.494 1 97.94 174 GLY B N 1
ATOM 3461 C CA . GLY B 1 174 ? -7.762 -23.141 2.443 1 97.94 174 GLY B CA 1
ATOM 3462 C C . GLY B 1 174 ? -7.34 -21.812 1.866 1 97.94 174 GLY B C 1
ATOM 3463 O O . GLY B 1 174 ? -7.043 -20.875 2.609 1 97.94 174 GLY B O 1
ATOM 3464 N N . LYS B 1 175 ? -7.246 -21.734 0.564 1 98.69 175 LYS B N 1
ATOM 3465 C CA . LYS B 1 175 ? -6.855 -20.484 -0.087 1 98.69 175 LYS B CA 1
ATOM 3466 C C . LYS B 1 175 ? -8.078 -19.719 -0.585 1 98.69 175 LYS B C 1
ATOM 3468 O O . LYS B 1 175 ? -9.156 -20.297 -0.751 1 98.69 175 LYS B O 1
ATOM 3473 N N . GLU B 1 176 ? -7.922 -18.438 -0.693 1 98.69 176 GLU B N 1
ATOM 3474 C CA . GLU B 1 176 ? -8.867 -17.562 -1.386 1 98.69 176 GLU B CA 1
ATOM 3475 C C . GLU B 1 176 ? -8.344 -17.172 -2.764 1 98.69 176 GLU B C 1
ATOM 3477 O O . GLU B 1 176 ? -7.133 -17.156 -2.994 1 98.69 176 GLU B O 1
ATOM 3482 N N . THR B 1 177 ? -9.312 -16.922 -3.631 1 98.75 177 THR B N 1
ATOM 3483 C CA . THR B 1 177 ? -8.867 -16.641 -4.992 1 98.75 177 THR B CA 1
ATOM 3484 C C . THR B 1 177 ? -9.477 -15.352 -5.512 1 98.75 177 THR B C 1
ATOM 3486 O O . THR B 1 177 ? -10.5 -14.891 -5 1 98.75 177 THR B O 1
ATOM 3489 N N . VAL B 1 178 ? -8.828 -14.68 -6.379 1 98.81 178 VAL B N 1
ATOM 3490 C CA . VAL B 1 178 ? -9.352 -13.625 -7.242 1 98.81 178 VAL B CA 1
ATOM 3491 C C . VAL B 1 178 ? -9.125 -14 -8.703 1 98.81 178 VAL B C 1
ATOM 3493 O O . VAL B 1 178 ? -8.203 -14.75 -9.023 1 98.81 178 VAL B O 1
ATOM 3496 N N . LEU B 1 179 ? -9.992 -13.555 -9.555 1 98.75 179 LEU B N 1
ATOM 3497 C CA . LEU B 1 179 ? -9.875 -13.789 -10.984 1 98.75 179 LEU B CA 1
ATOM 3498 C C . LEU B 1 179 ? -9.398 -12.531 -11.703 1 98.75 179 LEU B C 1
ATOM 3500 O O . LEU B 1 179 ? -10 -11.461 -11.555 1 98.75 179 LEU B O 1
ATOM 3504 N N . VAL B 1 180 ? -8.32 -12.641 -12.484 1 98.38 180 VAL B N 1
ATOM 3505 C CA . VAL B 1 180 ? -7.723 -11.5 -13.172 1 98.38 180 VAL B CA 1
ATOM 3506 C C . VAL B 1 180 ? -7.418 -11.875 -14.617 1 98.38 180 VAL B C 1
ATOM 3508 O O . VAL B 1 180 ? -7.141 -13.039 -14.922 1 98.38 180 VAL B O 1
ATOM 3511 N N . LYS B 1 181 ? -7.41 -10.93 -15.508 1 98.06 181 LYS B N 1
ATOM 3512 C CA . LYS B 1 181 ? -7.027 -11.156 -16.906 1 98.06 181 LYS B CA 1
ATOM 3513 C C . LYS B 1 181 ? -5.508 -11.211 -17.047 1 98.06 181 LYS B C 1
ATOM 3515 O O . LYS B 1 181 ? -4.777 -10.641 -16.234 1 98.06 181 LYS B O 1
ATOM 3520 N N . ASP B 1 182 ? -5.141 -11.93 -18.094 1 98.06 182 ASP B N 1
ATOM 3521 C CA . ASP B 1 182 ? -3.723 -12.023 -18.422 1 98.06 182 ASP B CA 1
ATOM 3522 C C . ASP B 1 182 ? -3.207 -10.695 -18.984 1 98.06 182 ASP B C 1
ATOM 3524 O O . ASP B 1 182 ? -3.076 -10.539 -20.203 1 98.06 182 ASP B O 1
ATOM 3528 N N . MET B 1 183 ? -2.959 -9.75 -18.109 1 97.06 183 MET B N 1
ATOM 3529 C CA . MET B 1 183 ? -2.314 -8.469 -18.391 1 97.06 183 MET B CA 1
ATOM 3530 C C . MET B 1 183 ? -1.002 -8.336 -17.625 1 97.06 183 MET B C 1
ATOM 3532 O O . MET B 1 183 ? -0.834 -8.945 -16.562 1 97.06 183 MET B O 1
ATOM 3536 N N . GLN B 1 184 ? -0.088 -7.594 -18.141 1 95.94 184 GLN B N 1
ATOM 3537 C CA . GLN B 1 184 ? 1.243 -7.5 -17.547 1 95.94 184 GLN B CA 1
ATOM 3538 C C . GLN B 1 184 ? 1.166 -7.113 -16.078 1 95.94 184 GLN B C 1
ATOM 3540 O O . GLN B 1 184 ? 0.629 -6.055 -15.742 1 95.94 184 GLN B O 1
ATOM 3545 N N . GLY B 1 185 ? 1.658 -7.977 -15.25 1 95.88 185 GLY B N 1
ATOM 3546 C CA . GLY B 1 185 ? 1.736 -7.711 -13.828 1 95.88 185 GLY B CA 1
ATOM 3547 C C . GLY B 1 185 ? 0.455 -8.047 -13.086 1 95.88 185 GLY B C 1
ATOM 3548 O O . GLY B 1 185 ? 0.382 -7.898 -11.859 1 95.88 185 GLY B O 1
ATOM 3549 N N . PHE B 1 186 ? -0.575 -8.406 -13.797 1 97.88 186 PHE B N 1
ATOM 3550 C CA . PHE B 1 186 ? -1.853 -8.781 -13.203 1 97.88 186 PHE B CA 1
ATOM 3551 C C . PHE B 1 186 ? -2.391 -7.652 -12.328 1 97.88 186 PHE B C 1
ATOM 3553 O O . PHE B 1 186 ? -2.518 -6.516 -12.789 1 97.88 186 PHE B O 1
ATOM 3560 N N . VAL B 1 187 ? -2.766 -7.996 -11.07 1 98.38 187 VAL B N 1
ATOM 3561 C CA . VAL B 1 187 ? -3.264 -6.926 -10.211 1 98.38 187 VAL B CA 1
ATOM 3562 C C . VAL B 1 187 ? -2.213 -6.57 -9.164 1 98.38 187 VAL B C 1
ATOM 3564 O O . VAL B 1 187 ? -1.764 -5.426 -9.086 1 98.38 187 VAL B O 1
ATOM 3567 N N . THR B 1 188 ? -1.726 -7.531 -8.406 1 98.31 188 THR B N 1
ATOM 3568 C CA . THR B 1 188 ? -0.913 -7.266 -7.223 1 98.31 188 THR B CA 1
ATOM 3569 C C . THR B 1 188 ? 0.464 -6.742 -7.617 1 98.31 188 THR B C 1
ATOM 3571 O O . THR B 1 188 ? 0.933 -5.738 -7.078 1 98.31 188 THR B O 1
ATOM 3574 N N . THR B 1 189 ? 1.082 -7.406 -8.617 1 98 189 THR B N 1
ATOM 3575 C CA . THR B 1 189 ? 2.422 -6.992 -9.016 1 98 189 THR B CA 1
ATOM 3576 C C . THR B 1 189 ? 2.387 -5.613 -9.672 1 98 189 THR B C 1
ATOM 3578 O O . THR B 1 189 ? 3.268 -4.785 -9.43 1 98 189 THR B O 1
ATOM 3581 N N . ARG B 1 190 ? 1.39 -5.418 -10.508 1 98.06 190 ARG B N 1
ATOM 3582 C CA . ARG B 1 190 ? 1.237 -4.113 -11.141 1 98.06 190 ARG B CA 1
ATOM 3583 C C . ARG B 1 190 ? 1.014 -3.021 -10.094 1 98.06 190 ARG B C 1
ATOM 3585 O O . ARG B 1 190 ? 1.658 -1.972 -10.141 1 98.06 190 ARG B O 1
ATOM 3592 N N . ALA B 1 191 ? 0.162 -3.256 -9.148 1 98.44 191 ALA B N 1
ATOM 3593 C CA . ALA B 1 191 ? -0.163 -2.285 -8.109 1 98.44 191 ALA B CA 1
ATOM 3594 C C . ALA B 1 191 ? 1.062 -1.962 -7.262 1 98.44 191 ALA B C 1
ATOM 3596 O O . ALA B 1 191 ? 1.369 -0.792 -7.023 1 98.44 191 ALA B O 1
ATOM 3597 N N . ILE B 1 192 ? 1.746 -2.977 -6.793 1 98.25 192 ILE B N 1
ATOM 3598 C CA . ILE B 1 192 ? 2.867 -2.777 -5.883 1 98.25 192 ILE B CA 1
ATOM 3599 C C . ILE B 1 192 ? 4.027 -2.123 -6.625 1 98.25 192 ILE B C 1
ATOM 3601 O O . ILE B 1 192 ? 4.773 -1.326 -6.051 1 98.25 192 ILE B O 1
ATOM 3605 N N . ALA B 1 193 ? 4.203 -2.443 -7.91 1 98 193 ALA B N 1
ATOM 3606 C CA . ALA B 1 193 ? 5.262 -1.832 -8.711 1 98 193 ALA B CA 1
ATOM 3607 C C . ALA B 1 193 ? 5.051 -0.326 -8.844 1 98 193 ALA B C 1
ATOM 3609 O O . ALA B 1 193 ? 5.984 0.457 -8.656 1 98 193 ALA B O 1
ATOM 3610 N N . ALA B 1 194 ? 3.803 0.074 -9.148 1 98.12 194 ALA B N 1
ATOM 3611 C CA . ALA B 1 194 ? 3.49 1.496 -9.273 1 98.12 194 ALA B CA 1
ATOM 3612 C C . ALA B 1 194 ? 3.836 2.244 -7.988 1 98.12 194 ALA B C 1
ATOM 3614 O O . ALA B 1 194 ? 4.449 3.314 -8.031 1 98.12 194 ALA B O 1
ATOM 3615 N N . HIS B 1 195 ? 3.471 1.666 -6.91 1 98.38 195 HIS B N 1
ATOM 3616 C CA . HIS B 1 195 ? 3.707 2.244 -5.59 1 98.38 195 HIS B CA 1
ATOM 3617 C C . HIS B 1 195 ? 5.199 2.336 -5.289 1 98.38 195 HIS B C 1
ATOM 3619 O O . HIS B 1 195 ? 5.699 3.404 -4.934 1 98.38 195 HIS B O 1
ATOM 3625 N N . MET B 1 196 ? 5.957 1.264 -5.465 1 98.5 196 MET B N 1
ATOM 3626 C CA . MET B 1 196 ? 7.371 1.186 -5.098 1 98.5 196 MET B CA 1
ATOM 3627 C C . MET B 1 196 ? 8.219 2.072 -6.004 1 98.5 196 MET B C 1
ATOM 3629 O O . MET B 1 196 ? 9.125 2.766 -5.531 1 98.5 196 MET B O 1
ATOM 3633 N N . ILE B 1 197 ? 7.918 2.074 -7.305 1 98.5 197 ILE B N 1
ATOM 3634 C CA . ILE B 1 197 ? 8.672 2.891 -8.25 1 98.5 197 ILE B CA 1
ATOM 3635 C C . ILE B 1 197 ? 8.523 4.367 -7.887 1 98.5 197 ILE B C 1
ATOM 3637 O O . ILE B 1 197 ? 9.5 5.117 -7.902 1 98.5 197 ILE B O 1
ATOM 3641 N N . GLU B 1 198 ? 7.293 4.754 -7.52 1 98.62 198 GLU B N 1
ATOM 3642 C CA . GLU B 1 198 ? 7.07 6.148 -7.148 1 98.62 198 GLU B CA 1
ATOM 3643 C C . GLU B 1 198 ? 7.836 6.508 -5.875 1 98.62 198 GLU B C 1
ATOM 3645 O O . GLU B 1 198 ? 8.391 7.605 -5.77 1 98.62 198 GLU B O 1
ATOM 3650 N N . CYS B 1 199 ? 7.902 5.633 -4.945 1 98.81 199 CYS B N 1
ATOM 3651 C CA . CYS B 1 199 ? 8.641 5.879 -3.709 1 98.81 199 CYS B CA 1
ATOM 3652 C C . CYS B 1 199 ? 10.133 5.98 -3.979 1 98.81 199 CYS B C 1
ATOM 3654 O O . CYS B 1 199 ? 10.828 6.797 -3.365 1 98.81 199 CYS B O 1
ATOM 3656 N N . ILE B 1 200 ? 10.648 5.191 -4.902 1 98.75 200 ILE B N 1
ATOM 3657 C CA . ILE B 1 200 ? 12.055 5.285 -5.277 1 98.75 200 ILE B CA 1
ATOM 3658 C C . ILE B 1 200 ? 12.32 6.629 -5.953 1 98.75 200 ILE B C 1
ATOM 3660 O O . ILE B 1 200 ? 13.375 7.234 -5.75 1 98.75 200 ILE B O 1
ATOM 3664 N N . ARG B 1 201 ? 11.352 7.105 -6.77 1 98.5 201 ARG B N 1
ATOM 3665 C CA . ARG B 1 201 ? 11.477 8.422 -7.383 1 98.5 201 ARG B CA 1
ATOM 3666 C C . ARG B 1 201 ? 11.57 9.516 -6.316 1 98.5 201 ARG B C 1
ATOM 3668 O O . ARG B 1 201 ? 12.359 10.453 -6.453 1 98.5 201 ARG B O 1
ATOM 3675 N N . MET B 1 202 ? 10.758 9.414 -5.277 1 98.56 202 MET B N 1
ATOM 3676 C CA . MET B 1 202 ? 10.797 10.383 -4.191 1 98.56 202 MET B CA 1
ATOM 3677 C C . MET B 1 202 ? 12.172 10.422 -3.537 1 98.56 202 MET B C 1
ATOM 3679 O O . MET B 1 202 ? 12.695 11.492 -3.23 1 98.56 202 MET B O 1
ATOM 3683 N N . TYR B 1 203 ? 12.734 9.234 -3.33 1 98.81 203 TYR B N 1
ATOM 3684 C CA . TYR B 1 203 ? 14.078 9.133 -2.779 1 98.81 203 TYR B CA 1
ATOM 3685 C C . TYR B 1 203 ? 15.094 9.797 -3.701 1 98.81 203 TYR B C 1
ATOM 3687 O O . TYR B 1 203 ? 15.938 10.586 -3.25 1 98.81 203 TYR B O 1
ATOM 3695 N N . GLU B 1 204 ? 15.008 9.461 -4.957 1 98.56 204 GLU B N 1
ATOM 3696 C CA . GLU B 1 204 ? 15.906 10 -5.965 1 98.56 204 GLU B CA 1
ATOM 3697 C C . GLU B 1 204 ? 15.828 11.523 -6.012 1 98.56 204 GLU B C 1
ATOM 3699 O O . GLU B 1 204 ? 16.844 12.203 -6.172 1 98.56 204 GLU B O 1
ATOM 3704 N N . GLU B 1 205 ? 14.617 12.055 -5.848 1 97.88 205 GLU B N 1
ATOM 3705 C CA . GLU B 1 205 ? 14.367 13.492 -5.922 1 97.88 205 GLU B CA 1
ATOM 3706 C C . GLU B 1 205 ? 14.766 14.188 -4.625 1 97.88 205 GLU B C 1
ATOM 3708 O O . GLU B 1 205 ? 14.742 15.422 -4.539 1 97.88 205 GLU B O 1
ATOM 3713 N N . GLY B 1 206 ? 15.094 13.383 -3.576 1 98 206 GLY B N 1
ATOM 3714 C CA . GLY B 1 206 ? 15.5 13.945 -2.299 1 98 206 GLY B CA 1
ATOM 3715 C C . GLY B 1 206 ? 14.336 14.469 -1.479 1 98 206 GLY B C 1
ATOM 3716 O O . GLY B 1 206 ? 14.508 15.367 -0.654 1 98 206 GLY B O 1
ATOM 3717 N N . VAL B 1 207 ? 13.172 13.977 -1.761 1 98.12 207 VAL B N 1
ATOM 3718 C CA . VAL B 1 207 ? 11.992 14.414 -1.026 1 98.12 207 VAL B CA 1
ATOM 3719 C C . VAL B 1 207 ? 12.141 14.07 0.454 1 98.12 207 VAL B C 1
ATOM 3721 O O . VAL B 1 207 ? 11.766 14.859 1.323 1 98.12 207 VAL B O 1
ATOM 3724 N N . ALA B 1 208 ? 12.641 12.945 0.76 1 98.56 208 ALA B N 1
ATOM 3725 C CA . ALA B 1 208 ? 12.906 12.453 2.109 1 98.56 208 ALA B CA 1
ATOM 3726 C C . ALA B 1 208 ? 13.945 11.336 2.094 1 98.56 208 ALA B C 1
ATOM 3728 O O . ALA B 1 208 ? 14.266 10.789 1.033 1 98.56 208 ALA B O 1
ATOM 3729 N N . SER B 1 209 ? 14.516 11.062 3.281 1 98.5 209 SER B N 1
ATOM 3730 C CA . SER B 1 209 ? 15.438 9.93 3.395 1 98.5 209 SER B CA 1
ATOM 3731 C C . SER B 1 209 ? 14.695 8.602 3.24 1 98.5 209 SER B C 1
ATOM 3733 O O . SER B 1 209 ? 13.469 8.555 3.314 1 98.5 209 SER B O 1
ATOM 3735 N N . ALA B 1 210 ? 15.492 7.5 2.965 1 98.69 210 ALA B N 1
ATOM 3736 C CA . ALA B 1 210 ? 14.898 6.168 2.873 1 98.69 210 ALA B CA 1
ATOM 3737 C C . ALA B 1 210 ? 14.125 5.824 4.145 1 98.69 210 ALA B C 1
ATOM 3739 O O . ALA B 1 210 ? 13 5.32 4.078 1 98.69 210 ALA B O 1
ATOM 3740 N N . GLU B 1 211 ? 14.695 6.141 5.277 1 98.69 211 GLU B N 1
ATOM 3741 C CA . GLU B 1 211 ? 14.086 5.863 6.574 1 98.69 211 GLU B CA 1
ATOM 3742 C C . GLU B 1 211 ? 12.773 6.625 6.746 1 98.69 211 GLU B C 1
ATOM 3744 O O . GLU B 1 211 ? 11.781 6.07 7.223 1 98.69 211 GLU B O 1
ATOM 3749 N N . HIS B 1 212 ? 12.75 7.867 6.344 1 98.81 212 HIS B N 1
ATOM 3750 C CA . HIS B 1 212 ? 11.562 8.695 6.52 1 98.81 212 HIS B CA 1
ATOM 3751 C C . HIS B 1 212 ? 10.461 8.281 5.551 1 98.81 212 HIS B C 1
ATOM 3753 O O . HIS B 1 212 ? 9.281 8.297 5.91 1 98.81 212 HIS B O 1
ATOM 3759 N N . ILE B 1 213 ? 10.844 7.902 4.324 1 98.88 213 ILE B N 1
ATOM 3760 C CA . ILE B 1 213 ? 9.852 7.414 3.367 1 98.88 213 ILE B CA 1
ATOM 3761 C C . ILE B 1 213 ? 9.195 6.145 3.906 1 98.88 213 ILE B C 1
ATOM 3763 O O . ILE B 1 213 ? 7.969 6.051 3.961 1 98.88 213 ILE B O 1
ATOM 3767 N N . ASP B 1 214 ? 10 5.199 4.324 1 98.88 214 ASP B N 1
ATOM 3768 C CA . ASP B 1 214 ? 9.492 3.918 4.801 1 98.88 214 ASP B CA 1
ATOM 3769 C C . ASP B 1 214 ? 8.656 4.098 6.066 1 98.88 214 ASP B C 1
ATOM 3771 O O . ASP B 1 214 ? 7.59 3.492 6.207 1 98.88 214 ASP B O 1
ATOM 3775 N N . LYS B 1 215 ? 9.141 4.918 6.949 1 98.75 215 LYS B N 1
ATOM 3776 C CA . LYS B 1 215 ? 8.398 5.195 8.18 1 98.75 215 LYS B CA 1
ATOM 3777 C C . LYS B 1 215 ? 7.059 5.855 7.883 1 98.75 215 LYS B C 1
ATOM 3779 O O . LYS B 1 215 ? 6.043 5.516 8.492 1 98.75 215 LYS B O 1
ATOM 3784 N N . ALA B 1 216 ? 7.02 6.824 6.965 1 98.69 216 ALA B N 1
ATOM 3785 C CA . ALA B 1 216 ? 5.793 7.523 6.586 1 98.69 216 ALA B CA 1
ATOM 3786 C C . ALA B 1 216 ? 4.746 6.543 6.066 1 98.69 216 ALA B C 1
ATOM 3788 O O . ALA B 1 216 ? 3.57 6.633 6.43 1 98.69 216 ALA B O 1
ATOM 3789 N N . ILE B 1 217 ? 5.215 5.598 5.277 1 98.62 217 ILE B N 1
ATOM 3790 C CA . ILE B 1 217 ? 4.305 4.641 4.656 1 98.62 217 ILE B CA 1
ATOM 3791 C C . ILE B 1 217 ? 3.777 3.672 5.711 1 98.62 217 ILE B C 1
ATOM 3793 O O . ILE B 1 217 ? 2.582 3.373 5.75 1 98.62 217 ILE B O 1
ATOM 3797 N N . ARG B 1 218 ? 4.637 3.131 6.57 1 98.12 218 ARG B N 1
ATOM 3798 C CA . ARG B 1 218 ? 4.234 2.184 7.605 1 98.12 218 ARG B CA 1
ATOM 3799 C C . ARG B 1 218 ? 3.25 2.822 8.578 1 98.12 218 ARG B C 1
ATOM 3801 O O . ARG B 1 218 ? 2.195 2.252 8.867 1 98.12 218 ARG B O 1
ATOM 3808 N N . LEU B 1 219 ? 3.514 4.035 9 1 98 219 LEU B N 1
ATOM 3809 C CA . LEU B 1 219 ? 2.719 4.648 10.055 1 98 219 LEU B CA 1
ATOM 3810 C C . LEU B 1 219 ? 1.528 5.402 9.477 1 98 219 LEU B C 1
ATOM 3812 O O . LEU B 1 219 ? 0.453 5.434 10.078 1 98 219 LEU B O 1
ATOM 3816 N N . GLY B 1 220 ? 1.746 6.047 8.312 1 97.44 220 GLY B N 1
ATOM 3817 C CA . GLY B 1 220 ? 0.699 6.859 7.711 1 97.44 220 GLY B CA 1
ATOM 3818 C C . GLY B 1 220 ? -0.344 6.043 6.977 1 97.44 220 GLY B C 1
ATOM 3819 O O . GLY B 1 220 ? -1.53 6.379 6.992 1 97.44 220 GLY B O 1
ATOM 3820 N N . LEU B 1 221 ? 0.133 4.938 6.391 1 97.12 221 LEU B N 1
ATOM 3821 C CA . LEU B 1 221 ? -0.769 4.133 5.574 1 97.12 221 LEU B CA 1
ATOM 3822 C C . LEU B 1 221 ? -0.983 2.758 6.199 1 97.12 221 LEU B C 1
ATOM 3824 O O . LEU B 1 221 ? -1.783 1.963 5.699 1 97.12 221 LEU B O 1
ATOM 3828 N N . ASN B 1 222 ? -0.265 2.479 7.242 1 97.38 222 ASN B N 1
ATOM 3829 C CA . ASN B 1 222 ? -0.347 1.219 7.973 1 97.38 222 ASN B CA 1
ATOM 3830 C C . ASN B 1 222 ? 0.024 0.031 7.09 1 97.38 222 ASN B C 1
ATOM 3832 O O . ASN B 1 222 ? -0.585 -1.035 7.188 1 97.38 222 ASN B O 1
ATOM 3836 N N . TYR B 1 223 ? 0.918 0.248 6.109 1 97.5 223 TYR B N 1
ATOM 3837 C CA . TYR B 1 223 ? 1.438 -0.87 5.328 1 97.5 223 TYR B CA 1
ATOM 3838 C C . TYR B 1 223 ? 2.418 -1.699 6.152 1 97.5 223 TYR B C 1
ATOM 3840 O O . TYR B 1 223 ? 3.105 -1.171 7.027 1 97.5 223 TYR B O 1
ATOM 3848 N N . PRO B 1 224 ? 2.457 -2.975 5.965 1 97.31 224 PRO B N 1
ATOM 3849 C CA . PRO B 1 224 ? 3.211 -3.877 6.84 1 97.31 224 PRO B CA 1
ATOM 3850 C C . PRO B 1 224 ? 4.719 -3.637 6.777 1 97.31 224 PRO B C 1
ATOM 3852 O O . PRO B 1 224 ? 5.434 -3.93 7.738 1 97.31 224 PRO B O 1
ATOM 3855 N N . MET B 1 225 ? 5.215 -3.094 5.652 1 97.44 225 MET B N 1
ATOM 3856 C CA . MET B 1 225 ? 6.637 -2.836 5.461 1 97.44 225 MET B CA 1
ATOM 3857 C C . MET B 1 225 ? 6.855 -1.603 4.594 1 97.44 225 MET B C 1
ATOM 3859 O O . MET B 1 225 ? 6.039 -1.3 3.721 1 97.44 225 MET B O 1
ATOM 3863 N N . GLY B 1 226 ? 7.941 -0.896 4.863 1 98.31 226 GLY B N 1
ATOM 3864 C CA . GLY B 1 226 ? 8.289 0.228 4.004 1 98.31 226 GLY B CA 1
ATOM 3865 C C . GLY B 1 226 ? 8.633 -0.187 2.588 1 98.31 226 GLY B C 1
ATOM 3866 O O . GLY B 1 226 ? 9.227 -1.246 2.373 1 98.31 226 GLY B O 1
ATOM 3867 N N . PRO B 1 227 ? 8.344 0.625 1.609 1 98.69 227 PRO B N 1
ATOM 3868 C CA . PRO B 1 227 ? 8.531 0.254 0.205 1 98.69 227 PRO B CA 1
ATOM 3869 C C . PRO B 1 227 ? 10 0.052 -0.162 1 98.69 227 PRO B C 1
ATOM 3871 O O . PRO B 1 227 ? 10.32 -0.804 -0.991 1 98.69 227 PRO B O 1
ATOM 3874 N N . LEU B 1 228 ? 10.914 0.886 0.412 1 98.81 228 LEU B N 1
ATOM 3875 C CA . LEU B 1 228 ? 12.32 0.757 0.069 1 98.81 228 LEU B CA 1
ATOM 3876 C C . LEU B 1 228 ? 12.938 -0.456 0.756 1 98.81 228 LEU B C 1
ATOM 3878 O O . LEU B 1 228 ? 13.789 -1.141 0.175 1 98.81 228 LEU B O 1
ATOM 3882 N N . GLU B 1 229 ? 12.516 -0.66 1.951 1 98.5 229 GLU B N 1
ATOM 3883 C CA . GLU B 1 229 ? 12.898 -1.892 2.633 1 98.5 229 GLU B CA 1
ATOM 3884 C C . GLU B 1 229 ? 12.391 -3.119 1.884 1 98.5 229 GLU B C 1
ATOM 3886 O O . GLU B 1 229 ? 13.109 -4.109 1.745 1 98.5 229 GLU B O 1
ATOM 3891 N N . LEU B 1 230 ? 11.188 -3.076 1.442 1 98.06 230 LEU B N 1
ATOM 3892 C CA . LEU B 1 230 ? 10.602 -4.172 0.68 1 98.06 230 LEU B CA 1
ATOM 3893 C C . LEU B 1 230 ? 11.367 -4.398 -0.62 1 98.06 230 LEU B C 1
ATOM 3895 O O . LEU B 1 230 ? 11.602 -5.547 -1.013 1 98.06 230 LEU B O 1
ATOM 3899 N N . ALA B 1 231 ? 11.672 -3.338 -1.281 1 98.31 231 ALA B N 1
ATOM 3900 C CA . ALA B 1 231 ? 12.453 -3.443 -2.51 1 98.31 231 ALA B CA 1
ATOM 3901 C C . ALA B 1 231 ? 13.773 -4.16 -2.256 1 98.31 231 ALA B C 1
ATOM 3903 O O . ALA B 1 231 ? 14.195 -5.008 -3.051 1 98.31 231 ALA B O 1
ATOM 3904 N N . ASP B 1 232 ? 14.43 -3.811 -1.122 1 98.44 232 ASP B N 1
ATOM 3905 C CA . ASP B 1 232 ? 15.672 -4.469 -0.739 1 98.44 232 ASP B CA 1
ATOM 3906 C C . ASP B 1 232 ? 15.445 -5.953 -0.454 1 98.44 232 ASP B C 1
ATOM 3908 O O . ASP B 1 232 ? 16.312 -6.781 -0.716 1 98.44 232 ASP B O 1
ATOM 3912 N N . LEU B 1 233 ? 14.336 -6.258 0.108 1 97.12 233 LEU B N 1
ATOM 3913 C CA . LEU B 1 233 ? 14 -7.641 0.43 1 97.12 233 LEU B CA 1
ATOM 3914 C C . LEU B 1 233 ? 13.758 -8.453 -0.838 1 97.12 233 LEU B C 1
ATOM 3916 O O . LEU B 1 233 ? 14.234 -9.586 -0.96 1 97.12 233 LEU B O 1
ATOM 3920 N N . VAL B 1 234 ? 13 -7.934 -1.803 1 95.31 234 VAL B N 1
ATOM 3921 C CA . VAL B 1 234 ? 12.656 -8.594 -3.061 1 95.31 234 VAL B CA 1
ATOM 3922 C C . VAL B 1 234 ? 13.898 -8.703 -3.941 1 95.31 234 VAL B C 1
ATOM 3924 O O . VAL B 1 234 ? 14.086 -9.703 -4.637 1 95.31 234 VAL B O 1
ATOM 3927 N N . GLY B 1 235 ? 14.773 -7.754 -3.844 1 97.5 235 GLY B N 1
ATOM 3928 C CA . GLY B 1 235 ? 15.93 -7.625 -4.715 1 97.5 235 GLY B CA 1
ATOM 3929 C C . GLY B 1 235 ? 15.781 -6.531 -5.754 1 97.5 235 GLY B C 1
ATOM 3930 O O . GLY B 1 235 ? 14.828 -6.547 -6.547 1 97.5 235 GLY B O 1
ATOM 3931 N N . LEU B 1 236 ? 16.734 -5.652 -5.805 1 98.62 236 LEU B N 1
ATOM 3932 C CA . LEU B 1 236 ? 16.625 -4.48 -6.668 1 98.62 236 LEU B CA 1
ATOM 3933 C C . LEU B 1 236 ? 16.781 -4.867 -8.133 1 98.62 236 LEU B C 1
ATOM 3935 O O . LEU B 1 236 ? 16.25 -4.191 -9.016 1 98.62 236 LEU B O 1
ATOM 3939 N N . ASP B 1 237 ? 17.484 -5.945 -8.383 1 97.69 237 ASP B N 1
ATOM 3940 C CA . ASP B 1 237 ? 17.547 -6.465 -9.742 1 97.69 237 ASP B CA 1
ATOM 3941 C C . ASP B 1 237 ? 16.172 -6.969 -10.195 1 97.69 237 ASP B C 1
ATOM 3943 O O . ASP B 1 237 ? 15.789 -6.77 -11.344 1 97.69 237 ASP B O 1
ATOM 3947 N N . THR B 1 238 ? 15.469 -7.621 -9.352 1 95.81 238 THR B N 1
ATOM 3948 C CA . THR B 1 238 ? 14.102 -8.062 -9.648 1 95.81 238 THR B CA 1
ATOM 3949 C C . THR B 1 238 ? 13.188 -6.867 -9.891 1 95.81 238 THR B C 1
ATOM 3951 O O . THR B 1 238 ? 12.406 -6.863 -10.844 1 95.81 238 THR B O 1
ATOM 3954 N N . MET B 1 239 ? 13.32 -5.801 -9.047 1 97.56 239 MET B N 1
ATOM 3955 C CA . MET B 1 239 ? 12.516 -4.59 -9.211 1 97.56 239 MET B CA 1
ATOM 3956 C C . MET B 1 239 ? 12.805 -3.926 -10.555 1 97.56 239 MET B C 1
ATOM 3958 O O . MET B 1 239 ? 11.891 -3.441 -11.219 1 97.56 239 MET B O 1
ATOM 3962 N N . LEU B 1 240 ? 14.078 -3.9 -10.883 1 98 240 LEU B N 1
ATOM 3963 C CA . LEU B 1 240 ? 14.453 -3.332 -12.172 1 98 240 LEU B CA 1
ATOM 3964 C C . LEU B 1 240 ? 13.836 -4.129 -13.312 1 98 240 LEU B C 1
ATOM 3966 O O . LEU B 1 240 ? 13.281 -3.549 -14.258 1 98 240 LEU B O 1
ATOM 3970 N N . PHE B 1 241 ? 13.938 -5.402 -13.25 1 95.75 241 PHE B N 1
ATOM 3971 C CA . PHE B 1 241 ? 13.375 -6.301 -14.25 1 95.75 241 PHE B CA 1
ATOM 3972 C C . PHE B 1 241 ? 11.883 -6.066 -14.406 1 95.75 241 PHE B C 1
ATOM 3974 O O . PHE B 1 241 ? 11.383 -5.918 -15.523 1 95.75 241 PHE B O 1
ATOM 3981 N N . VAL B 1 242 ? 11.156 -6.016 -13.336 1 96.19 242 VAL B N 1
ATOM 3982 C CA . VAL B 1 242 ? 9.711 -5.785 -13.336 1 96.19 242 VAL B CA 1
ATOM 3983 C C . VAL B 1 242 ? 9.406 -4.422 -13.945 1 96.19 242 VAL B C 1
ATOM 3985 O O . VAL B 1 242 ? 8.516 -4.301 -14.797 1 96.19 242 VAL B O 1
ATOM 3988 N N . SER B 1 243 ? 10.117 -3.387 -13.5 1 97.81 243 SER B N 1
ATOM 3989 C CA . SER B 1 243 ? 9.906 -2.021 -13.969 1 97.81 243 SER B CA 1
ATOM 3990 C C . SER B 1 243 ? 10.102 -1.919 -15.477 1 97.81 243 SER B C 1
ATOM 3992 O O . SER B 1 243 ? 9.305 -1.293 -16.172 1 97.81 243 SER B O 1
ATOM 3994 N N . GLU B 1 244 ? 11.125 -2.549 -15.961 1 97.06 244 GLU B N 1
ATOM 3995 C CA . GLU B 1 244 ? 11.414 -2.523 -17.391 1 97.06 244 GLU B CA 1
ATOM 3996 C C . GLU B 1 244 ? 10.32 -3.23 -18.188 1 97.06 244 GLU B C 1
ATOM 3998 O O . GLU B 1 244 ? 9.867 -2.729 -19.219 1 97.06 244 GLU B O 1
ATOM 4003 N N . ASN B 1 245 ? 9.914 -4.375 -17.734 1 95.06 245 ASN B N 1
ATOM 4004 C CA . ASN B 1 245 ? 8.844 -5.098 -18.406 1 95.06 245 ASN B CA 1
ATOM 4005 C C . ASN B 1 245 ? 7.527 -4.32 -18.375 1 95.06 245 ASN B C 1
ATOM 4007 O O . ASN B 1 245 ? 6.785 -4.301 -19.359 1 95.06 245 ASN B O 1
ATOM 4011 N N . MET B 1 246 ? 7.246 -3.678 -17.281 1 96.88 246 MET B N 1
ATOM 4012 C CA . MET B 1 246 ? 6.043 -2.855 -17.156 1 96.88 246 MET B CA 1
ATOM 4013 C C . MET B 1 246 ? 6.121 -1.643 -18.078 1 96.88 246 MET B C 1
ATOM 4015 O O . MET B 1 246 ? 5.102 -1.198 -18.609 1 96.88 246 MET B O 1
ATOM 4019 N N . THR B 1 247 ? 7.32 -1.061 -18.203 1 97.69 247 THR B N 1
ATOM 4020 C CA . THR B 1 247 ? 7.516 0.067 -19.109 1 97.69 247 THR B CA 1
ATOM 4021 C C . THR B 1 247 ? 7.172 -0.323 -20.547 1 97.69 247 THR B C 1
ATOM 4023 O O . THR B 1 247 ? 6.527 0.445 -21.266 1 97.69 247 THR B O 1
ATOM 4026 N N . GLU B 1 248 ? 7.598 -1.458 -20.891 1 96.06 248 GLU B N 1
ATOM 4027 C CA . GLU B 1 248 ? 7.285 -1.951 -22.219 1 96.06 248 GLU B CA 1
ATOM 4028 C C . GLU B 1 248 ? 5.777 -2.07 -22.422 1 96.06 248 GLU B C 1
ATOM 4030 O O . GLU B 1 248 ? 5.262 -1.756 -23.5 1 96.06 248 GLU B O 1
ATOM 4035 N N . ALA B 1 249 ? 5.086 -2.494 -21.438 1 95.62 249 ALA B N 1
ATOM 4036 C CA . ALA B 1 249 ? 3.656 -2.768 -21.531 1 95.62 249 ALA B CA 1
ATOM 4037 C C . ALA B 1 249 ? 2.842 -1.487 -21.359 1 95.62 249 ALA B C 1
ATOM 4039 O O . ALA B 1 249 ? 1.829 -1.295 -22.047 1 95.62 249 ALA B O 1
ATOM 4040 N N . TYR B 1 250 ? 3.234 -0.613 -20.406 1 96.44 250 TYR B N 1
ATOM 4041 C CA . TYR B 1 250 ? 2.344 0.46 -19.984 1 96.44 250 TYR B CA 1
ATOM 4042 C C . TYR B 1 250 ? 2.998 1.822 -20.188 1 96.44 250 TYR B C 1
ATOM 4044 O O . TYR B 1 250 ? 2.375 2.859 -19.938 1 96.44 250 TYR B O 1
ATOM 4052 N N . GLY B 1 251 ? 4.234 1.873 -20.516 1 96.06 251 GLY B N 1
ATOM 4053 C CA . GLY B 1 251 ? 4.895 3.123 -20.859 1 96.06 251 GLY B CA 1
ATOM 4054 C C . GLY B 1 251 ? 5.633 3.746 -19.688 1 96.06 251 GLY B C 1
ATOM 4055 O O . GLY B 1 251 ? 6.016 3.047 -18.75 1 96.06 251 GLY B O 1
ATOM 4056 N N . ASP B 1 252 ? 5.828 4.988 -19.719 1 94.19 252 ASP B N 1
ATOM 4057 C CA . ASP B 1 252 ? 6.82 5.711 -18.938 1 94.19 252 ASP B CA 1
ATOM 4058 C C . ASP B 1 252 ? 6.414 5.777 -17.469 1 94.19 252 ASP B C 1
ATOM 4060 O O . ASP B 1 252 ? 7.246 6.035 -16.594 1 94.19 252 ASP B O 1
ATOM 4064 N N . ARG B 1 253 ? 5.207 5.613 -17.219 1 94.75 253 ARG B N 1
ATOM 4065 C CA . ARG B 1 253 ? 4.801 5.719 -15.828 1 94.75 253 ARG B CA 1
ATOM 4066 C C . ARG B 1 253 ? 5.477 4.652 -14.977 1 94.75 253 ARG B C 1
ATOM 4068 O O . ARG B 1 253 ? 5.609 4.812 -13.766 1 94.75 253 ARG B O 1
ATOM 4075 N N . PHE B 1 254 ? 6.035 3.584 -15.656 1 97.94 254 PHE B N 1
ATOM 4076 C CA . PHE B 1 254 ? 6.715 2.525 -14.922 1 97.94 254 PHE B CA 1
ATOM 4077 C C . PHE B 1 254 ? 8.219 2.58 -15.156 1 97.94 254 PHE B C 1
ATOM 4079 O O . PHE B 1 254 ? 8.961 1.708 -14.695 1 97.94 254 PHE B O 1
ATOM 4086 N N . ARG B 1 255 ? 8.695 3.57 -15.906 1 97.75 255 ARG B N 1
ATOM 4087 C CA . ARG B 1 255 ? 10.125 3.654 -16.203 1 97.75 255 ARG B CA 1
ATOM 4088 C C . ARG B 1 255 ? 10.945 3.709 -14.93 1 97.75 255 ARG B C 1
ATOM 4090 O O . ARG B 1 255 ? 10.672 4.516 -14.039 1 97.75 255 ARG B O 1
ATOM 4097 N N . PRO B 1 256 ? 11.93 2.832 -14.828 1 98.19 256 PRO B N 1
ATOM 4098 C CA . PRO B 1 256 ? 12.711 2.812 -13.594 1 98.19 256 PRO B CA 1
ATOM 4099 C C . PRO B 1 256 ? 13.484 4.109 -13.359 1 98.19 256 PRO B C 1
ATOM 4101 O O . PRO B 1 256 ? 14.078 4.656 -14.297 1 98.19 256 PRO B O 1
ATOM 4104 N N . PRO B 1 257 ? 13.453 4.629 -12.148 1 98.25 257 PRO B N 1
ATOM 4105 C CA . PRO B 1 257 ? 14.328 5.762 -11.82 1 98.25 257 PRO B CA 1
ATOM 4106 C C . PRO B 1 257 ? 15.805 5.441 -12.016 1 98.25 257 PRO B C 1
ATOM 4108 O O . PRO B 1 257 ? 16.203 4.273 -11.961 1 98.25 257 PRO B O 1
ATOM 4111 N N . GLN B 1 258 ? 16.641 6.445 -12.203 1 98.25 258 GLN B N 1
ATOM 4112 C CA . GLN B 1 258 ? 18.062 6.262 -12.422 1 98.25 258 GLN B CA 1
ATOM 4113 C C . GLN B 1 258 ? 18.734 5.617 -11.211 1 98.25 258 GLN B C 1
ATOM 4115 O O . GLN B 1 258 ? 19.625 4.785 -11.359 1 98.25 258 GLN B O 1
ATOM 4120 N N . THR B 1 259 ? 18.281 6.004 -10.086 1 98.56 259 THR B N 1
ATOM 4121 C CA . THR B 1 259 ? 18.844 5.48 -8.844 1 98.56 259 THR B CA 1
ATOM 4122 C C . THR B 1 259 ? 18.719 3.959 -8.797 1 98.56 259 THR B C 1
ATOM 4124 O O . THR B 1 259 ? 19.656 3.273 -8.375 1 98.56 259 THR B O 1
ATOM 4127 N N . LEU B 1 260 ? 17.578 3.402 -9.156 1 98.69 260 LEU B N 1
ATOM 4128 C CA . LEU B 1 260 ? 17.391 1.956 -9.18 1 98.69 260 LEU B CA 1
ATOM 4129 C C . LEU B 1 260 ? 18.391 1.287 -10.117 1 98.69 260 LEU B C 1
ATOM 4131 O O . LEU B 1 260 ? 19.047 0.31 -9.734 1 98.69 260 LEU B O 1
ATOM 4135 N N . ARG B 1 261 ? 18.578 1.823 -11.312 1 98.44 261 ARG B N 1
ATOM 4136 C CA . ARG B 1 261 ? 19.531 1.291 -12.289 1 98.44 261 ARG B CA 1
ATOM 4137 C C . ARG B 1 261 ? 20.953 1.333 -11.75 1 98.44 261 ARG B C 1
ATOM 4139 O O . ARG B 1 261 ? 21.703 0.369 -11.898 1 98.44 261 ARG B O 1
ATOM 4146 N N . LYS B 1 262 ? 21.297 2.439 -11.18 1 98.56 262 LYS B N 1
ATOM 4147 C CA . LYS B 1 262 ? 22.656 2.643 -10.695 1 98.56 262 LYS B CA 1
ATOM 4148 C C . LYS B 1 262 ? 22.969 1.692 -9.539 1 98.56 262 LYS B C 1
ATOM 4150 O O . LYS B 1 262 ? 24.094 1.186 -9.438 1 98.56 262 LYS B O 1
ATOM 4155 N N . LEU B 1 263 ? 22.031 1.538 -8.617 1 98.62 263 LEU B N 1
ATOM 4156 C CA . LEU B 1 263 ? 22.234 0.594 -7.523 1 98.62 263 LEU B CA 1
ATOM 4157 C C . LEU B 1 263 ? 22.469 -0.816 -8.062 1 98.62 263 LEU B C 1
ATOM 4159 O O . LEU B 1 263 ? 23.375 -1.521 -7.605 1 98.62 263 LEU B O 1
ATOM 4163 N N . VAL B 1 264 ? 21.672 -1.254 -9.047 1 98.56 264 VAL B N 1
ATOM 4164 C CA . VAL B 1 264 ? 21.797 -2.58 -9.641 1 98.56 264 VAL B CA 1
ATOM 4165 C C . VAL B 1 264 ? 23.156 -2.705 -10.336 1 98.5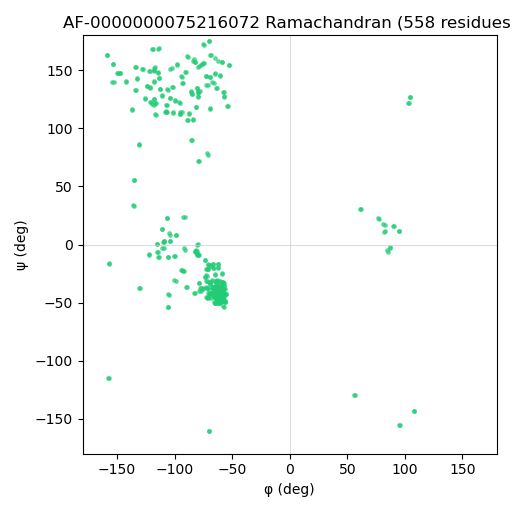6 264 VAL B C 1
ATOM 4167 O O . VAL B 1 264 ? 23.844 -3.721 -10.203 1 98.56 264 VAL B O 1
ATOM 4170 N N . GLU B 1 265 ? 23.578 -1.674 -11.055 1 98.25 265 GLU B N 1
ATOM 4171 C CA . GLU B 1 265 ? 24.859 -1.646 -11.742 1 98.25 265 GLU B CA 1
ATOM 4172 C C . GLU B 1 265 ? 26.016 -1.806 -10.75 1 98.25 265 GLU B C 1
ATOM 4174 O O . GLU B 1 265 ? 27.016 -2.461 -11.055 1 98.25 265 GLU B O 1
ATOM 4179 N N . ALA B 1 266 ? 25.875 -1.259 -9.602 1 98.38 266 ALA B N 1
ATOM 4180 C CA . ALA B 1 266 ? 26.906 -1.27 -8.57 1 98.38 266 ALA B CA 1
ATOM 4181 C C . ALA B 1 266 ? 26.922 -2.598 -7.82 1 98.38 266 ALA B C 1
ATOM 4183 O O . ALA B 1 266 ? 27.797 -2.834 -6.98 1 98.38 266 ALA B O 1
ATOM 4184 N N . GLY B 1 267 ? 25.938 -3.4 -8.086 1 98.06 267 GLY B N 1
ATOM 4185 C CA . GLY B 1 267 ? 25.844 -4.68 -7.398 1 98.06 267 GLY B CA 1
ATOM 4186 C C . GLY B 1 267 ? 25.203 -4.574 -6.031 1 98.06 267 GLY B C 1
ATOM 4187 O O . GLY B 1 267 ? 25.312 -5.484 -5.211 1 98.06 267 GLY B O 1
ATOM 4188 N N . HIS B 1 268 ? 24.594 -3.43 -5.684 1 98.38 268 HIS B N 1
ATOM 4189 C CA . HIS B 1 268 ? 23.812 -3.246 -4.465 1 98.38 268 HIS B CA 1
ATOM 4190 C C . HIS B 1 268 ? 22.359 -3.693 -4.664 1 98.38 268 HIS B C 1
ATOM 4192 O O . HIS B 1 268 ? 21.484 -2.871 -4.945 1 98.38 268 HIS B O 1
ATOM 4198 N N . LEU B 1 269 ? 22.094 -4.914 -4.406 1 98.38 269 LEU B N 1
ATOM 4199 C CA . LEU B 1 269 ? 20.844 -5.527 -4.816 1 98.38 269 LEU B CA 1
ATOM 4200 C C . LEU B 1 269 ? 19.891 -5.676 -3.629 1 98.38 269 LEU B C 1
ATOM 4202 O O . LEU B 1 269 ? 18.797 -6.211 -3.77 1 98.38 269 LEU B O 1
ATOM 4206 N N . GLY B 1 270 ? 20.266 -5.199 -2.457 1 98.38 270 GLY B N 1
ATOM 4207 C CA . GLY B 1 270 ? 19.453 -5.297 -1.255 1 98.38 270 GLY B CA 1
ATOM 4208 C C . GLY B 1 270 ? 20 -6.297 -0.249 1 98.38 270 GLY B C 1
ATOM 4209 O O . GLY B 1 270 ? 21.203 -6.398 -0.064 1 98.38 270 GLY B O 1
ATOM 4210 N N . ARG B 1 271 ? 19.234 -6.98 0.41 1 97.81 271 ARG B N 1
ATOM 4211 C CA . ARG B 1 271 ? 19.609 -7.887 1.491 1 97.81 271 ARG B CA 1
ATOM 4212 C C . ARG B 1 271 ? 20.547 -8.984 0.984 1 97.81 271 ARG B C 1
ATOM 4214 O O . ARG B 1 271 ? 21.5 -9.359 1.663 1 97.81 271 ARG B O 1
ATOM 4221 N N . LYS B 1 272 ? 20.266 -9.523 -0.235 1 95.94 272 LYS B N 1
ATOM 4222 C CA . LYS B 1 272 ? 20.984 -10.68 -0.746 1 95.94 272 LYS B CA 1
ATOM 4223 C C . LYS B 1 272 ? 22.453 -10.344 -1.004 1 95.94 272 LYS B C 1
ATOM 4225 O O . LYS B 1 272 ? 23.297 -11.242 -1.062 1 95.94 272 LYS B O 1
ATOM 4230 N N . THR B 1 273 ? 22.781 -9.055 -1.144 1 97.81 273 THR B N 1
ATOM 4231 C CA . THR B 1 273 ? 24.156 -8.648 -1.342 1 97.81 273 THR B CA 1
ATOM 4232 C C . THR B 1 273 ? 24.656 -7.805 -0.169 1 97.81 273 THR B C 1
ATOM 4234 O O . THR B 1 273 ? 25.75 -7.258 -0.209 1 97.81 273 THR B O 1
ATOM 4237 N N . GLY B 1 274 ? 23.781 -7.602 0.792 1 98 274 GLY B N 1
ATOM 4238 C CA . GLY B 1 274 ? 24.156 -6.898 2.01 1 98 274 GLY B CA 1
ATOM 4239 C C . GLY B 1 274 ? 24.016 -5.395 1.9 1 98 274 GLY B C 1
ATOM 4240 O O . GLY B 1 274 ? 24.297 -4.668 2.854 1 98 274 GLY B O 1
ATOM 4241 N N . LYS B 1 275 ? 23.625 -4.926 0.713 1 98.12 275 LYS B N 1
ATOM 4242 C CA . LYS B 1 275 ? 23.5 -3.479 0.562 1 98.12 275 LYS B CA 1
ATOM 4243 C C . LYS B 1 275 ? 22.5 -3.123 -0.526 1 98.12 275 LYS B C 1
ATOM 4245 O O . LYS B 1 275 ? 22.453 -3.773 -1.573 1 98.12 275 LYS B O 1
ATOM 4250 N N . GLY B 1 276 ? 21.688 -2.139 -0.36 1 98.38 276 GLY B N 1
ATOM 4251 C CA . GLY B 1 276 ? 20.766 -1.479 -1.266 1 98.38 276 GLY B CA 1
ATOM 4252 C C . GLY B 1 276 ? 20.406 -0.066 -0.837 1 98.38 276 GLY B C 1
ATOM 4253 O O . GLY B 1 276 ? 21.297 0.776 -0.675 1 98.38 276 GLY B O 1
ATOM 4254 N N . PHE B 1 277 ? 19.125 0.159 -0.494 1 98.69 277 PHE B N 1
ATOM 4255 C CA . PHE B 1 277 ? 18.766 1.432 0.119 1 98.69 277 PHE B CA 1
ATOM 4256 C C . PHE B 1 277 ? 19.25 1.493 1.563 1 98.69 277 PHE B C 1
ATOM 4258 O O . PHE B 1 277 ? 19.484 2.578 2.098 1 98.69 277 PHE B O 1
ATOM 4265 N N . TYR B 1 278 ? 19.328 0.284 2.098 1 98.38 278 TYR B N 1
ATOM 4266 C CA . TYR B 1 278 ? 19.875 0.116 3.441 1 98.38 278 TYR B CA 1
ATOM 4267 C C . TYR B 1 278 ? 21.125 -0.765 3.422 1 98.38 278 TYR B C 1
ATOM 4269 O O . TYR B 1 278 ? 21.469 -1.338 2.385 1 98.38 278 TYR B O 1
ATOM 4277 N N . THR B 1 279 ? 21.812 -0.785 4.52 1 97.88 279 THR B N 1
ATOM 4278 C CA . THR B 1 279 ? 22.938 -1.699 4.691 1 97.88 279 THR B CA 1
ATOM 4279 C C . THR B 1 279 ? 22.562 -2.844 5.629 1 97.88 279 THR B C 1
ATOM 4281 O O . THR B 1 279 ? 21.953 -2.619 6.68 1 97.88 279 THR B O 1
ATOM 4284 N N . TYR B 1 280 ? 22.922 -4.012 5.133 1 96 280 TYR B N 1
ATOM 4285 C CA . TYR B 1 280 ? 22.578 -5.207 5.895 1 96 280 TYR B CA 1
ATOM 4286 C C . TYR B 1 280 ? 23.828 -5.961 6.328 1 96 280 TYR B C 1
ATOM 4288 O O . TYR B 1 280 ? 24.797 -6.059 5.57 1 96 280 TYR B O 1
ATOM 4296 N N . GLU B 1 281 ? 24.031 -6.133 7.676 1 86.56 281 GLU B N 1
ATOM 4297 C CA . GLU B 1 281 ? 25.156 -6.898 8.188 1 86.56 281 GLU B CA 1
ATOM 4298 C C . GLU B 1 281 ? 24.875 -8.398 8.148 1 86.56 281 GLU B C 1
ATOM 4300 O O . GLU B 1 281 ? 23.734 -8.82 8.273 1 86.56 281 GLU B O 1
#

InterPro domains:
  IPR006108 3-hydroxyacyl-CoA dehydrogenase, C-terminal [PF00725] (185-280)
  IPR006176 3-hydroxyacyl-CoA dehydrogenase, NAD binding [PF02737] (5-182)
  IPR008927 6-phosphogluconate dehydrogenase-like, C-terminal domain superfamily [SSF48179] (184-281)
  IPR013328 6-phosphogluconate dehydrogenase, domain 2 [G3DSA:1.10.1040.10] (189-281)
  IPR022694 3-hydroxyacyl-CoA dehydrogenase [PIRSF000105] (5-281)
  IPR036291 NAD(P)-binding domain superfamily [SSF51735] (5-183)

Organism: NCBI:txid1325335

Radius of gyration: 27.15 Å; Cα contacts (8 Å, |Δi|>4): 1167; chains: 2; bounding box: 54×79×63 Å

Secondary structure (DSSP, 8-state):
--EEEEE--SHHHHHHHHHHHHTT-EEEEE-S-HHHHHHHHHHHHHHHHHHHHTTSS-HHHHHHHHHTEEEES-HHHHHTT-SEEEE---S-HHHHHHHHHHHHHHS-TT-EEEE--SSS-HHHHHTTSS-GGGEEEEE--SSTTT--EEEEEE-TT--HHHHHHHHHHHHHTT-EEEEEES-TTTTHHHHHHHHHHHHHHHHHTTSS-HHHHHHHHHHHH--SS-HHHHHHHH-HHHHHHHHHHHHHHH-GGGPPPHHHHHHHHTT--BGGGTBSSSB--/--EEEEE--SHHHHHHHHHHHHTT-EEEEE-S-HHHHHHHHHHHHHHHHHHHHTTSS-HHHHHHHHHTEEEES-HHHHHTT-SEEEE---S-HHHHHHHHHHHHHHS-TT-EEEE--SSS-HHHHHTTSS-GGGEEEEE--SSTTT--EEEEEE-TT--HHHHHHHHHHHHHTT-EEEEEES-TTTTHHHHHHHHHHHHHHHHHTTSS-HHHHHHHHHHHH--SS-HHHHHHHH-HHHHHHHHHHHHHHH-GGGPPPHHHHHHHHTT--BGGGTBSSSB--

Solvent-accessible surface area (backbone atoms only — not comparable to full-atom values): 27589 Å² total; per-residue (Å²): 133,52,36,32,16,27,38,22,28,49,76,64,17,22,25,47,46,46,32,43,17,68,41,70,26,39,30,24,41,23,27,90,38,72,67,45,40,51,52,17,51,50,50,37,52,53,51,48,49,50,36,34,77,71,68,77,38,50,71,70,56,46,54,53,30,57,69,29,51,42,79,34,66,48,66,50,74,35,28,42,75,21,39,36,36,40,36,38,58,75,101,39,68,72,59,48,26,54,51,37,36,50,44,57,70,41,28,41,88,83,30,34,44,30,30,42,56,68,45,69,58,41,44,65,39,23,66,42,36,93,53,34,38,37,26,38,27,46,24,67,40,89,58,37,68,71,44,42,37,30,44,34,27,42,20,88,54,33,34,70,66,47,52,50,51,50,51,51,53,39,45,66,47,69,32,44,76,33,62,32,36,63,46,79,17,52,60,56,51,38,32,52,46,43,26,38,53,50,49,51,42,37,42,70,71,59,37,30,52,70,67,33,48,20,48,39,37,25,52,67,65,51,32,86,60,21,52,59,59,46,40,18,69,73,22,35,54,54,51,49,53,50,23,50,54,41,20,74,73,72,33,71,70,37,49,68,48,67,60,56,53,51,34,40,74,71,60,30,25,5,58,92,62,30,24,44,86,54,79,48,134,135,53,36,31,17,27,36,23,28,49,75,65,17,23,25,45,44,45,31,43,17,68,43,71,25,38,30,24,41,24,28,90,39,72,68,46,42,51,53,17,50,50,52,35,52,53,51,49,49,51,36,33,78,71,68,76,39,51,70,70,57,46,52,53,29,57,68,29,50,43,79,33,65,47,66,52,74,34,28,41,74,21,38,35,36,41,35,39,58,76,99,41,69,70,61,48,26,54,51,38,35,48,46,57,70,41,29,41,88,83,29,35,43,30,30,41,57,68,45,68,59,40,45,64,38,22,67,45,35,93,52,34,37,38,25,37,28,45,24,66,40,90,56,37,68,73,45,41,37,30,45,34,26,42,20,88,54,33,35,70,65,47,51,50,51,50,51,49,53,38,45,66,48,71,32,46,75,32,61,33,37,62,48,80,19,51,62,56,50,38,34,51,46,44,25,38,53,50,48,50,41,38,42,70,71,58,37,30,52,68,68,32,49,21,48,39,37,26,50,68,64,51,33,86,60,23,52,58,61,46,40,19,68,73,22,36,54,54,52,48,52,50,23,50,54,41,20,74,74,72,34,71,70,37,51,68,48,67,61,58,54,52,35,40,74,71,57,29,26,4,58,92,62,29,23,46,86,57,79,46,134

Foldseek 3Di:
DAEEEEEFLPQASLLVLLLLLLLVHQYEYEDLDPVSNVVSLVVSLVVLVVCVVVVNDPPVSSVSSSVSYHYDNDPLVRAAAGQEYEYDPDQDLVVLLVVLLVNLVRHDPNHAYEYQHQFDFQQSSLVSHPCSLSYWYWHADPSRNPAAETETEDHPNHHPVNVVVVCVSSVSSRHHYDYFYRAGRTPPRVVLLLVLQVLVVCCVVCVDAQVVQFVCCCVVVVDPTGSQLVQLVVWLVVSQVSLVVVCVRPNDSSHHDPLSVVCVVVVQTHVVSQHDSDGHD/DAEEEEEFLPQASLLQLLLLLLLVHQYEYEDLDPVSNVVSLVVSLVVLVVCCVVVNDPPVSSVSSSVSYHYDNDPLVRAAAGQEYEYDPDQDLVVLLVVLLVNLVRHDPNHAYEYQHQFDFQQSSLVSHPCSLSYWYWHADPSRNPAAETEIEDHPNHHPVNVVVVCVSSVSSRHHYDYFYRAGRTPPRVVLLLVLQVLVVCCVVCVDAQVVQFVCCCVVVVDPTGSQLVQLVVWLVVSQVSLVVVCVRPNDSSHHDPLSVVCVVVVQTHVVSQHDSDGHD

Sequence (562 aa):
MQIMAVIGAGLMGSGIAQSLAMGGKTVYLYDVSEAALEKGMKSIQKSVSRFVKAGKLQEQEATAILARIQTETNLQEAVKEADVVIEAVPEHLPLKKQVFEQLDRYAKQEAILATNTSELSVTAIAAATKRPSQVIGMHWFNPAPVMKLIEIVKGVATSEQTIEAIQQLSESIGKETVLVKDMQGFVTTRAIAAHMIECIRMYEEGVASAEHIDKAIRLGLNYPMGPLELADLVGLDTMLFVSENMTEAYGDRFRPPQTLRKLVEAGHLGRKTGKGFYTYEMQIMAVIGAGLMGSGIAQSLAMGGKTVYLYDVSEAALEKGMKSIQKSVSRFVKAGKLQEQEATAILARIQTETNLQEAVKEADVVIEAVPEHLPLKKQVFEQLDRYAKQEAILATNTSELSVTAIAAATKRPSQVIGMHWFNPAPVMKLIEIVKGVATSEQTIEAIQQLSESIGKETVLVKDMQGFVTTRAIAAHMIECIRMYEEGVASAEHIDKAIRLGLNYPMGPLELADLVGLDTMLFVSENMTEAYGDRFRPPQTLRKLVEAGHLGRKTGKGFYTYE

Nearest PDB structures (foldseek):
  4kug-assembly2_C  TM=9.790E-01  e=3.821E-36  Clostridium butyricum E4 str. BoNT E BL5262
  6acq-assembly1_F  TM=9.680E-01  e=5.103E-36  Clostridium acetobutylicum ATCC 824
  3had-assembly1_B  TM=9.483E-01  e=1.763E-33  Homo sapiens
  1f17-assembly1_A  TM=9.519E-01  e=2.967E-33  Homo sapiens
  4j0f-assembly1_B  TM=9.563E-01  e=7.490E-33  Caenorhabditis elegans